Protein AF-0000000078819722 (afdb_homodimer)

Sequence (612 aa):
MRSHIFDSSGFCFRTGDTLLDDGISPFKIWKAVLRTDTCRTVEAFYDGNPEYEWRRLEIHRIEYETTRRYLDIYLPKKSRILDVGGGPGRYSIYLASQGHNVTLFDLSSKNILLAKAKAEEQGVHLEGFIHGNALELDHHTKGRFDAILCMGPSYHLTDESQRHIVIDKCVNVLKPGGILFVSFISAFAPIIDMMKGYPHMILDEKDRLLDYLKDGTNIVSEENPGFTDAWFENPANIEGIMKKYPLEKLVITAIEGMLSPNEGKINSLPEDCFNAFIELSMKLSTNPMTWGSCEHMLYIGRISKSMRSHIFDSSGFCFRTGDTLLDDGISPFKIWKAVLRTDTCRTVEAFYDGNPEYEWRRLEIHRIEYETTRRYLDIYLPKKSRILDVGGGPGRYSIYLASQGHNVTLFDLSSKNILLAKAKAEEQGVHLEGFIHGNALELDHHTKGRFDAILCMGPSYHLTDESQRHIVIDKCVNVLKPGGILFVSFISAFAPIIDMMKGYPHMILDEKDRLLDYLKDGTNIVSEENPGFTDAWFENPANIEGIMKKYPLEKLVITAIEGMLSPNEGKINSLPEDCFNAFIELSMKLSTNPMTWGSCEHMLYIGRISKS

Secondary structure (DSSP, 8-state):
---------------SS---SS---GGGGGGG--SS-HHHHHHHHHHH-HHHHHHHHHH-HHHHHHHHHHHHHHSPTT-EEEEET-TT-HHHHHHHHTT-EEEEEES-HHHHHHHHHHHHHTT---SEEEE--GGGGGGT--S-EEEEEE-STGGG--SHHHHHHHHHHHHHTEEEEEEEEEEEEETTHHHHHHHHH-GGGHHHHHHHHHHHHH--EE---SS--SS-SEEEEPGGGHHHHHTTSSEEEEEEEESSGGGGGGHHHHHTS-HHHHHHHHHHHHHHTTSGGGGGG-SEEEEEEEE---/---------------SS---SS---GGGGGGG--SS-HHHHHHHHHHH-HHHHHHHHHH-HHHHHHHHHHHHHHSPTT-EEEEET-TT-HHHHHHHHTT-EEEEEES-HHHHHHHHHHHHHTT---SEEEE--GGGGGGT--S-EEEEEE-STGGG--SHHHHHHHHHHHHHTEEEEEEEEEEEEETTHHHHHHHHH-GGGHHHHHHHHHHHHH--EE---SS--SS-SEEEE-GGGHHHHHTTSSEEEEEEEESSGGGGGGHHHHHTS-HHHHHHHHHHHHHHTTSGGGGGG-SEEEEEEEE---

Organism: Methanosarcina acetivorans (strain ATCC 35395 / DSM 2834 / JCM 12185 / C2A) (NCBI:txid188937)

Nearest PDB structures (foldseek):
  8gdu-assembly1_A  TM=7.692E-01  e=9.489E-10  Methanosarcina acetivorans C2A
  5h02-assembly1_A  TM=6.608E-01  e=5.869E-10  Methanohalophilus portucalensis FDF-1
  5hil-assembly1_A  TM=6.502E-01  e=7.462E-10  Methanohalophilus portucalensis FDF-1
  5gwx-assembly1_A  TM=6.365E-01  e=5.869E-10  Methanohalophilus portucalensis FDF-1
  5him-assembly1_A  TM=6.480E-01  e=2.200E-09  Methanohalophilus portucalensis FDF-1

Radius of gyration: 27.35 Å; Cα contacts (8 Å, |Δi|>4): 1133; chains: 2; bounding box: 78×80×68 Å

InterPro domains:
  IPR029063 S-adenosyl-L-methionine-dependent methyltransferase superfamily [G3DSA:3.40.50.150] (34-305)
  IPR029063 S-adenosyl-L-methionine-dependent methyltransferase superfamily [SSF53335] (46-252)
  IPR041698 Methyltransferase domain 25 [PF13649] (81-178)

pLDDT: mean 86.01, std 21.71, range [19.11, 98.81]

Solvent-accessible surface area (backbone atoms only — not comparable to full-atom values): 32412 Å² total; per-residue (Å²): 132,82,78,77,76,80,73,83,78,70,90,70,80,80,62,73,83,77,59,73,78,72,81,70,52,80,51,71,63,60,74,72,65,77,87,79,50,66,66,56,56,43,29,52,52,41,47,71,36,36,67,52,60,54,48,44,48,68,71,39,41,57,45,44,53,43,46,50,51,52,47,62,72,69,50,64,83,66,31,42,32,39,29,38,39,36,52,41,25,68,66,50,48,52,45,22,67,71,54,24,43,21,30,39,26,21,65,23,64,47,14,49,52,46,19,53,51,53,24,55,76,68,72,40,70,62,74,41,78,42,78,44,53,61,84,50,39,68,80,72,53,82,73,64,21,48,28,36,39,38,56,40,56,48,25,38,35,69,46,65,69,57,29,50,46,32,52,49,40,54,59,69,36,40,31,75,56,11,37,42,37,39,39,39,35,25,21,40,23,66,52,46,49,32,64,62,72,45,48,80,49,41,76,79,38,49,67,60,46,56,40,23,63,78,46,26,70,36,69,52,38,93,92,32,50,67,72,57,45,21,28,23,40,49,70,86,48,50,64,66,61,52,60,77,44,78,41,45,79,72,46,58,31,28,44,33,8,71,46,43,62,40,40,72,64,48,68,68,42,60,67,69,42,34,51,44,51,50,53,53,36,60,74,43,16,61,43,62,32,28,49,46,44,11,42,34,34,38,39,34,26,29,34,55,72,116,133,81,79,76,75,79,73,82,79,68,90,71,80,78,64,76,84,78,59,73,76,70,78,71,52,79,50,72,62,61,75,75,66,78,86,80,49,66,64,55,55,44,30,52,53,42,48,72,37,37,68,53,58,53,47,44,49,68,70,40,42,57,46,44,53,43,46,51,51,52,47,61,72,70,52,63,84,65,31,41,32,39,29,38,37,38,50,42,25,70,65,49,47,52,44,22,67,71,54,24,43,23,30,40,27,22,63,23,65,47,14,49,52,46,20,53,51,52,25,55,75,68,73,40,70,62,74,39,78,44,81,45,54,60,85,50,39,68,80,72,53,83,72,63,21,47,27,36,37,37,56,40,57,46,27,37,35,69,47,66,70,58,31,49,47,31,52,50,42,53,58,70,34,39,32,75,55,11,37,41,36,39,39,40,35,24,22,41,22,65,51,46,48,32,63,63,72,46,48,80,49,42,77,79,39,50,67,60,49,57,41,24,62,79,46,26,71,38,69,52,36,94,92,31,48,66,73,56,44,20,28,22,40,49,72,85,46,49,64,68,61,52,61,76,43,78,44,45,78,73,48,58,32,28,43,33,7,73,47,44,61,40,40,72,63,48,67,69,42,59,69,69,40,36,51,44,49,51,54,53,37,61,74,42,17,61,42,62,32,28,50,46,44,10,42,35,36,38,39,35,26,30,34,54,72,115

Foldseek 3Di:
DPPPPPPPPDDPQPDPPPPVPPPPPLLVVPPPDPPDDLLVQQQVSLLVQLVCVVCVCVLVVLLLVLVLVVCVVPADPQWAEEEAQCFLPSSPLVNQVRNHAYEYEHQHPNRQVNNVVVSVVVVGDHNYYYHDQLLCVLVTDDAATLEYEAEPRLFSDQDPVSSVSSVVSNLVRHDAFHKYKHKAFALLQVVLCCLQGPVVCCVVCVVVSVVCLVFVWDPDDPVRSPDHTGGHDHLVCVVVSPVVDQWDWPAKFFRSFQCSSVSVVLSPDPPVSNVVVSVVRRVCGRPVVRNSNGGMMMTMTTHHND/DPPPPPPPDDDPQPDPDPPVPPPPPLLVVPPPDPPDDLLVQQQVSLLVQLVCVVCVCVLVVLLLVLVLVVCVVPADPQWAEEEAQCFLPSSPLVNQVRNHAYEYEHQHPNRQVNNVVVSVVVVGDHNYYYHDQLLCVLVTDDAATLEYEAEPRLFSDQDPVSSVSSVVSNLVRHDAFHKYKHKAFALLQVVLCCLQGPVVCCVVCVVVSVVCLVFVWDPDDPVRSPDHTGGHDHLVCVVVVPVVDQWDWPAKFFRSFQCSSVSVVLSVDPPVSNVVVSVVRRVCGRPVVRNSNGGMMMTMTTHHND

Structure (mmCIF, N/CA/C/O backbone):
data_AF-0000000078819722-model_v1
#
loop_
_entity.id
_entity.type
_entity.pdbx_description
1 polymer 'Methyltransferase domain-containing protein'
#
loop_
_atom_site.group_PDB
_atom_site.id
_atom_site.type_symbol
_atom_site.label_atom_id
_atom_site.label_alt_id
_atom_site.label_comp_id
_atom_site.label_asym_id
_atom_site.label_entity_id
_atom_site.label_seq_id
_atom_site.pdbx_PDB_ins_code
_atom_site.Cartn_x
_atom_site.Cartn_y
_atom_site.Cartn_z
_atom_site.occupancy
_atom_site.B_iso_or_equiv
_atom_site.auth_seq_id
_atom_site.auth_comp_id
_atom_site.auth_asym_id
_atom_site.auth_atom_id
_atom_site.pdbx_PDB_model_num
ATOM 1 N N . MET A 1 1 ? -37.469 17.5 -23.453 1 19.23 1 MET A N 1
ATOM 2 C CA . MET A 1 1 ? -37.531 16.234 -22.719 1 19.23 1 MET A CA 1
ATOM 3 C C . MET A 1 1 ? -36.406 15.297 -23.125 1 19.23 1 MET A C 1
ATOM 5 O O . MET A 1 1 ? -36.531 14.508 -24.062 1 19.23 1 MET A O 1
ATOM 9 N N . ARG A 1 2 ? -35.188 15.789 -23.266 1 20.56 2 ARG A N 1
ATOM 10 C CA . ARG A 1 2 ? -34.094 15.344 -24.094 1 20.56 2 ARG A CA 1
ATOM 11 C C . ARG A 1 2 ? -33.531 14 -23.609 1 20.56 2 ARG A C 1
ATOM 13 O O . ARG A 1 2 ? -33.125 13.875 -22.469 1 20.56 2 ARG A O 1
ATOM 20 N N . SER A 1 3 ? -34.031 12.859 -24.141 1 19.34 3 SER A N 1
ATOM 21 C CA . SER A 1 3 ? -33.906 11.453 -23.75 1 19.34 3 SER A CA 1
ATOM 22 C C . SER A 1 3 ? -32.469 10.984 -23.828 1 19.34 3 SER A C 1
ATOM 24 O O . SER A 1 3 ? -31.859 10.945 -24.906 1 19.34 3 SER A O 1
ATOM 26 N N . HIS A 1 4 ? -31.547 11.555 -23.016 1 21.34 4 HIS A N 1
ATOM 27 C CA . HIS A 1 4 ? -30.125 11.266 -23.031 1 21.34 4 HIS A CA 1
ATOM 28 C C . HIS A 1 4 ? -29.859 9.766 -22.922 1 21.34 4 HIS A C 1
ATOM 30 O O . HIS A 1 4 ? -30.359 9.117 -21.984 1 21.34 4 HIS A O 1
ATOM 36 N N . ILE A 1 5 ? -29.766 9.102 -24.031 1 21.41 5 ILE A N 1
ATOM 37 C CA . ILE A 1 5 ? -29.547 7.68 -24.297 1 21.41 5 ILE A CA 1
ATOM 38 C C . ILE A 1 5 ? -28.234 7.234 -23.672 1 21.41 5 ILE A C 1
ATOM 40 O O . ILE A 1 5 ? -27.172 7.801 -23.953 1 21.41 5 ILE A O 1
ATOM 44 N N . PHE A 1 6 ? -28.25 6.719 -22.422 1 22.08 6 PHE A N 1
ATOM 45 C CA . PHE A 1 6 ? -27.266 6.043 -21.594 1 22.08 6 PHE A CA 1
ATOM 46 C C . PHE A 1 6 ? -26.562 4.941 -22.375 1 22.08 6 PHE A C 1
ATOM 48 O O . PHE A 1 6 ? -27.188 3.951 -22.766 1 22.08 6 PHE A O 1
ATOM 55 N N . ASP A 1 7 ? -25.75 5.406 -23.406 1 22.81 7 ASP A N 1
ATOM 56 C CA . ASP A 1 7 ? -25.031 4.383 -24.156 1 22.81 7 ASP A CA 1
ATOM 57 C C . ASP A 1 7 ? -24.188 3.52 -23.219 1 22.81 7 ASP A C 1
ATOM 59 O O . ASP A 1 7 ? -23.578 4.027 -22.266 1 22.81 7 ASP A O 1
ATOM 63 N N . SER A 1 8 ? -24.516 2.271 -23.031 1 23.73 8 SER A N 1
ATOM 64 C CA . SER A 1 8 ? -24.062 1.054 -22.359 1 23.73 8 SER A CA 1
ATOM 65 C C . SER A 1 8 ? -22.578 0.808 -22.609 1 23.73 8 SER A C 1
ATOM 67 O O . SER A 1 8 ? -22.203 -0.151 -23.297 1 23.73 8 SER A O 1
ATOM 69 N N . SER A 1 9 ? -21.75 1.9 -22.859 1 25.27 9 SER A N 1
ATOM 70 C CA . SER A 1 9 ? -20.359 1.739 -23.266 1 25.27 9 SER A CA 1
ATOM 71 C C . SER A 1 9 ? -19.547 1.011 -22.203 1 25.27 9 SER A C 1
ATOM 73 O O . SER A 1 9 ? -19.531 1.417 -21.047 1 25.27 9 SER A O 1
ATOM 75 N N . GLY A 1 10 ? -19.297 -0.248 -22.406 1 22.98 10 GLY A N 1
ATOM 76 C CA . GLY A 1 10 ? -18.641 -1.345 -21.703 1 22.98 10 GLY A CA 1
ATOM 77 C C . GLY A 1 10 ? -17.219 -1.025 -21.297 1 22.98 10 GLY A C 1
ATOM 78 O O . GLY A 1 10 ? -16.641 -0.047 -21.781 1 22.98 10 GLY A O 1
ATOM 79 N N . PHE A 1 11 ? -16.828 -1.58 -20.219 1 23.59 11 PHE A N 1
ATOM 80 C CA . PHE A 1 11 ? -15.57 -1.535 -19.469 1 23.59 11 PHE A CA 1
ATOM 81 C C . PHE A 1 11 ? -14.398 -1.928 -20.359 1 23.59 11 PHE A C 1
ATOM 83 O O . PHE A 1 11 ? -14.219 -3.105 -20.672 1 23.59 11 PHE A O 1
ATOM 90 N N . CYS A 1 12 ? -14.039 -1.085 -21.375 1 24.31 12 CYS A N 1
ATOM 91 C CA . CYS A 1 12 ? -12.953 -1.372 -22.312 1 24.31 12 CYS A CA 1
ATOM 92 C C . CYS A 1 12 ? -11.609 -1.384 -21.594 1 24.31 12 CYS A C 1
ATOM 94 O O . CYS A 1 12 ? -11.242 -0.405 -20.953 1 24.31 12 CYS A O 1
ATOM 96 N N . PHE A 1 13 ? -11.086 -2.527 -21.219 1 24.58 13 PHE A N 1
ATOM 97 C CA . PHE A 1 13 ? -9.703 -2.703 -20.781 1 24.58 13 PHE A CA 1
ATOM 98 C C . PHE A 1 13 ? -8.742 -2.09 -21.797 1 24.58 13 PHE A C 1
ATOM 100 O O . PHE A 1 13 ? -8.633 -2.57 -22.922 1 24.58 13 PHE A O 1
ATOM 107 N N . ARG A 1 14 ? -8.656 -0.815 -21.859 1 26.8 14 ARG A N 1
ATOM 108 C CA . ARG A 1 14 ? -7.738 -0.177 -22.797 1 26.8 14 ARG A CA 1
ATOM 109 C C . ARG A 1 14 ? -6.297 -0.61 -22.531 1 26.8 14 ARG A C 1
ATOM 111 O O . ARG A 1 14 ? -5.699 -0.221 -21.531 1 26.8 14 ARG A O 1
ATOM 118 N N . THR A 1 15 ? -5.809 -1.886 -22.859 1 25.59 15 THR A N 1
ATOM 119 C CA . THR A 1 15 ? -4.398 -2.211 -23.016 1 25.59 15 THR A CA 1
ATOM 120 C C . THR A 1 15 ? -3.703 -1.188 -23.906 1 25.59 15 THR A C 1
ATOM 122 O O . THR A 1 15 ? -4.359 -0.462 -24.656 1 25.59 15 THR A O 1
ATOM 125 N N . GLY A 1 16 ? -2.33 -0.957 -23.906 1 27.61 16 GLY A N 1
ATOM 126 C CA . GLY A 1 16 ? -1.665 -0.141 -24.906 1 27.61 16 GLY A CA 1
ATOM 127 C C . GLY A 1 16 ? -2.367 -0.157 -26.25 1 27.61 16 GLY A C 1
ATOM 128 O O . GLY A 1 16 ? -3.361 -0.864 -26.422 1 27.61 16 GLY A O 1
ATOM 129 N N . ASP A 1 17 ? -1.587 0.38 -27.438 1 29.84 17 ASP A N 1
ATOM 130 C CA . ASP A 1 17 ? -2.035 0.637 -28.797 1 29.84 17 ASP A CA 1
ATOM 131 C C . ASP A 1 17 ? -2.852 -0.534 -29.344 1 29.84 17 ASP A C 1
ATOM 133 O O . ASP A 1 17 ? -3.68 -0.359 -30.234 1 29.84 17 ASP A O 1
ATOM 137 N N . THR A 1 18 ? -2.154 -1.735 -29.469 1 25.67 18 THR A N 1
ATOM 138 C CA . THR A 1 18 ? -2.846 -2.646 -30.375 1 25.67 18 THR A CA 1
ATOM 139 C C . THR A 1 18 ? -4.176 -3.096 -29.781 1 25.67 18 THR A C 1
ATOM 141 O O . THR A 1 18 ? -4.203 -3.828 -28.781 1 25.67 18 THR A O 1
ATOM 144 N N . LEU A 1 19 ? -5.227 -2.215 -29.734 1 29.86 19 LEU A N 1
ATOM 145 C CA . LEU A 1 19 ? -6.609 -2.678 -29.828 1 29.86 19 LEU A CA 1
ATOM 146 C C . LEU A 1 19 ? -6.684 -4.031 -30.531 1 29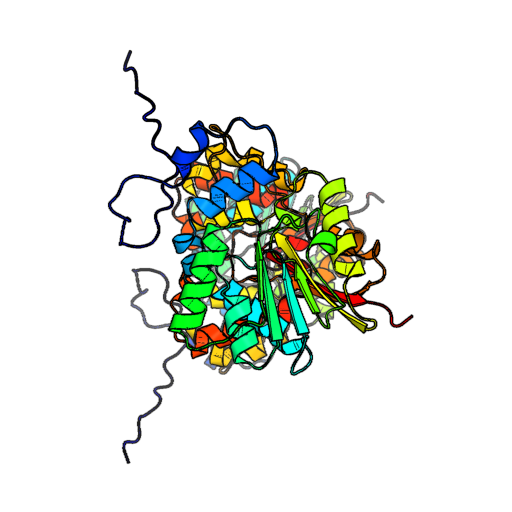.86 19 LEU A C 1
ATOM 148 O O . LEU A 1 19 ? -6.215 -4.18 -31.656 1 29.86 19 LEU A O 1
ATOM 152 N N . LEU A 1 20 ? -6.426 -5.168 -29.797 1 29.59 20 LEU A N 1
ATOM 153 C CA . LEU A 1 20 ? -6.926 -6.219 -30.688 1 29.59 20 LEU A CA 1
ATOM 154 C C . LEU A 1 20 ? -8.172 -5.75 -31.422 1 29.59 20 LEU A C 1
ATOM 156 O O . LEU A 1 20 ? -9.094 -5.195 -30.828 1 29.59 20 LEU A O 1
ATOM 160 N N . ASP A 1 21 ? -8.023 -5.23 -32.688 1 30.39 21 ASP A N 1
ATOM 161 C CA . ASP A 1 21 ? -9.047 -4.863 -33.656 1 30.39 21 ASP A CA 1
ATOM 162 C C . ASP A 1 21 ? -10.344 -5.637 -33.406 1 30.39 21 ASP A C 1
ATOM 164 O O . ASP A 1 21 ? -11.43 -5.172 -33.781 1 30.39 21 ASP A O 1
ATOM 168 N N . ASP A 1 22 ? -10.211 -7.055 -33.281 1 30.59 22 ASP A N 1
ATOM 169 C CA . ASP A 1 22 ? -11.523 -7.684 -33.344 1 30.59 22 ASP A CA 1
ATOM 170 C C . ASP A 1 22 ? -12.281 -7.492 -32.031 1 30.59 22 ASP A C 1
ATOM 172 O O . ASP A 1 22 ? -11.688 -7.574 -30.938 1 30.59 22 ASP A O 1
ATOM 176 N N . GLY A 1 23 ? -13.234 -6.578 -31.828 1 31.62 23 GLY A N 1
ATOM 177 C CA . GLY A 1 23 ? -14.344 -6.168 -30.969 1 31.62 23 GLY A CA 1
ATOM 178 C C . GLY A 1 23 ? -14.633 -7.156 -29.859 1 31.62 23 GLY A C 1
ATOM 179 O O . GLY A 1 23 ? -15.641 -7.031 -29.156 1 31.62 23 GLY A O 1
ATOM 180 N N . ILE A 1 24 ? -14.156 -8.406 -29.938 1 31.45 24 ILE A N 1
ATOM 181 C CA . ILE A 1 24 ? -14.75 -9.352 -28.984 1 31.45 24 ILE A CA 1
ATOM 182 C C . ILE A 1 24 ? -14.078 -9.203 -27.625 1 31.45 24 ILE A C 1
ATOM 184 O O . ILE A 1 24 ? -12.891 -9.492 -27.484 1 31.45 24 ILE A O 1
ATOM 188 N N . SER A 1 25 ? -14.438 -8.188 -26.984 1 34.81 25 SER A N 1
ATOM 189 C CA . SER A 1 25 ? -14.07 -8.117 -25.578 1 34.81 25 SER A CA 1
ATOM 190 C C . SER A 1 25 ? -14.297 -9.453 -24.891 1 34.81 25 SER A C 1
ATOM 192 O O . SER A 1 25 ? -15.297 -10.125 -25.141 1 34.81 25 SER A O 1
ATOM 194 N N . PRO A 1 26 ? -13.328 -10.18 -24.484 1 37.38 26 PRO A N 1
ATOM 195 C CA . PRO A 1 26 ? -13.617 -11.43 -23.781 1 37.38 26 PRO A CA 1
ATOM 196 C C . PRO A 1 26 ? -14.836 -11.32 -22.859 1 37.38 26 PRO A C 1
ATOM 198 O O . PRO A 1 26 ? -15.352 -12.336 -22.391 1 37.38 26 PRO A O 1
ATOM 201 N N . PHE A 1 27 ? -15.273 -10.133 -22.516 1 37.44 27 PHE A N 1
ATOM 202 C CA . PHE A 1 27 ? -16.391 -9.875 -21.625 1 37.44 27 PHE A CA 1
ATOM 203 C C . PHE A 1 27 ? -17.688 -10.43 -22.188 1 37.44 27 PHE A C 1
ATOM 205 O O . PHE A 1 27 ? -18.578 -10.852 -21.438 1 37.44 27 PHE A O 1
ATOM 212 N N . LYS A 1 28 ? -17.859 -10.32 -23.469 1 37.97 28 LYS A N 1
ATOM 213 C CA . LYS A 1 28 ? -19.109 -10.711 -24.109 1 37.97 28 LYS A CA 1
ATOM 214 C C . LYS A 1 28 ? -19.297 -12.227 -24.078 1 37.97 28 LYS A C 1
ATOM 216 O O . LYS A 1 28 ? -20.344 -12.734 -24.5 1 37.97 28 LYS A O 1
ATOM 221 N N . ILE A 1 29 ? -18.359 -12.891 -23.734 1 33.84 29 ILE A N 1
ATOM 222 C CA . ILE A 1 29 ? -18.578 -14.336 -23.781 1 33.84 29 ILE A CA 1
ATOM 223 C C . ILE A 1 29 ? -19.438 -14.773 -22.594 1 33.84 29 ILE A C 1
ATOM 225 O O . ILE A 1 29 ? -19.812 -15.938 -22.5 1 33.84 29 ILE A O 1
ATOM 229 N N . TRP A 1 30 ? -19.656 -14.016 -21.641 1 35.62 30 TRP A N 1
ATOM 230 C CA . TRP A 1 30 ? -20.344 -14.5 -20.438 1 35.62 30 TRP A CA 1
ATOM 231 C C . TRP A 1 30 ? -21.781 -14.883 -20.75 1 35.62 30 TRP A C 1
ATOM 233 O O . TRP A 1 30 ? -22.484 -15.43 -19.906 1 35.62 30 TRP A O 1
ATOM 243 N N . LYS A 1 31 ? -22.375 -14.398 -21.812 1 37.88 31 LYS A N 1
ATOM 244 C CA . LYS A 1 31 ? -23.812 -14.648 -21.938 1 37.88 31 LYS A CA 1
ATOM 245 C C . LYS A 1 31 ? -24.125 -16.125 -21.703 1 37.88 31 LYS A C 1
ATOM 247 O O . LYS A 1 31 ? -25.219 -16.453 -21.203 1 37.88 31 LYS A O 1
ATOM 252 N N . ALA A 1 32 ? -23.469 -16.844 -22.344 1 34.72 32 ALA A N 1
ATOM 253 C CA . ALA A 1 32 ? -24.109 -18.141 -22.562 1 34.72 32 ALA A CA 1
ATOM 254 C C . ALA A 1 32 ? -23.938 -19.047 -21.344 1 34.72 32 ALA A C 1
ATOM 256 O O . ALA A 1 32 ? -24.422 -20.188 -21.344 1 34.72 32 ALA A O 1
ATOM 257 N N . VAL A 1 33 ? -22.984 -18.828 -20.422 1 38.88 33 VAL A N 1
ATOM 258 C CA . VAL A 1 33 ? -22.781 -20 -19.578 1 38.88 33 VAL A CA 1
ATOM 259 C C . VAL A 1 33 ? -23.875 -20.062 -18.516 1 38.88 33 VAL A C 1
ATOM 261 O O . VAL A 1 33 ? -24.031 -19.125 -17.734 1 38.88 33 VAL A O 1
ATOM 264 N N . LEU A 1 34 ? -24.875 -20.812 -18.578 1 40.03 34 LEU A N 1
ATOM 265 C CA . LEU A 1 34 ? -25.797 -21.266 -17.531 1 40.03 34 LEU A CA 1
ATOM 266 C C . LEU A 1 34 ? -25.047 -21.531 -16.234 1 40.03 34 LEU A C 1
ATOM 268 O O . LEU A 1 34 ? -24.031 -22.25 -16.234 1 40.03 34 LEU A O 1
ATOM 272 N N . ARG A 1 35 ? -25.078 -20.734 -15.125 1 48.5 35 ARG A N 1
ATOM 273 C CA . ARG A 1 35 ? -24.438 -20.609 -13.82 1 48.5 35 ARG A CA 1
ATOM 274 C C . ARG A 1 35 ? -24.391 -21.953 -13.102 1 48.5 35 ARG A C 1
ATOM 276 O O . ARG A 1 35 ? -25.141 -22.172 -12.141 1 48.5 35 ARG A O 1
ATOM 283 N N . THR A 1 36 ? -24.406 -23.188 -13.602 1 50.91 36 THR A N 1
ATOM 284 C CA . THR A 1 36 ? -24.516 -24.391 -12.797 1 50.91 36 THR A CA 1
ATOM 285 C C . THR A 1 36 ? -23.312 -24.531 -11.875 1 50.91 36 THR A C 1
ATOM 287 O O . THR A 1 36 ? -23.469 -24.641 -10.656 1 50.91 36 THR A O 1
ATOM 290 N N . ASP A 1 37 ? -21.922 -24.766 -12.336 1 75.06 37 ASP A N 1
ATOM 291 C CA . ASP A 1 37 ? -20.734 -25.297 -11.672 1 75.06 37 ASP A CA 1
ATOM 292 C C . ASP A 1 37 ? -19.547 -24.344 -11.797 1 75.06 37 ASP A C 1
ATOM 294 O O . ASP A 1 37 ? -19.141 -23.984 -12.906 1 75.06 37 ASP A O 1
ATOM 298 N N . THR A 1 38 ? -19.156 -23.719 -10.633 1 81.06 38 THR A N 1
ATOM 299 C CA . THR A 1 38 ? -18.016 -22.797 -10.578 1 81.06 38 THR A CA 1
ATOM 300 C C . THR A 1 38 ? -16.875 -23.312 -11.438 1 81.06 38 THR A C 1
ATOM 302 O O . THR A 1 38 ? -16.281 -22.547 -12.211 1 81.06 38 THR A O 1
ATOM 305 N N . CYS A 1 39 ? -16.672 -24.562 -11.477 1 87.31 39 CYS A N 1
ATOM 306 C CA . CYS A 1 39 ? -15.562 -25.125 -12.234 1 87.31 39 CYS A CA 1
ATOM 307 C C . CYS A 1 39 ? -15.812 -25 -13.734 1 87.31 39 CYS A C 1
ATOM 309 O O . CYS A 1 39 ? -14.891 -24.734 -14.5 1 87.31 39 CYS A O 1
ATOM 311 N N . ARG A 1 40 ? -17 -25.156 -14.078 1 86.12 40 ARG A N 1
ATOM 312 C CA . ARG A 1 40 ? -17.328 -25.047 -15.492 1 86.12 40 ARG A CA 1
ATOM 313 C C . ARG A 1 40 ? -17.172 -23.625 -15.992 1 86.12 40 ARG A C 1
ATOM 315 O O . ARG A 1 40 ? -16.703 -23.391 -17.109 1 86.12 40 ARG A O 1
ATOM 322 N N . THR A 1 41 ? -17.609 -22.75 -15.156 1 86.44 41 THR A N 1
ATOM 323 C CA . THR A 1 41 ? -17.469 -21.344 -15.492 1 86.44 41 THR A CA 1
ATOM 324 C C . THR A 1 41 ? -16 -20.953 -15.633 1 86.44 41 THR A C 1
ATOM 326 O O . THR A 1 41 ? -15.625 -20.281 -16.594 1 86.44 41 THR A O 1
ATOM 329 N N . VAL A 1 42 ? -15.164 -21.344 -14.742 1 90.88 42 VAL A N 1
ATOM 330 C CA . VAL A 1 42 ? -13.734 -21.062 -14.758 1 90.88 42 VAL A CA 1
ATOM 331 C C . VAL A 1 42 ? -13.094 -21.719 -15.984 1 90.88 42 VAL A C 1
ATOM 333 O O . VAL A 1 42 ? -12.312 -21.078 -16.688 1 90.88 42 VAL A O 1
ATOM 336 N N . GLU A 1 43 ? -13.469 -22.922 -16.203 1 91.81 43 GLU A N 1
ATOM 337 C CA . GLU A 1 43 ? -12.945 -23.656 -17.359 1 91.81 43 GLU A CA 1
ATOM 338 C C . GLU A 1 43 ? -13.273 -22.922 -18.656 1 91.81 43 GLU A C 1
ATOM 340 O O . GLU A 1 43 ? -12.406 -22.766 -19.531 1 91.81 43 GLU A O 1
ATOM 345 N N . ALA A 1 44 ? -14.5 -22.531 -18.766 1 89.06 44 ALA A N 1
ATOM 346 C CA . ALA A 1 44 ? -14.945 -21.828 -19.969 1 89.06 44 ALA A CA 1
ATOM 347 C C . ALA A 1 44 ? -14.164 -20.531 -20.188 1 89.06 44 ALA A C 1
ATOM 349 O O . ALA A 1 44 ? -13.812 -20.188 -21.312 1 89.06 44 ALA A O 1
ATOM 350 N N . PHE A 1 45 ? -13.938 -19.859 -19.141 1 87.62 45 PHE A N 1
ATOM 351 C CA . PHE A 1 45 ? -13.188 -18.609 -19.203 1 87.62 45 PHE A CA 1
ATOM 352 C C . PHE A 1 45 ? -11.781 -18.859 -19.75 1 87.62 45 PHE A C 1
ATOM 354 O O . PHE A 1 45 ? -11.352 -18.188 -20.688 1 87.62 45 PHE A O 1
ATOM 361 N N . TYR A 1 46 ? -11.086 -19.797 -19.234 1 92.25 46 TYR A N 1
ATOM 362 C CA . TYR A 1 46 ? -9.695 -20.031 -19.594 1 92.25 46 TYR A CA 1
ATOM 363 C C . TYR A 1 46 ? -9.594 -20.734 -20.953 1 92.25 46 TYR A C 1
ATOM 365 O O . TYR A 1 46 ? -8.648 -20.5 -21.703 1 92.25 46 TYR A O 1
ATOM 373 N N . ASP A 1 47 ? -10.539 -21.531 -21.266 1 92.38 47 ASP A N 1
ATOM 374 C CA . ASP A 1 47 ? -10.586 -22.125 -22.594 1 92.38 47 ASP A CA 1
ATOM 375 C C . ASP A 1 47 ? -10.758 -21.062 -23.672 1 92.38 47 ASP A C 1
ATOM 377 O O . ASP A 1 47 ? -10.273 -21.203 -24.797 1 92.38 47 ASP A O 1
ATOM 381 N N . GLY A 1 48 ? -11.422 -20.047 -23.266 1 89.12 48 GLY A N 1
ATOM 382 C CA . GLY A 1 48 ? -11.727 -18.984 -24.203 1 89.12 48 GLY A CA 1
ATOM 383 C C . GLY A 1 48 ? -10.586 -18 -24.375 1 89.12 48 GLY A C 1
ATOM 384 O O . GLY A 1 48 ? -10.578 -17.203 -25.312 1 89.12 48 GLY A O 1
ATOM 385 N N . ASN A 1 49 ? -9.516 -18.047 -23.484 1 89.94 49 ASN A N 1
ATOM 386 C CA . ASN A 1 49 ? -8.5 -17 -23.5 1 89.94 49 ASN A CA 1
ATOM 387 C C . ASN A 1 49 ? -7.105 -17.562 -23.219 1 89.94 49 ASN A C 1
ATOM 389 O O . ASN A 1 49 ? -6.363 -17.016 -22.406 1 89.94 49 ASN A O 1
ATOM 393 N N . PRO A 1 50 ? -6.734 -18.656 -23.859 1 91.06 50 PRO A N 1
ATOM 394 C CA . PRO A 1 50 ? -5.43 -19.234 -23.531 1 91.06 50 PRO A CA 1
ATOM 395 C C . PRO A 1 50 ? -4.266 -18.328 -23.922 1 91.06 50 PRO A C 1
ATOM 397 O O . PRO A 1 50 ? -3.295 -18.203 -23.156 1 91.06 50 PRO A O 1
ATOM 400 N N . GLU A 1 51 ? -4.328 -17.656 -25.047 1 92.06 51 GLU A N 1
ATOM 401 C CA . GLU A 1 51 ? -3.254 -16.781 -25.5 1 92.06 51 GLU A CA 1
ATOM 402 C C . GLU A 1 51 ? -3.123 -15.555 -24.594 1 92.06 51 GLU A C 1
ATOM 404 O O . GLU A 1 51 ? -2.012 -15.102 -24.312 1 92.06 51 GLU A O 1
ATOM 409 N N . TYR A 1 52 ? -4.199 -15.109 -24.219 1 90.56 52 TYR A N 1
ATOM 410 C CA . TYR A 1 52 ? -4.156 -13.992 -23.281 1 90.56 52 TYR A CA 1
ATOM 411 C C . TYR A 1 52 ? -3.492 -14.398 -21.984 1 90.56 52 TYR A C 1
ATOM 413 O O . TYR A 1 52 ? -2.689 -13.648 -21.422 1 90.56 52 TYR A O 1
ATOM 421 N N . GLU A 1 53 ? -3.902 -15.492 -21.516 1 91.88 53 GLU A N 1
ATOM 422 C CA . GLU A 1 53 ? -3.326 -15.969 -20.266 1 91.88 53 GLU A CA 1
ATOM 423 C C . GLU A 1 53 ? -1.811 -16.109 -20.375 1 91.88 53 GLU A C 1
ATOM 425 O O . GLU A 1 53 ? -1.083 -15.82 -19.422 1 91.88 53 GLU A O 1
ATOM 430 N N . TRP A 1 54 ? -1.361 -16.578 -21.516 1 94.44 54 TRP A N 1
ATOM 431 C CA . TRP A 1 54 ? 0.077 -16.656 -21.734 1 94.44 54 TRP A CA 1
ATOM 432 C C . TRP A 1 54 ? 0.714 -15.273 -21.688 1 94.44 54 TRP A C 1
ATOM 434 O O . TRP A 1 54 ? 1.733 -15.078 -21.016 1 94.44 54 TRP A O 1
ATOM 444 N N . ARG A 1 55 ? 0.078 -14.305 -22.281 1 94.19 55 ARG A N 1
ATOM 445 C CA . ARG A 1 55 ? 0.632 -12.961 -22.422 1 94.19 55 ARG A CA 1
ATOM 446 C C . ARG A 1 55 ? 0.465 -12.164 -21.125 1 94.19 55 ARG A C 1
ATOM 448 O O . ARG A 1 55 ? 1.201 -11.203 -20.891 1 94.19 55 ARG A O 1
ATOM 455 N N . ARG A 1 56 ? -0.404 -12.57 -20.328 1 93.12 56 ARG A N 1
ATOM 456 C CA . ARG A 1 56 ? -0.755 -11.836 -19.109 1 93.12 56 ARG A CA 1
ATOM 457 C C . ARG A 1 56 ? 0.475 -11.586 -18.25 1 93.12 56 ARG A C 1
ATOM 459 O O . ARG A 1 56 ? 0.669 -10.484 -17.734 1 93.12 56 ARG A O 1
ATOM 466 N N . LEU A 1 57 ? 1.313 -12.602 -18.109 1 93.62 57 LEU A N 1
ATOM 467 C CA . LEU A 1 57 ? 2.455 -12.484 -17.219 1 93.62 57 LEU A CA 1
ATOM 468 C C . LEU A 1 57 ? 3.609 -11.758 -17.891 1 93.62 57 LEU A C 1
ATOM 470 O O . LEU A 1 57 ? 4.605 -11.422 -17.25 1 93.62 57 LEU A O 1
ATOM 474 N N . GLU A 1 58 ? 3.471 -11.5 -19.219 1 91.69 58 GLU A N 1
ATOM 475 C CA . GLU A 1 58 ? 4.367 -10.562 -19.891 1 91.69 58 GLU A CA 1
ATOM 476 C C . GLU A 1 58 ? 3.988 -9.117 -19.578 1 91.69 58 GLU A C 1
ATOM 478 O O . GLU A 1 58 ? 4.859 -8.242 -19.5 1 91.69 58 GLU A O 1
ATOM 483 N N . ILE A 1 59 ? 2.725 -8.977 -19.453 1 90.44 59 ILE A N 1
ATOM 484 C CA . ILE A 1 59 ? 2.18 -7.664 -19.109 1 90.44 59 ILE A CA 1
ATOM 485 C C . ILE A 1 59 ? 2.396 -7.387 -17.625 1 90.44 59 ILE A C 1
ATOM 487 O O . ILE A 1 59 ? 2.869 -6.309 -17.25 1 90.44 59 ILE A O 1
ATOM 491 N N . HIS A 1 60 ? 2.111 -8.383 -16.844 1 95.69 60 HIS A N 1
ATOM 492 C CA . HIS A 1 60 ? 2.295 -8.273 -15.398 1 95.69 60 HIS A CA 1
ATOM 493 C C . HIS A 1 60 ? 3.656 -8.812 -14.969 1 95.69 60 HIS A C 1
ATOM 495 O O . HIS A 1 60 ? 3.734 -9.766 -14.188 1 95.69 60 HIS A O 1
ATOM 501 N N . ARG A 1 61 ? 4.645 -8.094 -15.414 1 96.88 61 ARG A N 1
ATOM 502 C CA . ARG A 1 61 ? 6.039 -8.5 -15.258 1 96.88 61 ARG A CA 1
ATOM 503 C C . ARG A 1 61 ? 6.43 -8.57 -13.789 1 96.88 61 ARG A C 1
ATOM 505 O O . ARG A 1 61 ? 7.238 -9.422 -13.398 1 96.88 61 ARG A O 1
ATOM 512 N N . ILE A 1 62 ? 5.91 -7.668 -13 1 97.81 62 ILE A N 1
ATOM 513 C CA . ILE A 1 62 ? 6.246 -7.637 -11.586 1 97.81 62 ILE A CA 1
ATOM 514 C C . ILE A 1 62 ? 5.773 -8.922 -10.914 1 97.81 62 ILE A C 1
ATOM 516 O O . ILE A 1 62 ? 6.52 -9.531 -10.141 1 97.81 62 ILE A O 1
ATOM 520 N N . GLU A 1 63 ? 4.578 -9.336 -11.211 1 97.94 63 GLU A N 1
ATOM 521 C CA . GLU A 1 63 ? 4.043 -10.578 -10.672 1 97.94 63 GLU A CA 1
ATOM 522 C C . GLU A 1 63 ? 4.91 -11.766 -11.062 1 97.94 63 GLU A C 1
ATOM 524 O O . GLU A 1 63 ? 5.289 -12.578 -10.219 1 97.94 63 GLU A O 1
ATOM 529 N N . TYR A 1 64 ? 5.199 -11.875 -12.312 1 98.19 64 TYR A N 1
ATOM 530 C CA . TYR A 1 64 ? 5.969 -13.008 -12.82 1 98.19 64 TYR A CA 1
ATOM 531 C C . TYR A 1 64 ? 7.34 -13.07 -12.156 1 98.19 64 TYR A C 1
ATOM 533 O O . TYR A 1 64 ? 7.73 -14.117 -11.633 1 98.19 64 TYR A O 1
ATOM 541 N N . GLU A 1 65 ? 8.031 -11.961 -12.203 1 98.38 65 GLU A N 1
ATOM 542 C CA . GLU A 1 65 ? 9.414 -11.922 -11.734 1 98.38 65 GLU A CA 1
ATOM 543 C C . GLU A 1 65 ? 9.492 -12.18 -10.227 1 98.38 65 GLU A C 1
ATOM 545 O O . GLU A 1 65 ? 10.367 -12.914 -9.766 1 98.38 65 GLU A O 1
ATOM 550 N N . THR A 1 66 ? 8.641 -11.555 -9.469 1 98.5 66 THR A N 1
ATOM 551 C CA . THR A 1 66 ? 8.648 -11.742 -8.023 1 98.5 66 THR A CA 1
ATOM 552 C C . THR A 1 66 ? 8.336 -13.188 -7.656 1 98.5 66 THR A C 1
ATOM 554 O O . THR A 1 66 ? 9.023 -13.789 -6.832 1 98.5 66 THR A O 1
ATOM 557 N N . THR A 1 67 ? 7.316 -13.742 -8.297 1 98.69 67 THR A N 1
ATOM 558 C CA . THR A 1 67 ? 6.953 -15.133 -8.039 1 98.69 67 THR A CA 1
ATOM 559 C C . THR A 1 67 ? 8.102 -16.078 -8.406 1 98.69 67 THR A C 1
ATOM 561 O O . THR A 1 67 ? 8.453 -16.953 -7.621 1 98.69 67 THR A O 1
ATOM 564 N N . ARG A 1 68 ? 8.648 -15.859 -9.555 1 98.38 68 ARG A N 1
ATOM 565 C CA . ARG A 1 68 ? 9.773 -16.672 -10.016 1 98.38 68 ARG A CA 1
ATOM 566 C C . ARG A 1 68 ? 10.906 -16.656 -9 1 98.38 68 ARG A C 1
ATOM 568 O O . ARG A 1 68 ? 11.477 -17.719 -8.688 1 98.38 68 ARG A O 1
ATOM 575 N N . ARG A 1 69 ? 11.219 -15.539 -8.477 1 98.44 69 ARG A N 1
ATOM 576 C CA . ARG A 1 69 ? 12.305 -15.414 -7.52 1 98.44 69 ARG A CA 1
ATOM 577 C C . ARG A 1 69 ? 11.992 -16.156 -6.227 1 98.44 69 ARG A C 1
ATOM 579 O O . ARG A 1 69 ? 12.867 -16.781 -5.633 1 98.44 69 ARG A O 1
ATOM 586 N N . TYR A 1 70 ? 10.773 -16.062 -5.789 1 98.56 70 TYR A N 1
ATOM 587 C CA . TYR A 1 70 ? 10.406 -16.812 -4.59 1 98.56 70 TYR A CA 1
ATOM 588 C C . T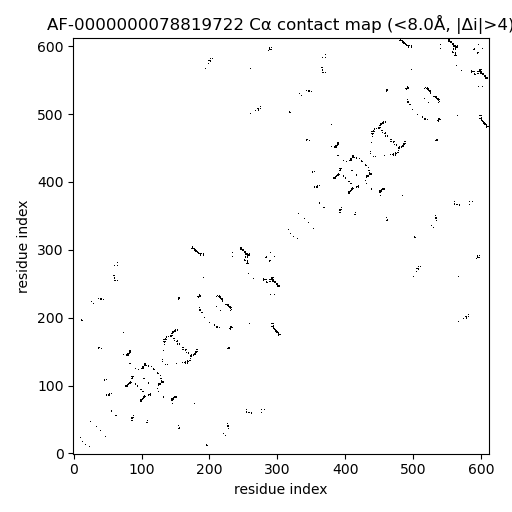YR A 1 70 ? 10.461 -18.312 -4.844 1 98.56 70 TYR A C 1
ATOM 590 O O . TYR A 1 70 ? 10.859 -19.078 -3.965 1 98.56 70 TYR A O 1
ATOM 598 N N . LEU A 1 71 ? 10.023 -18.734 -6.039 1 98.69 71 LEU A N 1
ATOM 599 C CA . LEU A 1 71 ? 10.164 -20.141 -6.395 1 98.69 71 LEU A CA 1
ATOM 600 C C . LEU A 1 71 ? 11.633 -20.562 -6.34 1 98.69 71 LEU A C 1
ATOM 602 O O . LEU A 1 71 ? 11.961 -21.594 -5.754 1 98.69 71 LEU A O 1
ATOM 606 N N . ASP A 1 72 ? 12.477 -19.766 -6.848 1 98.25 72 ASP A N 1
ATOM 607 C CA . ASP A 1 72 ? 13.906 -20.062 -6.887 1 98.25 72 ASP A CA 1
ATOM 608 C C . ASP A 1 72 ? 14.484 -20.156 -5.477 1 98.25 72 ASP A C 1
ATOM 610 O O . ASP A 1 72 ? 15.359 -20.984 -5.211 1 98.25 72 ASP A O 1
ATOM 614 N N . ILE A 1 73 ? 14.031 -19.344 -4.605 1 98.06 73 ILE A N 1
ATOM 615 C CA . ILE A 1 73 ? 14.562 -19.25 -3.248 1 98.06 73 ILE A CA 1
ATOM 616 C C . ILE A 1 73 ? 14.141 -20.484 -2.455 1 98.06 73 ILE A C 1
ATOM 618 O O . ILE A 1 73 ? 14.922 -21.031 -1.668 1 98.06 73 ILE A O 1
ATOM 622 N N . TYR A 1 74 ? 12.953 -21.016 -2.707 1 98.19 74 TYR A N 1
ATOM 623 C CA . TYR A 1 74 ? 12.398 -21.953 -1.74 1 98.19 74 TYR A CA 1
ATOM 624 C C . TYR A 1 74 ? 12.367 -23.359 -2.316 1 98.19 74 TYR A C 1
ATOM 626 O O . TYR A 1 74 ? 12.203 -24.344 -1.577 1 98.19 74 TYR A O 1
ATOM 634 N N . LEU A 1 75 ? 12.492 -23.484 -3.631 1 98.19 75 LEU A N 1
ATOM 635 C CA . LEU A 1 75 ? 12.469 -24.828 -4.23 1 98.19 75 LEU A CA 1
ATOM 636 C C . LEU A 1 75 ? 13.836 -25.484 -4.125 1 98.19 75 LEU A C 1
ATOM 638 O O . LEU A 1 75 ? 14.844 -24.906 -4.52 1 98.19 75 LEU A O 1
ATOM 642 N N . PRO A 1 76 ? 13.867 -26.656 -3.648 1 95.31 76 PRO A N 1
ATOM 643 C CA . PRO A 1 76 ? 15.117 -27.406 -3.746 1 95.31 76 PRO A CA 1
ATOM 644 C C . PRO A 1 76 ? 15.516 -27.703 -5.191 1 95.31 76 PRO A C 1
ATOM 646 O O . PRO A 1 76 ? 14.656 -27.766 -6.07 1 95.31 76 PRO A O 1
ATOM 649 N N . LYS A 1 77 ? 16.797 -27.953 -5.391 1 96 77 LYS A N 1
ATOM 650 C CA . LYS A 1 77 ? 17.281 -28.266 -6.738 1 96 77 LYS A CA 1
ATOM 651 C C . LYS A 1 77 ? 16.734 -29.594 -7.234 1 96 77 LYS A C 1
ATOM 653 O O . LYS A 1 77 ? 16.531 -30.516 -6.449 1 96 77 LYS A O 1
ATOM 658 N N . LYS A 1 78 ? 16.438 -29.578 -8.492 1 97.44 78 LYS A N 1
ATOM 659 C CA . LYS A 1 78 ? 16.016 -30.797 -9.203 1 97.44 78 LYS A CA 1
ATOM 660 C C . LYS A 1 78 ? 14.797 -31.422 -8.523 1 97.44 78 LYS A C 1
ATOM 662 O O . LYS A 1 78 ? 14.781 -32.625 -8.273 1 97.44 78 LYS A O 1
ATOM 667 N N . SER A 1 79 ? 13.859 -30.625 -8.172 1 97.94 79 SER A N 1
ATOM 668 C CA . SER A 1 79 ? 12.641 -31.078 -7.508 1 97.94 79 SER A CA 1
ATOM 669 C C . SER A 1 79 ? 11.664 -31.688 -8.508 1 97.94 79 SER A C 1
ATOM 671 O O . SER A 1 79 ? 11.656 -31.312 -9.68 1 97.94 79 SER A O 1
ATOM 673 N N . ARG A 1 80 ? 10.945 -32.719 -8.008 1 98.06 80 ARG A N 1
ATOM 674 C CA . ARG A 1 80 ? 9.727 -33.156 -8.695 1 98.06 80 ARG A CA 1
ATOM 675 C C . ARG A 1 80 ? 8.547 -32.25 -8.305 1 98.06 80 ARG A C 1
ATOM 677 O O . ARG A 1 80 ? 8.102 -32.281 -7.156 1 98.06 80 ARG A O 1
ATOM 684 N N . ILE A 1 81 ? 8.047 -31.5 -9.289 1 98.5 81 ILE A N 1
ATOM 685 C CA . ILE A 1 81 ? 7.105 -30.438 -8.992 1 98.5 81 ILE A CA 1
ATOM 686 C C . ILE A 1 81 ? 5.773 -30.719 -9.672 1 98.5 81 ILE A C 1
ATOM 688 O O . ILE A 1 81 ? 5.738 -31.125 -10.836 1 98.5 81 ILE A O 1
ATOM 692 N N . LEU A 1 82 ? 4.68 -30.609 -8.938 1 98.19 82 LEU A N 1
ATOM 693 C CA . LEU A 1 82 ? 3.34 -30.562 -9.508 1 98.19 82 LEU A CA 1
ATOM 694 C C . LEU A 1 82 ? 2.822 -29.125 -9.555 1 98.19 82 LEU A C 1
ATOM 696 O O . LEU A 1 82 ? 2.668 -28.484 -8.516 1 98.19 82 LEU A O 1
ATOM 700 N N . ASP A 1 83 ? 2.6 -28.641 -10.75 1 98.56 83 ASP A N 1
ATOM 701 C CA . ASP A 1 83 ? 2.051 -27.312 -10.961 1 98.56 83 ASP A CA 1
ATOM 702 C C . ASP A 1 83 ? 0.541 -27.359 -11.18 1 98.56 83 ASP A C 1
ATOM 704 O O . ASP A 1 83 ? 0.081 -27.516 -12.32 1 98.56 83 ASP A O 1
ATOM 708 N N . VAL A 1 84 ? -0.214 -27.172 -10.086 1 98.12 84 VAL A N 1
ATOM 709 C CA . VAL A 1 84 ? -1.669 -27.281 -10.117 1 98.12 84 VAL A CA 1
ATOM 710 C C . VAL A 1 84 ? -2.285 -25.953 -10.562 1 98.12 84 VAL A C 1
ATOM 712 O O . VAL A 1 84 ? -2.145 -24.938 -9.875 1 98.12 84 VAL A O 1
ATOM 715 N N . GLY A 1 85 ? -3 -26.016 -11.625 1 97.75 85 GLY A N 1
ATOM 716 C CA . GLY A 1 85 ? -3.49 -24.781 -12.219 1 97.75 85 GLY A CA 1
ATOM 717 C C . GLY A 1 85 ? -2.408 -23.984 -12.93 1 97.75 85 GLY A C 1
ATOM 718 O O . GLY A 1 85 ? -2.35 -22.766 -12.82 1 97.75 85 GLY A O 1
ATOM 719 N N . GLY A 1 86 ? -1.594 -24.656 -13.641 1 97.88 86 GLY A N 1
ATOM 720 C CA . GLY A 1 86 ? -0.4 -24.047 -14.211 1 97.88 86 GLY A CA 1
ATOM 721 C C . GLY A 1 86 ? -0.683 -23.234 -15.461 1 97.88 86 GLY A C 1
ATOM 722 O O . GLY A 1 86 ? 0.202 -22.547 -15.977 1 97.88 86 GLY A O 1
ATOM 723 N N . GLY A 1 87 ? -1.908 -23.25 -15.992 1 97.69 87 GLY A N 1
ATOM 724 C CA . GLY A 1 87 ? -2.275 -22.484 -17.172 1 97.69 87 GLY A CA 1
ATOM 725 C C . GLY A 1 87 ? -1.469 -22.859 -18.406 1 97.69 87 GLY A C 1
ATOM 726 O O . GLY A 1 87 ? -1.218 -24.047 -18.656 1 97.69 87 GLY A O 1
ATOM 727 N N . PRO A 1 88 ? -1.147 -21.906 -19.172 1 97.88 88 PRO A N 1
ATOM 728 C CA . PRO A 1 88 ? -0.363 -22.203 -20.375 1 97.88 88 PRO A CA 1
ATOM 729 C C . PRO A 1 88 ? 1.114 -22.438 -20.078 1 97.88 88 PRO A C 1
ATOM 731 O O . PRO A 1 88 ? 1.941 -22.453 -20.984 1 97.88 88 PRO A O 1
ATOM 734 N N . GLY A 1 89 ? 1.471 -22.516 -18.844 1 98.31 89 GLY A N 1
ATOM 735 C CA . GLY A 1 89 ? 2.703 -23.188 -18.438 1 98.31 89 GLY A CA 1
ATOM 736 C C . GLY A 1 89 ? 3.863 -22.219 -18.266 1 98.31 89 GLY A C 1
ATOM 737 O O . GLY A 1 89 ? 5.027 -22.625 -18.344 1 98.31 89 GLY A O 1
ATOM 738 N N . ARG A 1 90 ? 3.65 -20.938 -17.953 1 97.81 90 ARG A N 1
ATOM 739 C CA . ARG A 1 90 ? 4.73 -19.969 -17.812 1 97.81 90 ARG A CA 1
ATOM 740 C C . ARG A 1 90 ? 5.711 -20.406 -16.719 1 97.81 90 ARG A C 1
ATOM 742 O O . ARG A 1 90 ? 6.918 -20.484 -16.969 1 97.81 90 ARG A O 1
ATOM 749 N N . TYR A 1 91 ? 5.238 -20.703 -15.57 1 98.62 91 TYR A N 1
ATOM 750 C CA . TYR A 1 91 ? 6.109 -21.109 -14.469 1 98.62 91 TYR A CA 1
ATOM 751 C C . TYR A 1 91 ? 6.617 -22.531 -14.664 1 98.62 91 TYR A C 1
ATOM 753 O O . TYR A 1 91 ? 7.777 -22.828 -14.375 1 98.62 91 TYR A O 1
ATOM 761 N N . SER A 1 92 ? 5.77 -23.406 -15.195 1 98.69 92 SER A N 1
ATOM 762 C CA . SER A 1 92 ? 6.152 -24.797 -15.43 1 98.69 92 SER A CA 1
ATOM 763 C C . SER A 1 92 ? 7.352 -24.891 -16.359 1 98.69 92 SER A C 1
ATOM 765 O O . SER A 1 92 ? 8.312 -25.625 -16.078 1 98.69 92 SER A O 1
ATOM 767 N N . ILE A 1 93 ? 7.258 -24.203 -17.469 1 98.69 93 ILE A N 1
ATOM 768 C CA . ILE A 1 93 ? 8.297 -24.25 -18.484 1 98.69 93 ILE A CA 1
ATOM 769 C C . ILE A 1 93 ? 9.586 -23.641 -17.938 1 98.69 93 ILE A C 1
ATOM 771 O O . ILE A 1 93 ? 10.68 -24.188 -18.141 1 98.69 93 ILE A O 1
ATOM 775 N N . TYR A 1 94 ? 9.484 -22.547 -17.203 1 98.62 94 TYR A N 1
ATOM 776 C CA . TYR A 1 94 ? 10.648 -21.938 -16.578 1 98.62 94 TYR A CA 1
ATOM 777 C C . TYR A 1 94 ? 11.328 -22.922 -15.625 1 98.62 94 TYR A C 1
ATOM 779 O O . TYR A 1 94 ? 12.539 -23.141 -15.719 1 98.62 94 TYR A O 1
ATOM 787 N N . LEU A 1 95 ? 10.562 -23.516 -14.734 1 98.75 95 LEU A N 1
ATOM 788 C CA . LEU A 1 95 ? 11.117 -24.422 -13.727 1 98.75 95 LEU A CA 1
ATOM 789 C C . LEU A 1 95 ? 11.742 -25.641 -14.383 1 98.75 95 LEU A C 1
ATOM 791 O O . LEU A 1 95 ? 12.797 -26.109 -13.953 1 98.75 95 LEU A O 1
ATOM 795 N N . ALA A 1 96 ? 11.094 -26.141 -15.383 1 98.75 96 ALA A N 1
ATOM 796 C CA . ALA A 1 96 ? 11.672 -27.266 -16.109 1 98.75 96 ALA A CA 1
ATOM 797 C C . ALA A 1 96 ? 13 -26.875 -16.766 1 98.75 96 ALA A C 1
ATOM 799 O O . ALA A 1 96 ? 13.945 -27.672 -16.75 1 98.75 96 ALA A O 1
ATOM 800 N N . SER A 1 97 ? 13.047 -25.703 -17.297 1 98.38 97 SER A N 1
ATOM 801 C CA . SER A 1 97 ? 14.273 -25.219 -17.922 1 98.38 97 SER A CA 1
ATOM 802 C C . SER A 1 97 ? 15.398 -25.078 -16.906 1 98.38 97 SER A C 1
ATOM 804 O O . SER A 1 97 ? 16.578 -25.078 -17.266 1 98.38 97 SER A O 1
ATOM 806 N N . GLN A 1 98 ? 15.039 -24.969 -15.664 1 97.94 98 GLN A N 1
ATOM 807 C CA . GLN A 1 98 ? 16.016 -24.859 -14.586 1 97.94 98 GLN A CA 1
ATOM 808 C C . GLN A 1 98 ? 16.438 -26.25 -14.094 1 97.94 98 GLN A C 1
ATOM 810 O O . GLN A 1 98 ? 17.234 -26.359 -13.156 1 97.94 98 GLN A O 1
ATOM 815 N N . GLY A 1 99 ? 15.852 -27.281 -14.609 1 98 99 GLY A N 1
ATOM 816 C CA . GLY A 1 99 ? 16.297 -28.625 -14.281 1 98 99 GLY A CA 1
ATOM 817 C C . GLY A 1 99 ? 15.328 -29.391 -13.398 1 98 99 GLY A C 1
ATOM 818 O O . GLY A 1 99 ? 15.586 -30.531 -13.016 1 98 99 GLY A O 1
ATOM 819 N N . HIS A 1 100 ? 14.188 -28.844 -13.086 1 98.62 100 HIS A N 1
ATOM 820 C CA . HIS A 1 100 ? 13.172 -29.531 -12.297 1 98.62 100 HIS A CA 1
ATOM 821 C C . HIS A 1 100 ? 12.359 -30.484 -13.164 1 98.62 100 HIS A C 1
ATOM 823 O O . HIS A 1 100 ? 12.297 -30.312 -14.383 1 98.62 100 HIS A O 1
ATOM 829 N N . ASN A 1 101 ? 11.852 -31.516 -12.57 1 98.25 101 ASN A N 1
ATOM 830 C CA . ASN A 1 101 ? 10.844 -32.375 -13.211 1 98.25 101 ASN A CA 1
ATOM 831 C C . ASN A 1 101 ? 9.43 -31.875 -12.922 1 98.25 101 ASN A C 1
ATOM 833 O O . ASN A 1 101 ? 8.922 -32.062 -11.812 1 98.25 101 ASN A O 1
ATOM 837 N N . VAL A 1 102 ? 8.82 -31.328 -13.953 1 98.62 102 VAL A N 1
ATOM 838 C CA . VAL A 1 102 ? 7.57 -30.609 -13.695 1 98.62 102 VAL A CA 1
ATOM 839 C C . VAL A 1 102 ? 6.414 -31.328 -14.398 1 98.62 102 VAL A C 1
ATOM 841 O O . VAL A 1 102 ? 6.516 -31.672 -15.57 1 98.62 102 VAL A O 1
ATOM 844 N N . THR A 1 103 ? 5.395 -31.594 -13.688 1 98.12 103 THR A N 1
ATOM 845 C CA . THR A 1 103 ? 4.102 -32 -14.242 1 98.12 103 THR A CA 1
ATOM 846 C C . THR A 1 103 ? 3.1 -30.844 -14.141 1 98.12 103 THR A C 1
ATOM 848 O O . THR A 1 103 ? 2.881 -30.297 -13.062 1 98.12 103 THR A O 1
ATOM 851 N N . LEU A 1 104 ? 2.541 -30.484 -15.281 1 98.31 104 LEU A N 1
ATOM 852 C CA . LEU A 1 104 ? 1.551 -29.422 -15.328 1 98.31 104 LEU A CA 1
ATOM 853 C C . LEU A 1 104 ? 0.136 -29.984 -15.273 1 98.31 104 LEU A C 1
ATOM 855 O O . LEU A 1 104 ? -0.192 -30.922 -16.016 1 98.31 104 LEU A O 1
ATOM 859 N N . PHE A 1 105 ? -0.641 -29.469 -14.352 1 97.62 105 PHE A N 1
ATOM 860 C CA . PHE A 1 105 ? -2.031 -29.844 -14.133 1 97.62 105 PHE A CA 1
ATOM 861 C C . PHE A 1 105 ? -2.955 -28.641 -14.32 1 97.62 105 PHE A C 1
ATOM 863 O O . PHE A 1 105 ? -2.76 -27.609 -13.688 1 97.62 105 PHE A O 1
ATOM 870 N N . ASP A 1 106 ? -3.979 -28.797 -15.172 1 97.69 106 ASP A N 1
ATOM 871 C CA . ASP A 1 106 ? -4.867 -27.656 -15.375 1 97.69 106 ASP A CA 1
ATOM 872 C C . ASP A 1 106 ? -6.273 -28.125 -15.742 1 97.69 106 ASP A C 1
ATOM 874 O O . ASP A 1 106 ? -6.449 -29.172 -16.359 1 97.69 106 ASP A O 1
ATOM 878 N N . LEU A 1 107 ? -7.195 -27.281 -15.398 1 96.19 107 LEU A N 1
ATOM 879 C CA . LEU A 1 107 ? -8.609 -27.531 -15.672 1 96.19 107 LEU A CA 1
ATOM 880 C C . LEU A 1 107 ? -8.922 -27.312 -17.156 1 96.19 107 LEU A C 1
ATOM 882 O O . LEU A 1 107 ? -9.844 -27.922 -17.688 1 96.19 107 LEU A O 1
ATOM 886 N N . SER A 1 108 ? -8.234 -26.406 -17.828 1 96.44 108 SER A N 1
ATOM 887 C CA . SER A 1 108 ? -8.477 -26.016 -19.203 1 96.44 108 SER A CA 1
ATOM 888 C C . SER A 1 108 ? -7.66 -26.859 -20.172 1 96.44 108 SER A C 1
ATOM 890 O O . SER A 1 108 ? -6.43 -26.828 -20.156 1 96.44 108 SER A O 1
ATOM 892 N N . SER A 1 109 ? -8.383 -27.562 -21.078 1 96.69 109 SER A N 1
ATOM 893 C CA . SER A 1 109 ? -7.691 -28.344 -22.109 1 96.69 109 SER A CA 1
ATOM 894 C C . SER A 1 109 ? -6.926 -27.438 -23.062 1 96.69 109 SER A C 1
ATOM 896 O O . SER A 1 109 ? -5.871 -27.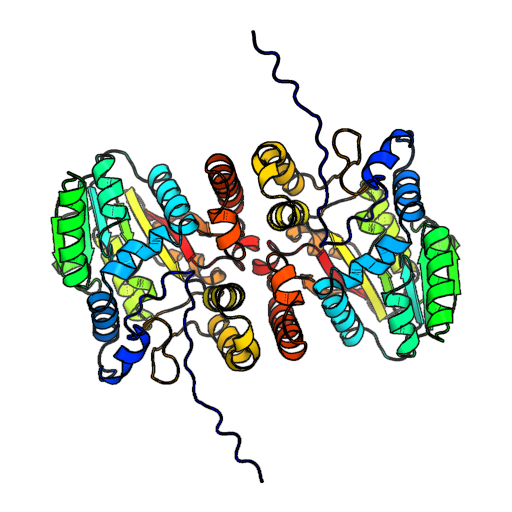812 -23.578 1 96.69 109 SER A O 1
ATOM 898 N N . LYS A 1 110 ? -7.445 -26.25 -23.297 1 97.38 110 LYS A N 1
ATOM 899 C CA . LYS A 1 110 ? -6.785 -25.312 -24.188 1 97.38 110 LYS A CA 1
ATOM 900 C C . LYS A 1 110 ? -5.484 -24.797 -23.578 1 97.38 110 LYS A C 1
ATOM 902 O O . LYS A 1 110 ? -4.5 -24.594 -24.297 1 97.38 110 LYS A O 1
ATOM 907 N N . ASN A 1 111 ? -5.504 -24.594 -22.297 1 97.56 111 ASN A N 1
ATOM 908 C CA . ASN A 1 111 ? -4.27 -24.219 -21.609 1 97.56 111 ASN A CA 1
ATOM 909 C C . ASN A 1 111 ? -3.209 -25.312 -21.734 1 97.56 111 ASN A C 1
ATOM 911 O O . ASN A 1 111 ? -2.045 -25.016 -22.031 1 97.56 111 ASN A O 1
ATOM 915 N N . ILE A 1 112 ? -3.619 -26.531 -21.578 1 98 112 ILE A N 1
ATOM 916 C CA . ILE A 1 112 ? -2.699 -27.672 -21.656 1 98 112 ILE A CA 1
ATOM 917 C C . ILE A 1 112 ? -2.102 -27.75 -23.062 1 98 112 ILE A C 1
ATOM 919 O O . ILE A 1 112 ? -0.889 -27.906 -23.219 1 98 112 ILE A O 1
ATOM 923 N N . LEU A 1 113 ? -2.932 -27.594 -24 1 98.06 113 LEU A N 1
ATOM 924 C CA . LEU A 1 113 ? -2.479 -27.641 -25.391 1 98.06 113 LEU A CA 1
ATOM 925 C C . LEU A 1 113 ? -1.474 -26.531 -25.672 1 98.06 113 LEU A C 1
ATOM 927 O O . LEU A 1 113 ? -0.443 -26.766 -26.312 1 98.06 113 LEU A O 1
ATOM 931 N N . LEU A 1 114 ? -1.837 -25.359 -25.25 1 98.19 114 LEU A N 1
ATOM 932 C CA . LEU A 1 114 ? -0.93 -24.25 -25.453 1 98.19 114 LEU A CA 1
ATOM 933 C C . LEU A 1 114 ? 0.382 -24.453 -24.719 1 98.19 114 LEU A C 1
ATOM 935 O O . LEU A 1 114 ? 1.453 -24.109 -25.219 1 98.19 114 LEU A O 1
ATOM 939 N N . ALA A 1 115 ? 0.314 -25.016 -23.562 1 98.5 115 ALA A N 1
ATOM 940 C CA . ALA A 1 115 ? 1.515 -25.281 -22.766 1 98.5 115 ALA A CA 1
ATOM 941 C C . ALA A 1 115 ? 2.443 -26.25 -23.5 1 98.5 115 ALA A C 1
ATOM 943 O O . ALA A 1 115 ? 3.66 -26.047 -23.516 1 98.5 115 ALA A O 1
ATOM 944 N N . LYS A 1 116 ? 1.899 -27.266 -24.031 1 98.38 116 LYS A N 1
ATOM 945 C CA . LYS A 1 116 ? 2.68 -28.219 -24.828 1 98.38 116 LYS A CA 1
ATOM 946 C C . LYS A 1 116 ? 3.385 -27.531 -25.984 1 98.38 116 LYS A C 1
ATOM 948 O O . LYS A 1 116 ? 4.578 -27.75 -26.203 1 98.38 116 LYS A O 1
ATOM 953 N N . ALA A 1 117 ? 2.656 -26.734 -26.641 1 98.31 117 ALA A N 1
ATOM 954 C CA . ALA A 1 117 ? 3.201 -26.016 -27.797 1 98.31 117 ALA A CA 1
ATOM 955 C C . ALA A 1 117 ? 4.332 -25.078 -27.375 1 98.31 117 ALA A C 1
ATOM 957 O O . ALA A 1 117 ? 5.375 -25.016 -28.031 1 98.31 117 ALA A O 1
ATOM 958 N N . LYS A 1 118 ? 4.078 -24.344 -26.359 1 98.25 118 LYS A N 1
ATOM 959 C CA . LYS A 1 118 ? 5.074 -23.391 -25.875 1 98.25 118 LYS A CA 1
ATOM 960 C C . LYS A 1 118 ? 6.328 -24.109 -25.375 1 98.25 118 LYS A C 1
ATOM 962 O O . LYS A 1 118 ? 7.445 -23.625 -25.594 1 98.25 118 LYS A O 1
ATOM 967 N N . ALA A 1 119 ? 6.145 -25.219 -24.656 1 98.44 119 ALA A N 1
ATOM 968 C CA . ALA A 1 119 ? 7.285 -26.016 -24.219 1 98.44 119 ALA A CA 1
ATOM 969 C C . ALA A 1 119 ? 8.117 -26.5 -25.406 1 98.44 119 ALA A C 1
ATOM 971 O O . ALA A 1 119 ? 9.344 -26.391 -25.375 1 98.44 119 ALA A O 1
ATOM 972 N N . GLU A 1 120 ? 7.465 -26.953 -26.391 1 98.06 120 GLU A N 1
ATOM 973 C CA . GLU A 1 120 ? 8.141 -27.406 -27.594 1 98.06 120 GLU A CA 1
ATOM 974 C C . GLU A 1 120 ? 8.891 -26.266 -28.266 1 98.06 120 GLU A C 1
ATOM 976 O O . GLU A 1 120 ? 10.047 -26.438 -28.672 1 98.06 120 GLU A O 1
ATOM 981 N N . GLU A 1 121 ? 8.227 -25.203 -28.422 1 97.94 121 GLU A N 1
ATOM 982 C CA . GLU A 1 121 ? 8.82 -24.016 -29.031 1 97.94 121 GLU A CA 1
ATOM 983 C C . GLU A 1 121 ? 10.109 -23.609 -28.312 1 97.94 121 GLU A C 1
ATOM 985 O O . GLU A 1 121 ? 11.047 -23.125 -28.953 1 97.94 121 GLU A O 1
ATOM 990 N N . GLN A 1 122 ? 10.148 -23.828 -27.062 1 97.62 122 GLN A N 1
ATOM 991 C CA . GLN A 1 122 ? 11.281 -23.391 -26.25 1 97.62 122 GLN A CA 1
ATOM 992 C C . GLN A 1 122 ? 12.273 -24.516 -26.031 1 97.62 122 GLN A C 1
ATOM 994 O O . GLN A 1 122 ? 13.289 -24.328 -25.359 1 97.62 122 GLN A O 1
ATOM 999 N N . GLY A 1 123 ? 12 -25.703 -26.484 1 98.06 123 GLY A N 1
ATOM 1000 C CA . GLY A 1 123 ? 12.883 -26.844 -26.344 1 98.06 123 GLY A CA 1
ATOM 1001 C C . GLY A 1 123 ? 12.953 -27.375 -24.922 1 98.06 123 GLY A C 1
ATOM 1002 O O . GLY A 1 123 ? 14.008 -27.828 -24.484 1 98.06 123 GLY A O 1
ATOM 1003 N N . VAL A 1 124 ? 11.906 -27.234 -24.219 1 98.25 124 VAL A N 1
ATOM 1004 C CA . VAL A 1 124 ? 11.852 -27.656 -22.828 1 98.25 124 VAL A CA 1
ATOM 1005 C C . VAL A 1 124 ? 10.93 -28.859 -22.672 1 98.25 124 VAL A C 1
ATOM 1007 O O . VAL A 1 124 ? 9.867 -28.922 -23.297 1 98.25 124 VAL A O 1
ATOM 1010 N N . HIS A 1 125 ? 11.383 -29.781 -21.891 1 97.5 125 HIS A N 1
ATOM 1011 C CA . HIS A 1 125 ? 10.594 -30.984 -21.672 1 97.5 125 HIS A CA 1
ATOM 1012 C C . HIS A 1 125 ? 9.938 -30.969 -20.297 1 97.5 125 HIS A C 1
ATOM 1014 O O . HIS A 1 125 ? 10.617 -30.781 -19.281 1 97.5 125 HIS A O 1
ATOM 1020 N N . LEU A 1 126 ? 8.656 -31.172 -20.25 1 98.06 126 LEU A N 1
ATOM 1021 C CA . LEU A 1 126 ? 7.934 -31.391 -19 1 98.06 126 LEU A CA 1
ATOM 1022 C C . LEU A 1 126 ? 7.691 -32.875 -18.766 1 98.06 126 LEU A C 1
ATOM 1024 O O . LEU A 1 126 ? 7.5 -33.625 -19.719 1 98.06 126 LEU A O 1
ATOM 1028 N N . GLU A 1 127 ? 7.711 -33.25 -17.516 1 96.31 127 GLU A N 1
ATOM 1029 C CA . GLU A 1 127 ? 7.512 -34.625 -17.156 1 96.31 127 GLU A CA 1
ATOM 1030 C C . GLU A 1 127 ? 6.113 -35.125 -17.531 1 96.31 127 GLU A C 1
ATOM 1032 O O . GLU A 1 127 ? 5.922 -36.281 -17.891 1 96.31 127 GLU A O 1
ATOM 1037 N N . GLY A 1 128 ? 5.141 -34.156 -17.391 1 96.25 128 GLY A N 1
ATOM 1038 C CA . GLY A 1 128 ? 3.787 -34.562 -17.734 1 96.25 128 GLY A CA 1
ATOM 1039 C C . GLY A 1 128 ? 2.83 -33.375 -17.844 1 96.25 128 GLY A C 1
ATOM 1040 O O . GLY A 1 128 ? 3.15 -32.25 -17.422 1 96.25 128 GLY A O 1
ATOM 1041 N N . PHE A 1 129 ? 1.728 -33.688 -18.516 1 97.56 129 PHE A N 1
ATOM 1042 C CA . PHE A 1 129 ? 0.574 -32.812 -18.641 1 97.56 129 PHE A CA 1
ATOM 1043 C C . PHE A 1 129 ? -0.706 -33.531 -18.234 1 97.56 129 PHE A C 1
ATOM 1045 O O . PHE A 1 129 ? -1.024 -34.594 -18.797 1 97.56 129 PHE A O 1
ATOM 1052 N N . ILE A 1 130 ? -1.39 -32.969 -17.312 1 96.62 130 ILE A N 1
ATOM 1053 C CA . ILE A 1 130 ? -2.604 -33.625 -16.844 1 96.62 130 ILE A CA 1
ATOM 1054 C C . ILE A 1 130 ? -3.787 -32.656 -16.953 1 96.62 130 ILE A C 1
ATOM 1056 O O . ILE A 1 130 ? -3.748 -31.547 -16.422 1 96.62 130 ILE A O 1
ATOM 1060 N N . HIS A 1 131 ? -4.793 -33.062 -17.703 1 96.44 131 HIS A N 1
ATOM 1061 C CA . HIS A 1 131 ? -6.07 -32.344 -17.734 1 96.44 131 HIS A CA 1
ATOM 1062 C C . HIS A 1 131 ? -7.012 -32.875 -16.641 1 96.44 131 HIS A C 1
ATOM 1064 O O . HIS A 1 131 ? -7.414 -34.031 -16.656 1 96.44 131 HIS A O 1
ATOM 1070 N N . GLY A 1 132 ? -7.344 -31.938 -15.688 1 94.88 132 GLY A N 1
ATOM 1071 C CA . GLY A 1 132 ? -8.195 -32.406 -14.609 1 94.88 132 GLY A CA 1
ATOM 1072 C C . GLY A 1 132 ? -8.672 -31.281 -13.703 1 94.88 132 GLY A C 1
ATOM 1073 O O . GLY A 1 132 ? -8.258 -30.125 -13.859 1 94.88 132 GLY A O 1
ATOM 1074 N N . ASN A 1 133 ? -9.578 -31.656 -12.82 1 95.25 133 ASN A N 1
ATOM 1075 C CA . ASN A 1 133 ? -10.125 -30.781 -11.789 1 95.25 133 ASN A CA 1
ATOM 1076 C C . ASN A 1 133 ? -9.367 -30.938 -10.469 1 95.25 133 ASN A C 1
ATOM 1078 O O . ASN A 1 133 ? -9.281 -32.031 -9.93 1 95.25 133 ASN A O 1
ATOM 1082 N N . ALA A 1 134 ? -8.883 -29.844 -9.945 1 95.44 134 ALA A N 1
ATOM 1083 C CA . ALA A 1 134 ? -8.07 -29.891 -8.734 1 95.44 134 ALA A CA 1
ATOM 1084 C C . ALA A 1 134 ? -8.867 -30.453 -7.559 1 95.44 134 ALA A C 1
ATOM 1086 O O . ALA A 1 134 ? -8.289 -30.953 -6.594 1 95.44 134 ALA A O 1
ATOM 1087 N N . LEU A 1 135 ? -10.172 -30.375 -7.57 1 93.81 135 LEU A N 1
ATOM 1088 C CA . LEU A 1 135 ? -11.023 -30.969 -6.547 1 93.81 135 LEU A CA 1
ATOM 1089 C C . LEU A 1 135 ? -10.891 -32.5 -6.539 1 93.81 135 LEU A C 1
ATOM 1091 O O . LEU A 1 135 ? -11.273 -33.156 -5.57 1 93.81 135 LEU A O 1
ATOM 1095 N N . GLU A 1 136 ? -10.344 -33 -7.637 1 91.62 136 GLU A N 1
ATOM 1096 C CA . GLU A 1 136 ? -10.109 -34.438 -7.777 1 91.62 136 GLU A CA 1
ATOM 1097 C C . GLU A 1 136 ? -8.641 -34.75 -8.023 1 91.62 136 GLU A C 1
ATOM 1099 O O . GLU A 1 136 ? -8.297 -35.688 -8.742 1 91.62 136 GLU A O 1
ATOM 1104 N N . LEU A 1 137 ? -7.773 -33.969 -7.508 1 91.19 137 LEU A N 1
ATOM 1105 C CA . LEU A 1 137 ? -6.34 -34 -7.777 1 91.19 137 LEU A CA 1
ATOM 1106 C C . LEU A 1 137 ? -5.766 -35.375 -7.48 1 91.19 137 LEU A C 1
ATOM 1108 O O . LEU A 1 137 ? -4.953 -35.875 -8.25 1 91.19 137 LEU A O 1
ATOM 1112 N N . ASP A 1 138 ? -6.109 -36 -6.414 1 78.81 138 ASP A N 1
ATOM 1113 C CA . ASP A 1 138 ? -5.543 -37.25 -5.969 1 78.81 138 ASP A CA 1
ATOM 1114 C C . ASP A 1 138 ? -5.883 -38.375 -6.945 1 78.81 138 ASP A C 1
ATOM 1116 O O . ASP A 1 138 ? -5.18 -39.375 -7.008 1 78.81 138 ASP A O 1
ATOM 1120 N N . HIS A 1 139 ? -6.859 -38.156 -7.754 1 79.12 139 HIS A N 1
ATOM 1121 C CA . HIS A 1 139 ? -7.242 -39.156 -8.75 1 79.12 139 HIS A CA 1
ATOM 1122 C C . HIS A 1 139 ? -6.348 -39.062 -9.977 1 79.12 139 HIS A C 1
ATOM 1124 O O . HIS A 1 139 ? -6.309 -40 -10.789 1 79.12 139 HIS A O 1
ATOM 1130 N N . HIS A 1 140 ? -5.68 -38.031 -10.008 1 78.69 140 HIS A N 1
ATOM 1131 C CA . HIS A 1 140 ? -4.961 -37.781 -11.25 1 78.69 140 HIS A CA 1
ATOM 1132 C C . HIS A 1 140 ? -3.457 -37.938 -11.062 1 78.69 140 HIS A C 1
ATOM 1134 O O . HIS A 1 140 ? -2.707 -38.031 -12.039 1 78.69 140 HIS A O 1
ATOM 1140 N N . THR A 1 141 ? -3.076 -37.906 -9.836 1 77.06 141 THR A N 1
ATOM 1141 C CA . THR A 1 141 ? -1.633 -37.875 -9.625 1 77.06 141 THR A CA 1
ATOM 1142 C C . THR A 1 141 ? -1.168 -39.156 -8.945 1 77.06 141 THR A C 1
ATOM 1144 O O . THR A 1 141 ? -1.914 -39.781 -8.172 1 77.06 141 THR A O 1
ATOM 1147 N N . LYS A 1 142 ? -0.089 -39.594 -9.5 1 75.25 142 LYS A N 1
ATOM 1148 C CA . LYS A 1 142 ? 0.575 -40.75 -8.891 1 75.25 142 LYS A CA 1
ATOM 1149 C C . LYS A 1 142 ? 1.841 -40.312 -8.156 1 75.25 142 LYS A C 1
ATOM 1151 O O . LYS A 1 142 ? 2.639 -39.531 -8.68 1 75.25 142 LYS A O 1
ATOM 1156 N N . GLY A 1 143 ? 1.993 -40.781 -6.984 1 78 143 GLY A N 1
ATOM 1157 C CA . GLY A 1 143 ? 3.186 -40.5 -6.203 1 78 143 GLY A CA 1
ATOM 1158 C C . GLY A 1 143 ? 3.109 -39.188 -5.457 1 78 143 GLY A C 1
ATOM 1159 O O . GLY A 1 143 ? 2.031 -38.594 -5.328 1 78 143 GLY A O 1
ATOM 1160 N N . ARG A 1 144 ? 4.375 -38.938 -4.828 1 88.69 144 ARG A N 1
ATOM 1161 C CA . ARG A 1 144 ? 4.473 -37.719 -4.02 1 88.69 144 ARG A CA 1
ATOM 1162 C C . ARG A 1 144 ? 5.484 -36.75 -4.613 1 88.69 144 ARG A C 1
ATOM 1164 O O . ARG A 1 144 ? 6.328 -37.125 -5.422 1 88.69 144 ARG A O 1
ATOM 1171 N N . PHE A 1 145 ? 5.266 -35.594 -4.461 1 96.44 145 PHE A N 1
ATOM 1172 C CA . PHE A 1 145 ? 6.039 -34.5 -5.051 1 96.44 145 PHE A CA 1
ATOM 1173 C C . PHE A 1 145 ? 6.867 -33.781 -3.988 1 96.44 145 PHE A C 1
ATOM 1175 O O . PHE A 1 145 ? 6.496 -33.781 -2.814 1 96.44 145 PHE A O 1
ATOM 1182 N N . ASP A 1 146 ? 8.047 -33.25 -4.461 1 97.81 146 ASP A N 1
ATOM 1183 C CA . ASP A 1 146 ? 8.883 -32.438 -3.586 1 97.81 146 ASP A CA 1
ATOM 1184 C C . ASP A 1 146 ? 8.25 -31.078 -3.33 1 97.81 146 ASP A C 1
ATOM 1186 O O . ASP A 1 146 ? 8.477 -30.469 -2.285 1 97.81 146 ASP A O 1
ATOM 1190 N N . ALA A 1 147 ? 7.488 -30.641 -4.316 1 98.5 147 ALA A N 1
ATOM 1191 C CA . ALA A 1 147 ? 6.844 -29.328 -4.211 1 98.5 147 ALA A CA 1
ATOM 1192 C C . ALA A 1 147 ? 5.574 -29.281 -5.055 1 98.5 147 ALA A C 1
ATOM 1194 O O . ALA A 1 147 ? 5.461 -29.969 -6.07 1 98.5 147 ALA A O 1
ATOM 1195 N N . ILE A 1 148 ? 4.656 -28.469 -4.594 1 98.19 148 ILE A N 1
ATOM 1196 C CA . ILE A 1 148 ? 3.416 -28.25 -5.324 1 98.19 148 ILE A CA 1
ATOM 1197 C C . ILE A 1 148 ? 3.145 -26.75 -5.414 1 98.19 148 ILE A C 1
ATOM 1199 O O . ILE A 1 148 ? 3.289 -26.016 -4.43 1 98.19 148 ILE A O 1
ATOM 1203 N N . LEU A 1 149 ? 2.885 -26.297 -6.59 1 98.75 149 LEU A N 1
ATOM 1204 C CA . LEU A 1 149 ? 2.369 -24.953 -6.824 1 98.75 149 LEU A CA 1
ATOM 1205 C C . LEU A 1 149 ? 0.852 -24.969 -6.977 1 98.75 149 LEU A C 1
ATOM 1207 O O . LEU A 1 149 ? 0.327 -25.562 -7.922 1 98.75 149 LEU A O 1
ATOM 1211 N N . CYS A 1 150 ? 0.176 -24.438 -6.043 1 98.44 150 CYS A N 1
ATOM 1212 C CA . CYS A 1 150 ? -1.262 -24.219 -6.152 1 98.44 150 CYS A CA 1
ATOM 1213 C C . CYS A 1 150 ? -1.571 -22.734 -6.316 1 98.44 150 CYS A C 1
ATOM 1215 O O . CYS A 1 150 ? -2.061 -22.094 -5.387 1 98.44 150 CYS A O 1
ATOM 1217 N N . MET A 1 151 ? -1.337 -22.203 -7.469 1 97.81 151 MET A N 1
ATOM 1218 C CA . MET A 1 151 ? -1.436 -20.766 -7.758 1 97.81 151 MET A CA 1
ATOM 1219 C C . MET A 1 151 ? -2.527 -20.5 -8.781 1 97.81 151 MET A C 1
ATOM 1221 O O . MET A 1 151 ? -2.254 -19.969 -9.859 1 97.81 151 MET A O 1
ATOM 1225 N N . GLY A 1 152 ? -3.748 -20.766 -8.43 1 95.75 152 GLY A N 1
ATOM 1226 C CA . GLY A 1 152 ? -4.887 -20.578 -9.312 1 95.75 152 GLY A CA 1
ATOM 1227 C C . GLY A 1 152 ? -6.152 -21.25 -8.812 1 95.75 152 GLY A C 1
ATOM 1228 O O . GLY A 1 152 ? -7.125 -20.562 -8.469 1 95.75 152 GLY A O 1
ATOM 1229 N N . PRO A 1 153 ? -6.113 -22.5 -8.719 1 95.62 153 PRO A N 1
ATOM 1230 C CA . PRO A 1 153 ? -7.344 -23.25 -8.453 1 95.62 153 PRO A CA 1
ATOM 1231 C C . PRO A 1 153 ? -8.039 -22.812 -7.168 1 95.62 153 PRO A C 1
ATOM 1233 O O . PRO A 1 153 ? -9.258 -22.641 -7.148 1 95.62 153 PRO A O 1
ATOM 1236 N N . SER A 1 154 ? -7.289 -22.594 -6.094 1 94.12 154 SER A N 1
ATOM 1237 C CA . SER A 1 154 ? -7.906 -22.297 -4.809 1 94.12 154 SER A CA 1
ATOM 1238 C C . SER A 1 154 ? -8.672 -20.969 -4.859 1 94.12 154 SER A C 1
ATOM 1240 O O . SER A 1 154 ? -9.789 -20.875 -4.348 1 94.12 154 SER A O 1
ATOM 1242 N N . TYR A 1 155 ? -8.133 -19.953 -5.551 1 93.38 155 TYR A N 1
ATOM 1243 C CA . TYR A 1 155 ? -8.805 -18.656 -5.504 1 93.38 155 TYR A CA 1
ATOM 1244 C C . TYR A 1 155 ? -9.875 -18.562 -6.59 1 93.38 155 TYR A C 1
ATOM 1246 O O . TYR A 1 155 ? -10.617 -17.578 -6.656 1 93.38 155 TYR A O 1
ATOM 1254 N N . HIS A 1 156 ? -10.094 -19.594 -7.355 1 94.06 156 HIS A N 1
ATOM 1255 C CA . HIS A 1 156 ? -11.18 -19.641 -8.328 1 94.06 156 HIS A CA 1
ATOM 1256 C C . HIS A 1 156 ? -12.383 -20.406 -7.777 1 94.06 156 HIS A C 1
ATOM 1258 O O . HIS A 1 156 ? -13.406 -20.531 -8.453 1 94.06 156 HIS A O 1
ATOM 1264 N N . LEU A 1 157 ? -12.273 -20.828 -6.586 1 92.56 157 LEU A N 1
ATOM 1265 C CA . LEU A 1 157 ? -13.375 -21.484 -5.895 1 92.56 157 LEU A CA 1
ATOM 1266 C C . LEU A 1 157 ? -14.031 -20.547 -4.891 1 92.56 157 LEU A C 1
ATOM 1268 O O . LEU A 1 157 ? -13.383 -20.078 -3.959 1 92.56 157 LEU A O 1
ATOM 1272 N N . THR A 1 158 ? -15.328 -20.391 -5 1 89.44 158 THR A N 1
ATOM 1273 C CA . THR A 1 158 ? -16.016 -19.438 -4.137 1 89.44 158 THR A CA 1
ATOM 1274 C C . THR A 1 158 ? -16.516 -20.125 -2.865 1 89.44 158 THR A C 1
ATOM 1276 O O . THR A 1 158 ? -16.781 -19.453 -1.859 1 89.44 158 THR A O 1
ATOM 1279 N N . ASP A 1 159 ? -16.625 -21.391 -2.957 1 91.44 159 ASP A N 1
ATOM 1280 C CA . ASP A 1 159 ? -17.031 -22.172 -1.794 1 91.44 159 ASP A CA 1
ATOM 1281 C C . ASP A 1 159 ? -15.828 -22.5 -0.903 1 91.44 159 ASP A C 1
ATOM 1283 O O . ASP A 1 159 ? -14.852 -23.094 -1.361 1 91.44 159 ASP A O 1
ATOM 1287 N N . GLU A 1 160 ? -15.961 -22.125 0.325 1 92.81 160 GLU A N 1
ATOM 1288 C CA . GLU A 1 160 ? -14.859 -22.312 1.268 1 92.81 160 GLU A CA 1
ATOM 1289 C C . GLU A 1 160 ? -14.5 -23.781 1.413 1 92.81 160 GLU A C 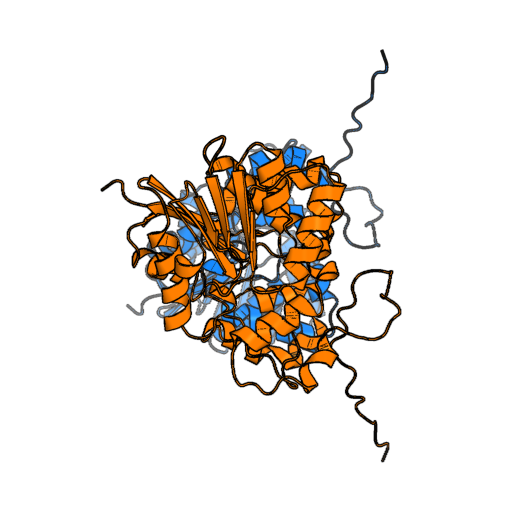1
ATOM 1291 O O . GLU A 1 160 ? -13.328 -24.141 1.5 1 92.81 160 GLU A O 1
ATOM 1296 N N . SER A 1 161 ? -15.492 -24.609 1.518 1 94.38 161 SER A N 1
ATOM 1297 C CA . SER A 1 161 ? -15.234 -26.047 1.663 1 94.38 161 SER A CA 1
ATOM 1298 C C . SER A 1 161 ? -14.438 -26.594 0.483 1 94.38 161 SER A C 1
ATOM 1300 O O . SER A 1 161 ? -13.562 -27.438 0.656 1 94.38 161 SER A O 1
ATOM 1302 N N . GLN A 1 162 ? -14.742 -26.109 -0.698 1 94.81 162 GLN A N 1
ATOM 1303 C CA . GLN A 1 162 ? -14.016 -26.531 -1.888 1 94.81 162 GLN A CA 1
ATOM 1304 C C . GLN A 1 162 ? -12.578 -26.031 -1.862 1 94.81 162 GLN A C 1
ATOM 1306 O O . GLN A 1 162 ? -11.656 -26.75 -2.277 1 94.81 162 GLN A O 1
ATOM 1311 N N . ARG A 1 163 ? -12.383 -24.812 -1.382 1 96.06 163 ARG A N 1
ATOM 1312 C CA . ARG A 1 163 ? -11.023 -24.281 -1.242 1 96.06 163 ARG A CA 1
ATOM 1313 C C . ARG A 1 163 ? -10.203 -25.141 -0.284 1 96.06 163 ARG A C 1
ATOM 1315 O O . ARG A 1 163 ? -9.039 -25.438 -0.552 1 96.06 163 ARG A O 1
ATOM 1322 N N . HIS A 1 164 ? -10.844 -25.578 0.75 1 96.19 164 HIS A N 1
ATOM 1323 C CA . HIS A 1 164 ? -10.18 -26.469 1.705 1 96.19 164 HIS A CA 1
ATOM 1324 C C . HIS A 1 164 ? -9.828 -27.797 1.064 1 96.19 164 HIS A C 1
ATOM 1326 O O . HIS A 1 164 ? -8.734 -28.328 1.291 1 96.19 164 HIS A O 1
ATOM 1332 N N . ILE A 1 165 ? -10.727 -28.312 0.278 1 95.19 165 ILE A N 1
ATOM 1333 C CA . ILE A 1 165 ? -10.516 -29.609 -0.364 1 95.19 165 ILE A CA 1
ATOM 1334 C C . ILE A 1 165 ? -9.281 -29.547 -1.259 1 95.19 165 ILE A C 1
ATOM 1336 O O . ILE A 1 165 ? -8.438 -30.438 -1.226 1 95.19 165 ILE A O 1
ATOM 1340 N N . VAL A 1 166 ? -9.148 -28.5 -2.031 1 96.69 166 VAL A N 1
ATOM 1341 C CA . VAL A 1 166 ? -8.031 -28.375 -2.965 1 96.69 166 VAL A CA 1
ATOM 1342 C C . VAL A 1 166 ? -6.715 -28.344 -2.193 1 96.69 166 VAL A C 1
ATOM 1344 O O . VAL A 1 166 ? -5.758 -29.031 -2.559 1 96.69 166 VAL A O 1
ATOM 1347 N N . ILE A 1 167 ? -6.656 -27.578 -1.138 1 96.88 167 ILE A N 1
ATOM 1348 C CA . ILE A 1 167 ? -5.43 -27.469 -0.359 1 96.88 167 ILE A CA 1
ATOM 1349 C C . ILE A 1 167 ? -5.121 -28.797 0.321 1 96.88 167 ILE A C 1
ATOM 1351 O O . ILE A 1 167 ? -3.971 -29.234 0.336 1 96.88 167 ILE A O 1
ATOM 1355 N N . ASP A 1 168 ? -6.148 -29.438 0.814 1 94.88 168 ASP A N 1
ATOM 1356 C CA . ASP A 1 168 ? -5.977 -30.75 1.438 1 94.88 168 ASP A CA 1
ATOM 1357 C C . ASP A 1 168 ? -5.414 -31.766 0.444 1 94.88 168 ASP A C 1
ATOM 1359 O O . ASP A 1 168 ? -4.531 -32.562 0.788 1 94.88 168 ASP A O 1
ATOM 1363 N N . LYS A 1 169 ? -5.949 -31.766 -0.713 1 95.12 169 LYS A N 1
ATOM 1364 C CA . LYS A 1 169 ? -5.48 -32.688 -1.744 1 95.12 169 LYS A CA 1
ATOM 1365 C C . LYS A 1 169 ? -4.023 -32.406 -2.104 1 95.12 169 LYS A C 1
ATOM 1367 O O . LYS A 1 169 ? -3.25 -33.344 -2.33 1 95.12 169 LYS A O 1
ATOM 1372 N N . CYS A 1 170 ? -3.656 -31.141 -2.191 1 96.38 170 CYS A N 1
ATOM 1373 C CA . CYS A 1 170 ? -2.262 -30.781 -2.441 1 96.38 170 CYS A CA 1
ATOM 1374 C C . CYS A 1 170 ? -1.359 -31.312 -1.333 1 96.38 170 CYS A C 1
ATOM 1376 O O . CYS A 1 170 ? -0.338 -31.938 -1.606 1 96.38 170 CYS A O 1
ATOM 1378 N N . VAL A 1 171 ? -1.767 -31.109 -0.107 1 95.06 171 VAL A N 1
ATOM 1379 C CA . VAL A 1 171 ? -0.985 -31.531 1.054 1 95.06 171 VAL A CA 1
ATOM 1380 C C . VAL A 1 171 ? -0.813 -33.031 1.047 1 95.06 171 VAL A C 1
ATOM 1382 O O . VAL A 1 171 ? 0.268 -33.562 1.352 1 95.06 171 VAL A O 1
ATOM 1385 N N . ASN A 1 172 ? -1.804 -33.75 0.626 1 92.94 172 ASN A N 1
ATOM 1386 C CA . ASN A 1 172 ? -1.826 -35.188 0.665 1 92.94 172 ASN A CA 1
ATOM 1387 C C . ASN A 1 172 ? -0.845 -35.781 -0.335 1 92.94 172 ASN A C 1
ATOM 1389 O O . ASN A 1 172 ? -0.401 -36.938 -0.168 1 92.94 172 ASN A O 1
ATOM 1393 N N . VAL A 1 173 ? -0.472 -35.094 -1.356 1 93.69 173 VAL A N 1
ATOM 1394 C CA . VAL A 1 173 ? 0.387 -35.656 -2.385 1 93.69 173 VAL A CA 1
ATOM 1395 C C . VAL A 1 173 ? 1.79 -35.062 -2.279 1 93.69 173 VAL A C 1
ATOM 1397 O O . VAL A 1 173 ? 2.609 -35.219 -3.188 1 93.69 173 VAL A O 1
ATOM 1400 N N . LEU A 1 174 ? 2.049 -34.375 -1.199 1 94.88 174 LEU A N 1
ATOM 1401 C CA . LEU A 1 174 ? 3.391 -33.875 -0.915 1 94.88 174 LEU A CA 1
ATOM 1402 C C . LEU A 1 174 ? 4.215 -34.938 -0.173 1 94.88 174 LEU A C 1
ATOM 1404 O O . LEU A 1 174 ? 3.693 -35.625 0.694 1 94.88 174 LEU A O 1
ATOM 1408 N N . LYS A 1 175 ? 5.496 -35.031 -0.474 1 94.88 175 LYS A N 1
ATOM 1409 C CA . LYS A 1 175 ? 6.434 -35.812 0.321 1 94.88 175 LYS A CA 1
ATOM 1410 C C . LYS A 1 175 ? 6.656 -35.188 1.693 1 94.88 175 LYS A C 1
ATOM 1412 O O . LYS A 1 175 ? 6.461 -33.969 1.868 1 94.88 175 LYS A O 1
ATOM 1417 N N . PRO A 1 176 ? 7.062 -36.094 2.645 1 94.12 176 PRO A N 1
ATOM 1418 C CA . PRO A 1 176 ? 7.539 -35.469 3.883 1 94.12 176 PRO A CA 1
ATOM 1419 C C . PRO A 1 176 ? 8.617 -34.406 3.637 1 94.12 176 PRO A C 1
ATOM 1421 O O . PRO A 1 176 ? 9.547 -34.656 2.863 1 94.12 176 PRO A O 1
ATOM 1424 N N . GLY A 1 177 ? 8.375 -33.281 4.227 1 95.5 177 GLY A N 1
ATOM 1425 C CA . GLY A 1 177 ? 9.328 -32.219 4.023 1 95.5 177 GLY A CA 1
ATOM 1426 C C . GLY A 1 177 ? 9.078 -31.422 2.748 1 95.5 177 GLY A C 1
ATOM 1427 O O . GLY A 1 177 ? 9.797 -30.469 2.449 1 95.5 177 GLY A O 1
ATOM 1428 N N . GLY A 1 178 ? 8.062 -31.812 2.008 1 97.5 178 GLY A N 1
ATOM 1429 C CA . GLY A 1 178 ? 7.738 -31.141 0.765 1 97.5 178 GLY A CA 1
ATOM 1430 C C . GLY A 1 178 ? 7.234 -29.719 0.974 1 97.5 178 GLY A C 1
ATOM 1431 O O . GLY A 1 178 ? 6.844 -29.359 2.084 1 97.5 178 GLY A O 1
ATOM 1432 N N . ILE A 1 179 ? 7.285 -28.906 -0.064 1 98.44 179 ILE A N 1
ATOM 1433 C CA . ILE A 1 179 ? 6.945 -27.484 0.026 1 98.44 179 ILE A CA 1
ATOM 1434 C C . ILE A 1 179 ? 5.672 -27.219 -0.768 1 98.44 179 ILE A C 1
ATOM 1436 O O . ILE A 1 179 ? 5.508 -27.703 -1.885 1 98.44 179 ILE A O 1
ATOM 1440 N N . LEU A 1 180 ? 4.77 -26.469 -0.177 1 98.44 180 LEU A N 1
ATOM 1441 C CA . LEU A 1 180 ? 3.531 -26.031 -0.824 1 98.44 180 LEU A CA 1
ATOM 1442 C C . LEU A 1 180 ? 3.518 -24.531 -1.039 1 98.44 180 LEU A C 1
ATOM 1444 O O . LEU A 1 180 ? 3.781 -23.766 -0.109 1 98.44 180 LEU A O 1
ATOM 1448 N N . PHE A 1 181 ? 3.326 -24.109 -2.271 1 98.81 181 PHE A N 1
ATOM 1449 C CA . PHE A 1 181 ? 3.074 -22.719 -2.645 1 98.81 181 PHE A CA 1
ATOM 1450 C C . PHE A 1 181 ? 1.593 -22.5 -2.916 1 98.81 181 PHE A C 1
ATOM 1452 O O . PHE A 1 181 ? 0.997 -23.188 -3.748 1 98.81 181 PHE A O 1
ATOM 1459 N N . VAL A 1 182 ? 1.002 -21.562 -2.232 1 98.81 182 VAL A N 1
ATOM 1460 C CA . VAL A 1 182 ? -0.405 -21.25 -2.451 1 98.81 182 VAL A CA 1
ATOM 1461 C C . VAL A 1 182 ? -0.562 -19.75 -2.738 1 98.81 182 VAL A C 1
ATOM 1463 O O . VAL A 1 182 ? -0.134 -18.922 -1.943 1 98.81 182 VAL A O 1
ATOM 1466 N N . SER A 1 183 ? -1.155 -19.438 -3.846 1 98.69 183 SER A N 1
ATOM 1467 C CA . SER A 1 183 ? -1.413 -18.047 -4.199 1 98.69 183 SER A CA 1
ATOM 1468 C C . SER A 1 183 ? -2.834 -17.641 -3.826 1 98.69 183 SER A C 1
ATOM 1470 O O . SER A 1 183 ? -3.758 -18.453 -3.893 1 98.69 183 SER A O 1
ATOM 1472 N N . PHE A 1 184 ? -2.975 -16.406 -3.471 1 98.19 184 PHE A N 1
ATOM 1473 C CA . PHE A 1 184 ? -4.25 -15.773 -3.178 1 98.19 184 PHE A CA 1
ATOM 1474 C C . PHE A 1 184 ? -4.414 -14.492 -3.986 1 98.19 184 PHE A C 1
ATOM 1476 O O . PHE A 1 184 ? -3.434 -13.797 -4.258 1 98.19 184 PHE A O 1
ATOM 1483 N N . ILE A 1 185 ? -5.613 -14.258 -4.418 1 97.5 185 ILE A N 1
ATOM 1484 C CA . ILE A 1 185 ? -5.941 -12.906 -4.879 1 97.5 185 ILE A CA 1
ATOM 1485 C C . ILE A 1 185 ? -6.391 -12.055 -3.697 1 97.5 185 ILE A C 1
ATOM 1487 O O . ILE A 1 185 ? -7.281 -12.445 -2.941 1 97.5 185 ILE A O 1
ATOM 1491 N N . SER A 1 186 ? -5.762 -10.945 -3.564 1 97.19 186 SER A N 1
ATOM 1492 C CA . SER A 1 186 ? -6.07 -10.055 -2.449 1 97.19 186 SER A CA 1
ATOM 1493 C C . SER A 1 186 ? -7.438 -9.398 -2.629 1 97.19 186 SER A C 1
ATOM 1495 O O . SER A 1 186 ? -7.797 -8.992 -3.738 1 97.19 186 SER A O 1
ATOM 1497 N N . ALA A 1 187 ? -8.133 -9.219 -1.516 1 95.88 187 ALA A N 1
ATOM 1498 C CA . ALA A 1 187 ? -9.391 -8.469 -1.541 1 95.88 187 ALA A CA 1
ATOM 1499 C C . ALA A 1 187 ? -9.156 -7.016 -1.937 1 95.88 187 ALA A C 1
ATOM 1501 O O . ALA A 1 187 ? -10.102 -6.309 -2.299 1 95.88 187 ALA A O 1
ATOM 1502 N N . PHE A 1 188 ? -7.934 -6.516 -1.907 1 95.75 188 PHE A N 1
ATOM 1503 C CA . PHE A 1 188 ? -7.582 -5.164 -2.318 1 95.75 188 PHE A CA 1
ATOM 1504 C C . PHE A 1 188 ? -7.363 -5.094 -3.826 1 95.75 188 PHE A C 1
ATOM 1506 O O . PHE A 1 188 ? -7.305 -4.004 -4.402 1 95.75 188 PHE A O 1
ATOM 1513 N N . ALA A 1 189 ? -7.23 -6.234 -4.465 1 95.75 189 ALA A N 1
ATOM 1514 C CA . ALA A 1 189 ? -6.844 -6.301 -5.875 1 95.75 189 ALA A CA 1
ATOM 1515 C C . ALA A 1 189 ? -7.824 -5.523 -6.75 1 95.75 189 ALA A C 1
ATOM 1517 O O . ALA A 1 189 ? -7.414 -4.738 -7.609 1 95.75 189 ALA A O 1
ATOM 1518 N N . PRO A 1 190 ? -9.156 -5.684 -6.547 1 93.62 190 PRO A N 1
ATOM 1519 C CA . PRO A 1 190 ? -10.086 -4.93 -7.395 1 93.62 190 PRO A CA 1
ATOM 1520 C C . PRO A 1 190 ? -9.914 -3.418 -7.25 1 93.62 190 PRO A C 1
ATOM 1522 O O . PRO A 1 190 ? -10.125 -2.678 -8.219 1 93.62 190 PRO A O 1
ATOM 1525 N N . ILE A 1 191 ? -9.57 -2.951 -6.102 1 93.81 191 ILE A N 1
ATOM 1526 C CA . ILE A 1 191 ? -9.352 -1.527 -5.863 1 93.81 191 ILE A CA 1
ATOM 1527 C C . ILE A 1 191 ? -8.133 -1.052 -6.645 1 93.81 191 ILE A C 1
ATOM 1529 O O . ILE A 1 191 ? -8.188 -0.032 -7.336 1 93.81 191 ILE A O 1
ATOM 1533 N N . ILE A 1 192 ? -7.07 -1.796 -6.531 1 93.69 192 ILE A N 1
ATOM 1534 C CA . ILE A 1 192 ? -5.824 -1.467 -7.219 1 93.69 192 ILE A CA 1
ATOM 1535 C C . ILE A 1 192 ? -6.043 -1.495 -8.727 1 93.69 192 ILE A C 1
ATOM 1537 O O . ILE A 1 192 ? -5.602 -0.591 -9.445 1 93.69 192 ILE A O 1
ATOM 1541 N N . ASP A 1 193 ? -6.73 -2.477 -9.18 1 91.62 193 ASP A N 1
ATOM 1542 C CA . ASP A 1 193 ? -7.02 -2.617 -10.602 1 91.62 193 ASP A CA 1
ATOM 1543 C C . ASP A 1 193 ? -7.816 -1.424 -11.117 1 91.62 193 ASP A C 1
ATOM 1545 O O . ASP A 1 193 ? -7.539 -0.911 -12.203 1 91.62 193 ASP A O 1
ATOM 1549 N N . MET A 1 194 ? -8.789 -1.05 -10.398 1 90.56 194 MET A N 1
ATOM 1550 C CA . MET A 1 194 ? -9.602 0.099 -10.781 1 90.56 194 MET A CA 1
ATOM 1551 C C . MET A 1 194 ? -8.758 1.368 -10.844 1 90.56 194 MET A C 1
ATOM 1553 O O . MET A 1 194 ? -8.852 2.135 -11.805 1 90.56 194 MET A O 1
ATOM 1557 N N . MET A 1 195 ? -7.957 1.582 -9.867 1 91.25 195 MET A N 1
ATOM 1558 C CA . MET A 1 195 ? -7.121 2.779 -9.805 1 91.25 195 MET A CA 1
ATOM 1559 C C . MET A 1 195 ? -6.16 2.832 -10.984 1 91.25 195 MET A C 1
ATOM 1561 O O . MET A 1 195 ? -5.93 3.9 -11.555 1 91.25 195 MET A O 1
ATOM 1565 N N . LYS A 1 196 ? -5.719 1.72 -11.391 1 88.06 196 LYS A N 1
ATOM 1566 C CA . LYS A 1 196 ? -4.746 1.632 -12.477 1 88.06 196 LYS A CA 1
ATOM 1567 C C . LYS A 1 196 ? -5.43 1.742 -13.836 1 88.06 196 LYS A C 1
ATOM 1569 O O . LYS A 1 196 ? -4.949 2.455 -14.719 1 88.06 196 LYS A O 1
ATOM 1574 N N . GLY A 1 197 ? -6.469 1.103 -13.945 1 87.44 197 GLY A N 1
ATOM 1575 C CA . GLY A 1 197 ? -6.957 0.841 -15.297 1 87.44 197 GLY A CA 1
ATOM 1576 C C . GLY A 1 197 ? -8.156 1.688 -15.672 1 87.44 197 GLY A C 1
ATOM 1577 O O . GLY A 1 197 ? -8.305 2.092 -16.828 1 87.44 197 GLY A O 1
ATOM 1578 N N . TYR A 1 198 ? -9.055 1.834 -14.758 1 89.75 198 TYR A N 1
ATOM 1579 C CA . TYR A 1 198 ? -10.312 2.504 -15.102 1 89.75 198 TYR A CA 1
ATOM 1580 C C . TYR A 1 198 ? -10.805 3.348 -13.93 1 89.75 198 TYR A C 1
ATOM 1582 O O . TYR A 1 198 ? -11.938 3.176 -13.469 1 89.75 198 TYR A O 1
ATOM 1590 N N . PRO A 1 199 ? -10.047 4.371 -13.531 1 92.88 199 PRO A N 1
ATOM 1591 C CA . PRO A 1 199 ? -10.367 5.137 -12.32 1 92.88 199 PRO A CA 1
ATOM 1592 C C . PRO A 1 199 ? -11.68 5.898 -12.438 1 92.88 199 PRO A C 1
ATOM 1594 O O . PRO A 1 199 ? -12.312 6.207 -11.422 1 92.88 199 PRO A O 1
ATOM 1597 N N . HIS A 1 200 ? -12.156 6.184 -13.633 1 93.5 200 HIS A N 1
ATOM 1598 C CA . HIS A 1 200 ? -13.398 6.93 -13.82 1 93.5 200 HIS A CA 1
ATOM 1599 C C . HIS A 1 200 ? -14.602 6.129 -13.352 1 93.5 200 HIS A C 1
ATOM 1601 O O . HIS A 1 200 ? -15.68 6.688 -13.125 1 93.5 200 HIS A O 1
ATOM 1607 N N . MET A 1 201 ? -14.43 4.836 -13.188 1 92.06 201 MET A N 1
ATOM 1608 C CA . MET A 1 201 ? -15.547 3.967 -12.805 1 92.06 201 MET A CA 1
ATOM 1609 C C . MET A 1 201 ? -15.727 3.951 -11.297 1 92.06 201 MET A C 1
ATOM 1611 O O . MET A 1 201 ? -16.609 3.262 -10.781 1 92.06 201 MET A O 1
ATOM 1615 N N . ILE A 1 202 ? -14.961 4.691 -10.57 1 94.62 202 ILE A N 1
ATOM 1616 C CA . ILE A 1 202 ? -15 4.711 -9.109 1 94.62 202 ILE A CA 1
ATOM 1617 C C . ILE A 1 202 ? -16.391 5.121 -8.641 1 94.62 202 ILE A C 1
ATOM 1619 O O . ILE A 1 202 ? -16.875 4.645 -7.605 1 94.62 202 ILE A O 1
ATOM 1623 N N . LEU A 1 203 ? -17.094 5.957 -9.32 1 93.94 203 LEU A N 1
ATOM 1624 C CA . LEU A 1 203 ? -18.406 6.449 -8.914 1 93.94 203 LEU A CA 1
ATOM 1625 C C . LEU A 1 203 ? -19.422 5.312 -8.883 1 93.94 203 LEU A C 1
ATOM 1627 O O . LEU A 1 203 ? -20.281 5.273 -7.996 1 93.94 203 LEU A O 1
ATOM 1631 N N . ASP A 1 204 ? -19.234 4.375 -9.766 1 89.88 204 ASP A N 1
ATOM 1632 C CA . ASP A 1 204 ? -20.203 3.285 -9.906 1 89.88 204 ASP A CA 1
ATOM 1633 C C . ASP A 1 204 ? -19.781 2.082 -9.062 1 89.88 204 ASP A C 1
ATOM 1635 O O . ASP A 1 204 ? -20.625 1.27 -8.68 1 89.88 204 ASP A O 1
ATOM 1639 N N . GLU A 1 205 ? -18.531 2 -8.719 1 89.94 205 GLU A N 1
ATOM 1640 C CA . GLU A 1 205 ? -18.016 0.722 -8.234 1 89.94 205 GLU A CA 1
ATOM 1641 C C . GLU A 1 205 ? -17.578 0.822 -6.781 1 89.94 205 GLU A C 1
ATOM 1643 O O . GLU A 1 205 ? -17.266 -0.19 -6.152 1 89.94 205 GLU A O 1
ATOM 1648 N N . LYS A 1 206 ? -17.562 1.955 -6.191 1 89.56 206 LYS A N 1
ATOM 1649 C CA . LYS A 1 206 ? -16.984 2.186 -4.875 1 89.56 206 LYS A CA 1
ATOM 1650 C C . LYS A 1 206 ? -17.562 1.227 -3.84 1 89.56 206 LYS A C 1
ATOM 1652 O O . LYS A 1 206 ? -16.828 0.581 -3.098 1 89.56 206 LYS A O 1
ATOM 1657 N N . ASP A 1 207 ? -18.859 1.069 -3.805 1 88.88 207 ASP A N 1
ATOM 1658 C CA . ASP A 1 207 ? -19.5 0.215 -2.805 1 88.88 207 ASP A CA 1
ATOM 1659 C C . ASP A 1 207 ? -19.141 -1.251 -3.021 1 88.88 207 ASP A C 1
ATOM 1661 O O . ASP A 1 207 ? -18.875 -1.98 -2.061 1 88.88 207 ASP A O 1
ATOM 1665 N N . ARG A 1 208 ? -19.125 -1.641 -4.223 1 88.06 208 ARG A N 1
ATOM 1666 C CA . ARG A 1 208 ? -18.75 -3.012 -4.551 1 88.06 208 ARG A CA 1
ATOM 1667 C C . ARG A 1 208 ? -17.297 -3.299 -4.137 1 88.06 208 ARG A C 1
ATOM 1669 O O . ARG A 1 208 ? -17 -4.379 -3.631 1 88.06 208 ARG A O 1
ATOM 1676 N N . LEU A 1 209 ? -16.484 -2.346 -4.348 1 89.88 209 LEU A N 1
ATOM 1677 C CA . LEU A 1 209 ? -15.086 -2.482 -3.982 1 89.88 209 LEU A CA 1
ATOM 1678 C C . LEU A 1 209 ? -14.938 -2.689 -2.479 1 89.88 209 LEU A C 1
ATOM 1680 O O . LEU A 1 209 ? -14.172 -3.553 -2.041 1 89.88 209 LEU A O 1
ATOM 1684 N N . LEU A 1 210 ? -15.672 -2.004 -1.724 1 89.44 210 LEU A N 1
ATOM 1685 C CA . LEU A 1 210 ? -15.625 -2.131 -0.271 1 89.44 210 LEU A CA 1
ATOM 1686 C C . LEU A 1 210 ? -16.219 -3.459 0.181 1 89.44 210 LEU A C 1
ATOM 1688 O O . LEU A 1 210 ? -15.773 -4.043 1.171 1 89.44 210 LEU A O 1
ATOM 1692 N N . ASP A 1 211 ? -17.109 -3.947 -0.606 1 88 211 ASP A N 1
ATOM 1693 C CA . ASP A 1 211 ? -17.766 -5.215 -0.279 1 88 211 ASP A CA 1
ATOM 1694 C C . ASP A 1 211 ? -16.781 -6.379 -0.383 1 88 211 ASP A C 1
ATOM 1696 O O . ASP A 1 211 ? -16.875 -7.348 0.372 1 88 211 ASP A O 1
ATOM 1700 N N . TYR A 1 212 ? -15.875 -6.285 -1.27 1 86.75 212 TYR A N 1
ATOM 1701 C CA . TYR A 1 212 ? -14.883 -7.344 -1.43 1 86.75 212 TYR A CA 1
ATOM 1702 C C . TYR A 1 212 ? -14.047 -7.508 -0.165 1 86.75 212 TYR A C 1
ATOM 1704 O O . TYR A 1 212 ? -13.57 -8.602 0.135 1 86.75 212 TYR A O 1
ATOM 1712 N N . LEU A 1 213 ? -13.922 -6.484 0.58 1 86.75 213 LEU A N 1
ATOM 1713 C CA . LEU A 1 213 ? -13.125 -6.539 1.798 1 86.75 213 LEU A CA 1
ATOM 1714 C C . LEU A 1 213 ? -13.891 -7.215 2.928 1 86.75 213 LEU A C 1
ATOM 1716 O O . LEU A 1 213 ? -13.297 -7.703 3.887 1 86.75 213 LEU A O 1
ATOM 1720 N N . LYS A 1 214 ? -15.156 -7.262 2.809 1 86.19 214 LYS A N 1
ATOM 1721 C CA . LYS A 1 214 ? -16.016 -7.938 3.777 1 86.19 214 LYS A CA 1
ATOM 1722 C C . LYS A 1 214 ? -16.281 -9.383 3.363 1 86.19 214 LYS A C 1
ATOM 1724 O O . LYS A 1 214 ? -16.219 -10.289 4.188 1 86.19 214 LYS A O 1
ATOM 1729 N N . ASP A 1 215 ? -16.656 -9.445 2.105 1 85 215 ASP A N 1
ATOM 1730 C CA . ASP A 1 215 ? -16.938 -10.719 1.446 1 85 215 ASP A CA 1
ATOM 1731 C C . ASP A 1 215 ? -16.219 -10.812 0.104 1 85 215 ASP A C 1
ATOM 1733 O O . ASP A 1 215 ? -16.562 -10.109 -0.846 1 85 215 ASP A O 1
ATOM 1737 N N . GLY A 1 216 ? -15.352 -11.609 -0.026 1 83.56 216 GLY A N 1
ATOM 1738 C CA . GLY A 1 216 ? -14.414 -11.711 -1.134 1 83.56 216 GLY A CA 1
ATOM 1739 C C . GLY A 1 216 ? -15.008 -12.367 -2.365 1 83.56 216 GLY A C 1
ATOM 1740 O O . GLY A 1 216 ? -14.297 -12.648 -3.332 1 83.56 216 GLY A O 1
ATOM 1741 N N . THR A 1 217 ? -16.234 -12.625 -2.318 1 81.44 217 THR A N 1
ATOM 1742 C CA . THR A 1 217 ? -16.859 -13.398 -3.389 1 81.44 217 THR A CA 1
ATOM 1743 C C . THR A 1 217 ? -16.984 -12.555 -4.66 1 81.44 217 THR A C 1
ATOM 1745 O O . THR A 1 217 ? -17.531 -11.453 -4.633 1 81.44 217 THR A O 1
ATOM 1748 N N . ASN A 1 218 ? -16.453 -13.039 -5.711 1 81 218 ASN A N 1
ATOM 1749 C CA . ASN A 1 218 ? -16.656 -12.492 -7.047 1 81 218 ASN A CA 1
ATOM 1750 C C . ASN A 1 218 ? -17.359 -13.484 -7.961 1 81 218 ASN A C 1
ATOM 1752 O O . ASN A 1 218 ? -16.781 -14.484 -8.367 1 81 218 ASN A O 1
ATOM 1756 N N . ILE A 1 219 ? -18.531 -13.164 -8.289 1 75.12 219 ILE A N 1
ATOM 1757 C CA . ILE A 1 219 ? -19.312 -14 -9.195 1 75.12 219 ILE A CA 1
ATOM 1758 C C . ILE A 1 219 ? -19.531 -13.258 -10.508 1 75.12 219 ILE A C 1
ATOM 1760 O O . ILE A 1 219 ? -20.109 -12.172 -10.523 1 75.12 219 ILE A O 1
ATOM 1764 N N . VAL A 1 220 ? -19.047 -13.844 -11.547 1 71.81 220 VAL A N 1
ATOM 1765 C CA . VAL A 1 220 ? -19.203 -13.219 -12.852 1 71.81 220 VAL A CA 1
ATOM 1766 C C . VAL A 1 220 ? -20.672 -13.281 -13.289 1 71.81 220 VAL A C 1
ATOM 1768 O O . VAL A 1 220 ? -21.344 -14.289 -13.07 1 71.81 220 VAL A O 1
ATOM 1771 N N . SER A 1 221 ? -21.094 -12.172 -13.797 1 69.94 221 SER A N 1
ATOM 1772 C CA . SER A 1 221 ? -22.453 -12.016 -14.289 1 69.94 221 SER A CA 1
ATOM 1773 C C . SER A 1 221 ? -22.547 -10.891 -15.312 1 69.94 221 SER A C 1
ATOM 1775 O O . SER A 1 221 ? -21.547 -10.25 -15.641 1 69.94 221 SER A O 1
ATOM 1777 N N . GLU A 1 222 ? -23.641 -10.867 -15.953 1 68.88 222 GLU A N 1
ATOM 1778 C CA . GLU A 1 222 ? -23.859 -9.75 -16.875 1 68.88 222 GLU A CA 1
ATOM 1779 C C . GLU A 1 222 ? -23.594 -8.414 -16.172 1 68.88 222 GLU A C 1
ATOM 1781 O O . GLU A 1 222 ? -23.078 -7.484 -16.797 1 68.88 222 GLU A O 1
ATOM 1786 N N . GLU A 1 223 ? -23.906 -8.32 -14.969 1 66.38 223 GLU A N 1
ATOM 1787 C CA . GLU A 1 223 ? -23.75 -7.102 -14.18 1 66.38 223 GLU A CA 1
ATOM 1788 C C . GLU A 1 223 ? -22.312 -6.961 -13.672 1 66.38 223 GLU A C 1
ATOM 1790 O O . GLU A 1 223 ? -21.906 -5.879 -13.25 1 66.38 223 GLU A O 1
ATOM 1795 N N . ASN A 1 224 ? -21.672 -8.102 -13.734 1 66.06 224 ASN A N 1
ATOM 1796 C CA . ASN A 1 224 ? -20.281 -8.148 -13.305 1 66.06 224 ASN A CA 1
ATOM 1797 C C . ASN A 1 224 ? -19.422 -8.93 -14.289 1 66.06 224 ASN A C 1
ATOM 1799 O O . ASN A 1 224 ? -18.969 -10.039 -13.992 1 66.06 224 ASN A O 1
ATOM 1803 N N . PRO A 1 225 ? -19.062 -8.258 -15.359 1 61.84 225 PRO A N 1
ATOM 1804 C CA . PRO A 1 225 ? -18.438 -9.023 -16.438 1 61.84 225 PRO A CA 1
ATOM 1805 C C . PRO A 1 225 ? -16.922 -9.148 -16.266 1 61.84 225 PRO A C 1
ATOM 1807 O O . PRO A 1 225 ? -16.25 -9.828 -17.047 1 61.84 225 PRO A O 1
ATOM 1810 N N . GLY A 1 226 ? -16.531 -8.547 -15.195 1 67.69 226 GLY A N 1
ATOM 1811 C CA . GLY A 1 226 ? -15.086 -8.555 -15.047 1 67.69 226 GLY A CA 1
ATOM 1812 C C . GLY A 1 226 ? -14.555 -9.828 -14.414 1 67.69 226 GLY A C 1
ATOM 1813 O O . GLY A 1 226 ? -15.109 -10.305 -13.414 1 67.69 226 GLY A O 1
ATOM 1814 N N . PHE A 1 227 ? -13.609 -10.391 -15.086 1 75.12 227 PHE A N 1
ATOM 1815 C CA . PHE A 1 227 ? -12.914 -11.555 -14.547 1 75.12 227 PHE A CA 1
ATOM 1816 C C . PHE A 1 227 ? -13.852 -12.75 -14.43 1 75.12 227 PHE A C 1
ATOM 1818 O O . PHE A 1 227 ? -14.922 -12.766 -15.055 1 75.12 227 PHE A O 1
ATOM 1825 N N . THR A 1 228 ? -13.531 -13.922 -13.852 1 81 228 THR A N 1
ATOM 1826 C CA . THR A 1 228 ? -14.328 -15.117 -13.609 1 81 228 THR A CA 1
ATOM 1827 C C . THR A 1 228 ? -14.586 -15.305 -12.117 1 81 228 THR A C 1
ATOM 1829 O O . THR A 1 228 ? -14.25 -14.43 -11.312 1 81 228 THR A O 1
ATOM 1832 N N . ASP A 1 229 ? -15.359 -16.359 -11.82 1 86.62 229 ASP A N 1
ATOM 1833 C CA . ASP A 1 229 ? -15.609 -16.641 -10.406 1 86.62 229 ASP A CA 1
ATOM 1834 C C . ASP A 1 229 ? -14.297 -16.766 -9.633 1 86.62 229 ASP A C 1
ATOM 1836 O O . ASP A 1 229 ? -13.352 -17.391 -10.109 1 86.62 229 ASP A O 1
ATOM 1840 N N . ALA A 1 230 ? -14.312 -16.016 -8.57 1 92.19 230 ALA A N 1
ATOM 1841 C CA . ALA A 1 230 ? -13.094 -15.992 -7.77 1 92.19 230 ALA A CA 1
ATOM 1842 C C . ALA A 1 230 ? -13.391 -15.602 -6.324 1 92.19 230 ALA A C 1
ATOM 1844 O O . ALA A 1 230 ? -14.492 -15.125 -6.02 1 92.19 230 ALA A O 1
ATOM 1845 N N . TRP A 1 231 ? -12.484 -15.984 -5.539 1 93.94 231 TRP A N 1
ATOM 1846 C CA . TRP A 1 231 ? -12.484 -15.547 -4.148 1 93.94 231 TRP A CA 1
ATOM 1847 C C . TRP A 1 231 ? -11.312 -14.609 -3.869 1 93.94 231 TRP A C 1
ATOM 1849 O O . TRP A 1 231 ? -10.148 -15 -4.02 1 93.94 231 TRP A O 1
ATOM 1859 N N . PHE A 1 232 ? -11.656 -13.422 -3.475 1 95.75 232 PHE A N 1
ATOM 1860 C CA . PHE A 1 232 ? -10.648 -12.438 -3.072 1 95.75 232 PHE A CA 1
ATOM 1861 C C . PHE A 1 232 ? -10.461 -12.453 -1.561 1 95.75 232 PHE A C 1
ATOM 1863 O O . PHE A 1 232 ? -11.359 -12.062 -0.812 1 95.75 232 PHE A O 1
ATOM 1870 N N . GLU A 1 233 ? -9.328 -12.797 -1.138 1 96.81 233 GLU A N 1
ATOM 1871 C CA . GLU A 1 233 ? -9.078 -13.047 0.28 1 96.81 233 GLU A CA 1
ATOM 1872 C C . GLU A 1 233 ? -8.5 -11.805 0.962 1 96.81 233 GLU A C 1
ATOM 1874 O O . GLU A 1 233 ? -7.617 -11.141 0.414 1 96.81 233 GLU A O 1
ATOM 1879 N N . ASN A 1 234 ? -9.125 -11.453 2.104 1 95.5 234 ASN A N 1
ATOM 1880 C CA . ASN A 1 234 ? -8.422 -10.516 2.969 1 95.5 234 ASN A CA 1
ATOM 1881 C C . ASN A 1 234 ? -7.074 -11.062 3.416 1 95.5 234 ASN A C 1
ATOM 1883 O O . ASN A 1 234 ? -7.008 -12.094 4.086 1 95.5 234 ASN A O 1
ATOM 1887 N N . PRO A 1 235 ? -6 -10.359 3.088 1 96.94 235 PRO A N 1
ATOM 1888 C CA . PRO A 1 235 ? -4.668 -10.883 3.398 1 96.94 235 PRO A CA 1
ATOM 1889 C C . PRO A 1 235 ? -4.492 -11.211 4.883 1 96.94 235 PRO A C 1
ATOM 1891 O O . PRO A 1 235 ? -3.727 -12.109 5.234 1 96.94 235 PRO A O 1
ATOM 1894 N N . ALA A 1 236 ? -5.18 -10.562 5.738 1 95 236 ALA A N 1
ATOM 1895 C CA . ALA A 1 236 ? -5.078 -10.781 7.176 1 95 236 ALA A CA 1
ATOM 1896 C C . ALA A 1 236 ? -5.492 -12.203 7.543 1 95 236 ALA A C 1
ATOM 1898 O O . ALA A 1 236 ? -5.117 -12.719 8.602 1 95 236 ALA A O 1
ATOM 1899 N N . ASN A 1 237 ? -6.238 -12.867 6.723 1 96.75 237 ASN A N 1
ATOM 1900 C CA . ASN A 1 237 ? -6.809 -14.172 7.027 1 96.75 237 ASN A CA 1
ATOM 1901 C C . ASN A 1 237 ? -5.879 -15.305 6.594 1 96.75 237 ASN A C 1
ATOM 1903 O O . ASN A 1 237 ? -6.059 -16.453 7 1 96.75 237 ASN A O 1
ATOM 1907 N N . ILE A 1 238 ? -4.898 -15.023 5.844 1 98 238 ILE A N 1
ATOM 1908 C CA . ILE A 1 238 ? -4.137 -16.062 5.145 1 98 238 ILE A CA 1
ATOM 1909 C C . ILE A 1 238 ? -3.418 -16.938 6.16 1 98 238 ILE A C 1
ATOM 1911 O O . ILE A 1 238 ? -3.439 -18.172 6.043 1 98 238 ILE A O 1
ATOM 1915 N N . GLU A 1 239 ? -2.795 -16.328 7.113 1 97.81 239 GLU A N 1
ATOM 1916 C CA . GLU A 1 239 ? -2.086 -17.125 8.109 1 97.81 239 GLU A CA 1
ATOM 1917 C C . GLU A 1 239 ? -3.039 -18.062 8.844 1 97.81 239 GLU A C 1
ATOM 1919 O O . GLU A 1 239 ? -2.73 -19.25 9.039 1 97.81 239 GLU A O 1
ATOM 1924 N N . GLY A 1 240 ? -4.164 -17.516 9.281 1 97.81 240 GLY A N 1
ATOM 1925 C CA . GLY A 1 240 ? -5.156 -18.328 9.969 1 97.81 240 GLY A CA 1
ATOM 1926 C C . GLY A 1 240 ? -5.684 -19.453 9.117 1 97.81 240 GLY A C 1
ATOM 1927 O O . GLY A 1 240 ? -5.867 -20.578 9.609 1 97.81 240 GLY A O 1
ATOM 1928 N N . ILE A 1 241 ? -5.914 -19.234 7.863 1 97.44 241 ILE A N 1
ATOM 1929 C CA . ILE A 1 241 ? -6.402 -20.234 6.93 1 97.44 241 ILE A CA 1
ATOM 1930 C C . ILE A 1 241 ? -5.383 -21.359 6.809 1 97.44 241 ILE A C 1
ATOM 1932 O O . ILE A 1 241 ? -5.734 -22.547 6.918 1 97.44 241 ILE A O 1
ATOM 1936 N N . MET A 1 242 ? -4.133 -21.031 6.684 1 98 242 MET A N 1
ATOM 1937 C CA . MET A 1 242 ? -3.117 -22.031 6.355 1 98 242 MET A CA 1
ATOM 1938 C C . MET A 1 242 ? -2.678 -22.781 7.605 1 98 242 MET A C 1
ATOM 1940 O O . MET A 1 242 ? -2.111 -23.875 7.508 1 98 242 MET A O 1
ATOM 1944 N N . LYS A 1 243 ? -2.951 -22.25 8.758 1 97.38 243 LYS A N 1
ATOM 1945 C CA . LYS A 1 243 ? -2.637 -22.906 10.016 1 97.38 243 LYS A CA 1
ATOM 1946 C C . LYS A 1 243 ? -3.467 -24.172 10.195 1 97.38 243 LYS A C 1
ATOM 1948 O O . LYS A 1 243 ? -3.143 -25.031 11.023 1 97.38 243 LYS A O 1
ATOM 1953 N N . LYS A 1 244 ? -4.488 -24.312 9.445 1 96.56 244 LYS A N 1
ATOM 1954 C CA . LYS A 1 244 ? -5.379 -25.469 9.539 1 96.56 244 LYS A CA 1
ATOM 1955 C C . LYS A 1 244 ? -4.727 -26.719 8.953 1 96.56 244 LYS A C 1
ATOM 1957 O O . LYS A 1 244 ? -5.227 -27.828 9.125 1 96.56 244 LYS A O 1
ATOM 1962 N N . TYR A 1 245 ? -3.67 -26.547 8.297 1 96.56 245 TYR A N 1
ATOM 1963 C CA . TYR A 1 245 ? -2.988 -27.656 7.629 1 96.56 245 TYR A CA 1
ATOM 1964 C C . TYR A 1 245 ? -1.66 -27.969 8.305 1 96.56 245 TYR A C 1
ATOM 1966 O O . TYR A 1 245 ? -1.106 -27.125 9.016 1 96.56 245 TYR A O 1
ATOM 1974 N N . PRO A 1 246 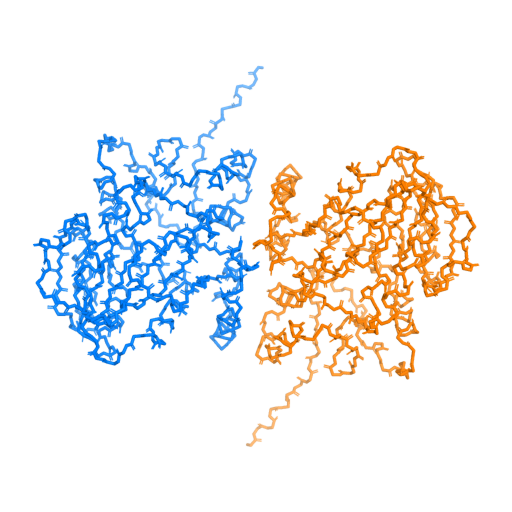? -1.183 -29.188 8.219 1 96.56 246 PRO A N 1
ATOM 1975 C CA . PRO A 1 246 ? 0.081 -29.562 8.859 1 96.56 246 PRO A CA 1
ATOM 1976 C C . PRO A 1 246 ? 1.299 -29 8.133 1 96.56 246 PRO A C 1
ATOM 1978 O O . PRO A 1 246 ? 2.174 -29.75 7.703 1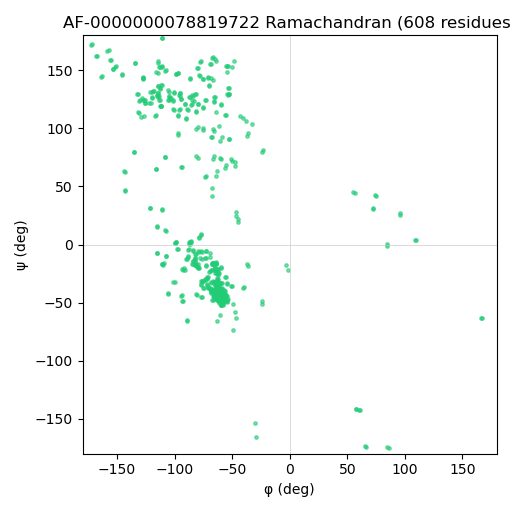 96.56 246 PRO A O 1
ATOM 1981 N N . LEU A 1 247 ? 1.335 -27.688 8.016 1 97.5 247 LEU A N 1
ATOM 1982 C CA . LEU A 1 247 ? 2.402 -26.953 7.336 1 97.5 247 LEU A CA 1
ATOM 1983 C C . LEU A 1 247 ? 3.104 -26 8.289 1 97.5 247 LEU A C 1
ATOM 1985 O O . LEU A 1 247 ? 2.447 -25.297 9.055 1 97.5 247 LEU A O 1
ATOM 1989 N N . GLU A 1 248 ? 4.402 -26.078 8.266 1 97.69 248 GLU A N 1
ATOM 1990 C CA . GLU A 1 248 ? 5.195 -25.016 8.867 1 97.69 248 GLU A CA 1
ATOM 1991 C C . GLU A 1 248 ? 5.297 -23.812 7.934 1 97.69 248 GLU A C 1
ATOM 1993 O O . GLU A 1 248 ? 5.762 -23.938 6.801 1 97.69 248 GLU A O 1
ATOM 1998 N N . LYS A 1 249 ? 4.844 -22.734 8.414 1 98.12 249 LYS A N 1
ATOM 1999 C CA . LYS A 1 249 ? 4.906 -21.531 7.602 1 98.12 249 LYS A CA 1
ATOM 2000 C C . LYS A 1 249 ? 6.352 -21.109 7.359 1 98.12 249 LYS A C 1
ATOM 2002 O O . LYS A 1 249 ? 7.109 -20.891 8.305 1 98.12 249 LYS A O 1
ATOM 2007 N N . LEU A 1 250 ? 6.688 -21 6.141 1 98.31 250 LEU A N 1
ATOM 2008 C CA . LEU A 1 250 ? 7.996 -20.469 5.793 1 98.31 250 LEU A CA 1
ATOM 2009 C C . LEU A 1 250 ? 7.918 -18.969 5.52 1 98.31 250 LEU A C 1
ATOM 2011 O O . LEU A 1 250 ? 8.766 -18.203 5.984 1 98.31 250 LEU A O 1
ATOM 2015 N N . VAL A 1 251 ? 6.859 -18.578 4.758 1 98.38 251 VAL A N 1
ATOM 2016 C CA . VAL A 1 251 ? 6.711 -17.141 4.484 1 98.38 251 VAL A CA 1
ATOM 2017 C C . VAL A 1 251 ? 5.293 -16.859 3.998 1 98.38 251 VAL A C 1
ATOM 2019 O O . VAL A 1 251 ? 4.645 -17.719 3.41 1 98.38 251 VAL A O 1
ATOM 2022 N N . ILE A 1 252 ? 4.73 -15.789 4.316 1 98.69 252 ILE A N 1
ATOM 2023 C CA . ILE A 1 252 ? 3.619 -15.109 3.664 1 98.69 252 ILE A CA 1
ATOM 2024 C C . ILE A 1 252 ? 4.094 -13.781 3.082 1 98.69 252 ILE A C 1
ATOM 2026 O O . ILE A 1 252 ? 4.715 -12.977 3.783 1 98.69 252 ILE A O 1
ATOM 2030 N N . THR A 1 253 ? 3.814 -13.578 1.805 1 98.38 253 THR A N 1
ATOM 2031 C CA . THR A 1 253 ? 4.426 -12.422 1.159 1 98.38 253 THR A CA 1
ATOM 2032 C C . THR A 1 253 ? 3.482 -11.828 0.118 1 98.38 253 THR A C 1
ATOM 2034 O O . THR A 1 253 ? 2.697 -12.547 -0.503 1 98.38 253 THR A O 1
ATOM 2037 N N . ALA A 1 254 ? 3.58 -10.484 0.002 1 98 254 ALA A N 1
ATOM 2038 C CA . ALA A 1 254 ? 2.963 -9.82 -1.142 1 98 254 ALA A CA 1
ATOM 2039 C C . ALA A 1 254 ? 3.783 -10.039 -2.41 1 98 254 ALA A C 1
ATOM 2041 O O . ALA A 1 254 ? 5.016 -10.016 -2.371 1 98 254 ALA A O 1
ATOM 2042 N N . ILE A 1 255 ? 3.145 -10.203 -3.5 1 98 255 ILE A N 1
ATOM 2043 C CA . ILE A 1 255 ? 3.867 -10.508 -4.73 1 98 255 ILE A CA 1
ATOM 2044 C C . ILE A 1 255 ? 4.25 -9.211 -5.438 1 98 255 ILE A C 1
ATOM 2046 O O . ILE A 1 255 ? 5.414 -8.812 -5.426 1 98 255 ILE A O 1
ATOM 2050 N N . GLU A 1 256 ? 3.246 -8.445 -5.898 1 95.62 256 GLU A N 1
ATOM 2051 C CA . GLU A 1 256 ? 3.58 -7.164 -6.516 1 95.62 256 GLU A CA 1
ATOM 2052 C C . GLU A 1 256 ? 4 -6.137 -5.469 1 95.62 256 GLU A C 1
ATOM 2054 O O . GLU A 1 256 ? 4.809 -5.25 -5.746 1 95.62 256 GLU A O 1
ATOM 2059 N N . GLY A 1 257 ? 3.377 -6.371 -4.289 1 91.81 257 GLY A N 1
ATOM 2060 C CA . GLY A 1 257 ? 3.648 -5.453 -3.193 1 91.81 257 GLY A CA 1
ATOM 2061 C C . GLY A 1 257 ? 3.316 -4.012 -3.527 1 91.81 257 GLY A C 1
ATOM 2062 O O . GLY A 1 257 ? 2.307 -3.734 -4.176 1 91.81 257 GLY A O 1
ATOM 2063 N N . MET A 1 258 ? 4.156 -3.148 -3.043 1 91.31 258 MET A N 1
ATOM 2064 C CA . MET A 1 258 ? 3.906 -1.715 -3.156 1 91.31 258 MET A CA 1
ATOM 2065 C C . MET A 1 258 ? 4.109 -1.237 -4.59 1 91.31 258 MET A C 1
ATOM 2067 O O . MET A 1 258 ? 3.787 -0.095 -4.922 1 91.31 258 MET A O 1
ATOM 2071 N N . LEU A 1 259 ? 4.566 -2.07 -5.453 1 94.94 259 LEU A N 1
ATOM 2072 C CA . LEU A 1 259 ? 4.852 -1.673 -6.828 1 94.94 259 LEU A CA 1
ATOM 2073 C C . LEU A 1 259 ? 3.588 -1.725 -7.68 1 94.94 259 LEU A C 1
ATOM 2075 O O . LEU A 1 259 ? 3.545 -1.145 -8.766 1 94.94 259 LEU A O 1
ATOM 2079 N N . SER A 1 260 ? 2.596 -2.387 -7.223 1 93.44 260 SER A N 1
ATOM 2080 C CA . SER A 1 260 ? 1.425 -2.727 -8.023 1 93.44 260 SER A CA 1
ATOM 2081 C C . SER A 1 260 ? 0.745 -1.475 -8.57 1 93.44 260 SER A C 1
ATOM 2083 O O . SER A 1 260 ? 0.464 -1.385 -9.766 1 93.44 260 SER A O 1
ATOM 2085 N N . PRO A 1 261 ? 0.542 -0.474 -7.758 1 89.5 261 PRO A N 1
ATOM 2086 C CA . PRO A 1 261 ? -0.17 0.697 -8.273 1 89.5 261 PRO A CA 1
ATOM 2087 C C . PRO A 1 261 ? 0.599 1.415 -9.383 1 89.5 261 PRO A C 1
ATOM 2089 O O . PRO A 1 261 ? -0.004 2.088 -10.219 1 89.5 261 PRO A O 1
ATOM 2092 N N . ASN A 1 262 ? 1.899 1.281 -9.43 1 89.69 262 ASN A N 1
ATOM 2093 C CA . ASN A 1 262 ? 2.73 1.941 -10.43 1 89.69 262 ASN A CA 1
ATOM 2094 C C . ASN A 1 262 ? 3.322 0.938 -11.414 1 89.69 262 ASN A C 1
ATOM 2096 O O . ASN A 1 262 ? 4.418 1.148 -11.938 1 89.69 262 ASN A O 1
ATOM 2100 N N . GLU A 1 263 ? 2.609 -0.083 -11.609 1 92.81 263 GLU A N 1
ATOM 2101 C CA . GLU A 1 263 ? 3.125 -1.188 -12.414 1 92.81 263 GLU A CA 1
ATOM 2102 C C . GLU A 1 263 ? 3.594 -0.706 -13.781 1 92.81 263 GLU A C 1
ATOM 2104 O O . GLU A 1 263 ? 4.684 -1.061 -14.234 1 92.81 263 GLU A O 1
ATOM 2109 N N . GLY A 1 264 ? 2.74 0.092 -14.492 1 91.12 264 GLY A N 1
ATOM 2110 C CA . GLY A 1 264 ? 3.109 0.58 -15.812 1 91.12 264 GLY A CA 1
ATOM 2111 C C . GLY A 1 264 ? 4.414 1.353 -15.812 1 91.12 264 GLY A C 1
ATOM 2112 O O . GLY A 1 264 ? 5.262 1.141 -16.688 1 91.12 264 GLY A O 1
ATOM 2113 N N . LYS A 1 265 ? 4.562 2.184 -14.859 1 92.19 265 LYS A N 1
ATOM 2114 C CA . LYS A 1 265 ? 5.773 2.994 -14.742 1 92.19 265 LYS A CA 1
ATOM 2115 C C . LYS A 1 265 ? 6.992 2.121 -14.453 1 92.19 265 LYS A C 1
ATOM 2117 O O . LYS A 1 265 ? 8.039 2.287 -15.078 1 92.19 265 LYS A O 1
ATOM 2122 N N . ILE A 1 266 ? 6.879 1.212 -13.578 1 95.12 266 ILE A N 1
ATOM 2123 C CA . ILE A 1 266 ? 7.988 0.347 -13.188 1 95.12 266 ILE A CA 1
ATOM 2124 C C . ILE A 1 266 ? 8.391 -0.539 -14.359 1 95.12 266 ILE A C 1
ATOM 2126 O O . ILE A 1 266 ? 9.578 -0.712 -14.641 1 95.12 266 ILE A O 1
ATOM 2130 N N . ASN A 1 267 ? 7.395 -1.027 -15.062 1 95.75 267 ASN A N 1
ATOM 2131 C CA . ASN A 1 267 ? 7.633 -1.894 -16.203 1 95.75 267 ASN A CA 1
ATOM 2132 C C . ASN A 1 267 ? 8.406 -1.168 -17.312 1 95.75 267 ASN A C 1
ATOM 2134 O O . ASN A 1 267 ? 9.133 -1.795 -18.078 1 95.75 267 ASN A O 1
ATOM 2138 N N . SER A 1 268 ? 8.234 0.092 -17.391 1 95.81 268 SER A N 1
ATOM 2139 C CA . SER A 1 268 ? 8.82 0.87 -18.469 1 95.81 268 SER A CA 1
ATOM 2140 C C . SER A 1 268 ? 10.266 1.253 -18.172 1 95.81 268 SER A C 1
ATOM 2142 O O . SER A 1 268 ? 10.969 1.771 -19.031 1 95.81 268 SER A O 1
ATOM 2144 N N . LEU A 1 269 ? 10.758 0.963 -17.031 1 97 269 LEU A N 1
ATOM 2145 C CA . LEU A 1 269 ? 12.109 1.333 -16.625 1 97 269 LEU A CA 1
ATOM 2146 C C . LEU A 1 269 ? 13.148 0.408 -17.25 1 97 269 LEU A C 1
ATOM 2148 O O . LEU A 1 269 ? 12.812 -0.7 -17.688 1 97 269 LEU A O 1
ATOM 2152 N N . PRO A 1 270 ? 14.445 0.968 -17.344 1 97.44 270 PRO A N 1
ATOM 2153 C CA . PRO A 1 270 ? 15.516 0.041 -17.719 1 97.44 270 PRO A CA 1
ATOM 2154 C C . PRO A 1 270 ? 15.578 -1.187 -16.812 1 97.44 270 PRO A C 1
ATOM 2156 O O . PRO A 1 270 ? 15.211 -1.112 -15.641 1 97.44 270 PRO A O 1
ATOM 2159 N N . GLU A 1 271 ? 16.109 -2.277 -17.375 1 97.75 271 GLU A N 1
ATOM 2160 C CA . GLU A 1 271 ? 16.078 -3.576 -16.719 1 97.75 271 GLU A CA 1
ATOM 2161 C C . GLU A 1 271 ? 16.75 -3.508 -15.344 1 97.75 271 GLU A C 1
ATOM 2163 O O . GLU A 1 271 ? 16.297 -4.141 -14.391 1 97.75 271 GLU A O 1
ATOM 2168 N N . ASP A 1 272 ? 17.812 -2.801 -15.242 1 97.5 272 ASP A N 1
ATOM 2169 C CA . ASP A 1 272 ? 18.531 -2.717 -13.969 1 97.5 272 ASP A CA 1
ATOM 2170 C C . ASP A 1 272 ? 17.688 -2.006 -12.914 1 97.5 272 ASP A C 1
ATOM 2172 O O . ASP A 1 272 ? 17.656 -2.42 -11.75 1 97.5 272 ASP A O 1
ATOM 2176 N N . CYS A 1 273 ? 17 -0.937 -13.305 1 97.5 273 CYS A N 1
ATOM 2177 C CA . CYS A 1 273 ? 16.094 -0.241 -12.398 1 97.5 273 CYS A CA 1
ATOM 2178 C C . CYS A 1 273 ? 14.914 -1.128 -12.016 1 97.5 273 CYS A C 1
ATOM 2180 O O . CYS A 1 273 ? 14.539 -1.193 -10.852 1 97.5 273 CYS A O 1
ATOM 2182 N N . PHE A 1 274 ? 14.367 -1.805 -13.031 1 97.81 274 PHE A N 1
ATOM 2183 C CA . PHE A 1 274 ? 13.273 -2.734 -12.781 1 97.81 274 PHE A CA 1
ATOM 2184 C C . PHE A 1 274 ? 13.672 -3.771 -11.742 1 97.81 274 PHE A C 1
ATOM 2186 O O . PHE A 1 274 ? 12.969 -3.961 -10.742 1 97.81 274 PHE A O 1
ATOM 2193 N N . ASN A 1 275 ? 14.789 -4.344 -11.906 1 98 275 ASN A N 1
ATOM 2194 C CA . ASN A 1 275 ? 15.273 -5.375 -10.992 1 98 275 ASN A CA 1
ATOM 2195 C C . ASN A 1 275 ? 15.508 -4.824 -9.594 1 98 275 ASN A C 1
ATOM 2197 O O . ASN A 1 275 ? 15.234 -5.5 -8.594 1 98 275 ASN A O 1
ATOM 2201 N N . ALA A 1 276 ? 16 -3.641 -9.531 1 97.44 276 ALA A N 1
ATOM 2202 C CA . ALA A 1 276 ? 16.234 -3.004 -8.242 1 97.44 276 ALA A CA 1
ATOM 2203 C C . ALA A 1 276 ? 14.93 -2.791 -7.484 1 97.44 276 ALA A C 1
ATOM 2205 O O . ALA A 1 276 ? 14.867 -2.977 -6.266 1 97.44 276 ALA A O 1
ATOM 2206 N N . PHE A 1 277 ? 13.906 -2.443 -8.172 1 97.5 277 PHE A N 1
ATOM 2207 C CA . PHE A 1 277 ? 12.602 -2.258 -7.547 1 97.5 277 PHE A CA 1
ATOM 2208 C C . PHE A 1 277 ? 12.039 -3.59 -7.066 1 97.5 277 PHE A C 1
ATOM 2210 O O . PHE A 1 277 ? 11.422 -3.664 -6 1 97.5 277 PHE A O 1
ATOM 2217 N N . ILE A 1 278 ? 12.219 -4.605 -7.84 1 97.88 278 ILE A N 1
ATOM 2218 C CA . ILE A 1 278 ? 11.773 -5.93 -7.422 1 97.88 278 ILE A CA 1
ATOM 2219 C C . ILE A 1 278 ? 12.477 -6.332 -6.129 1 97.88 278 ILE A C 1
ATOM 2221 O O . ILE A 1 278 ? 11.844 -6.789 -5.18 1 97.88 278 ILE A O 1
ATOM 2225 N N . GLU A 1 279 ? 13.727 -6.129 -6.113 1 97.06 279 GLU A N 1
ATOM 2226 C CA . GLU A 1 279 ? 14.508 -6.473 -4.926 1 97.06 279 GLU A CA 1
ATOM 2227 C C . GLU A 1 279 ? 14.031 -5.68 -3.709 1 97.06 279 GLU A C 1
ATOM 2229 O O . GLU A 1 279 ? 13.883 -6.238 -2.619 1 97.06 279 GLU A O 1
ATOM 2234 N N . LEU A 1 280 ? 13.859 -4.414 -3.922 1 96.38 280 LEU A N 1
ATOM 2235 C CA . LEU A 1 280 ? 13.359 -3.568 -2.844 1 96.38 280 LEU A CA 1
ATOM 2236 C C . LEU A 1 280 ? 12.008 -4.066 -2.35 1 96.38 280 LEU A C 1
ATOM 2238 O O . LEU A 1 280 ? 11.789 -4.199 -1.142 1 96.38 280 LEU A O 1
ATOM 2242 N N . SER A 1 281 ? 11.141 -4.289 -3.279 1 96.25 281 SER A N 1
ATOM 2243 C CA . SER A 1 281 ? 9.797 -4.746 -2.938 1 96.25 281 SER A CA 1
ATOM 2244 C C . SER A 1 281 ? 9.844 -6.07 -2.18 1 96.25 281 SER A C 1
ATOM 2246 O O . SER A 1 281 ? 9.094 -6.266 -1.223 1 96.25 281 SER A O 1
ATOM 2248 N N . MET A 1 282 ? 10.688 -6.965 -2.59 1 96.81 282 MET A N 1
ATOM 2249 C CA . MET A 1 282 ? 10.781 -8.273 -1.95 1 96.81 282 MET A CA 1
ATOM 2250 C C . MET A 1 282 ? 11.281 -8.141 -0.515 1 96.81 282 MET A C 1
ATOM 2252 O O . MET A 1 282 ? 10.906 -8.93 0.354 1 96.81 282 MET A O 1
ATOM 2256 N N . LYS A 1 283 ? 12.109 -7.184 -0.238 1 95.94 283 LYS A N 1
ATOM 2257 C CA . LYS A 1 283 ? 12.594 -6.945 1.118 1 95.94 283 LYS A CA 1
ATOM 2258 C C . LYS A 1 283 ? 11.469 -6.453 2.025 1 95.94 283 LYS A C 1
ATOM 2260 O O . LYS A 1 283 ? 11.531 -6.621 3.244 1 95.94 283 LYS A O 1
ATOM 2265 N N . LEU A 1 284 ? 10.445 -5.906 1.406 1 95.94 284 LEU A N 1
ATOM 2266 C CA . LEU A 1 284 ? 9.375 -5.289 2.18 1 95.94 284 LEU A CA 1
ATOM 2267 C C . LEU A 1 284 ? 8.117 -6.152 2.146 1 95.94 284 LEU A C 1
ATOM 2269 O O . LEU A 1 284 ? 7.191 -5.941 2.938 1 95.94 284 LEU A O 1
ATOM 2273 N N . SER A 1 285 ? 8.102 -7.121 1.336 1 95.38 285 SER A N 1
ATOM 2274 C CA . SER A 1 285 ? 6.875 -7.809 0.938 1 95.38 285 SER A CA 1
ATOM 2275 C C . SER A 1 285 ? 6.336 -8.672 2.07 1 95.38 285 SER A C 1
ATOM 2277 O O . SER A 1 285 ? 5.176 -9.086 2.045 1 95.38 285 SER A O 1
ATOM 2279 N N . THR A 1 286 ? 7.129 -9.008 3.068 1 96.88 286 THR A N 1
ATOM 2280 C CA . THR A 1 286 ? 6.656 -9.805 4.191 1 96.88 286 THR A CA 1
ATOM 2281 C C . THR A 1 286 ? 6.074 -8.914 5.285 1 96.88 286 THR A C 1
ATOM 2283 O O . THR A 1 286 ? 5.48 -9.406 6.246 1 96.88 286 THR A O 1
ATOM 2286 N N . ASN A 1 287 ? 6.27 -7.609 5.172 1 95.62 287 ASN A N 1
ATOM 2287 C CA . ASN A 1 287 ? 5.68 -6.645 6.094 1 95.62 287 ASN A CA 1
ATOM 2288 C C . ASN A 1 287 ? 4.191 -6.441 5.812 1 95.62 287 ASN A C 1
ATOM 2290 O O . ASN A 1 287 ? 3.818 -5.934 4.758 1 95.62 287 ASN A O 1
ATOM 2294 N N . PRO A 1 288 ? 3.32 -6.785 6.809 1 96.44 288 PRO A N 1
ATOM 2295 C CA . PRO A 1 288 ? 1.877 -6.707 6.57 1 96.44 288 PRO A CA 1
ATOM 2296 C C . PRO A 1 288 ? 1.414 -5.301 6.203 1 96.44 288 PRO A C 1
ATOM 2298 O O . PRO A 1 288 ? 0.381 -5.137 5.551 1 96.44 288 PRO A O 1
ATOM 2301 N N . MET A 1 289 ? 2.152 -4.289 6.496 1 95.12 289 MET A N 1
ATOM 2302 C CA . MET A 1 289 ? 1.769 -2.918 6.18 1 95.12 289 MET A CA 1
ATOM 2303 C C . MET A 1 289 ? 1.754 -2.693 4.672 1 95.12 289 MET A C 1
ATOM 2305 O O . MET A 1 289 ? 1.174 -1.718 4.188 1 95.12 289 MET A O 1
ATOM 2309 N N . THR A 1 290 ? 2.367 -3.582 3.936 1 94.62 290 THR A N 1
ATOM 2310 C CA . THR A 1 290 ? 2.443 -3.404 2.49 1 94.62 290 THR A CA 1
ATOM 2311 C C . THR A 1 290 ? 1.392 -4.254 1.783 1 94.62 290 THR A C 1
ATOM 2313 O O . THR A 1 290 ? 1.256 -4.191 0.56 1 94.62 290 THR A O 1
ATOM 2316 N N . TRP A 1 291 ? 0.593 -4.957 2.508 1 96.56 291 TRP A N 1
ATOM 2317 C CA . TRP A 1 291 ? -0.284 -5.961 1.911 1 96.56 291 TRP A CA 1
ATOM 2318 C C . TRP A 1 291 ? -1.54 -5.312 1.338 1 96.56 291 TRP A C 1
ATOM 2320 O O . TRP A 1 291 ? -2.242 -5.918 0.525 1 96.56 291 TRP A O 1
ATOM 2330 N N . GLY A 1 292 ? -1.8 -4.129 1.748 1 94.19 292 GLY A N 1
ATOM 2331 C CA . GLY A 1 292 ? -2.969 -3.426 1.243 1 94.19 292 GLY A CA 1
ATOM 2332 C C . GLY A 1 292 ? -2.777 -2.881 -0.16 1 94.19 292 GLY A C 1
ATOM 2333 O O . GLY A 1 292 ? -3.73 -2.416 -0.787 1 94.19 292 GLY A O 1
ATOM 2334 N N . SER A 1 293 ? -1.591 -2.982 -0.679 1 91.81 293 SER A N 1
ATOM 2335 C CA . SER A 1 293 ? -1.299 -2.441 -2.002 1 91.81 293 SER A CA 1
ATOM 2336 C C . SER A 1 293 ? -0.951 -3.551 -2.988 1 91.81 293 SER A C 1
ATOM 2338 O O . SER A 1 293 ? -0.396 -3.285 -4.059 1 91.81 293 SER A O 1
ATOM 2340 N N . CYS A 1 294 ? -1.241 -4.715 -2.67 1 93.81 294 CYS A N 1
ATOM 2341 C CA . CYS A 1 294 ? -0.843 -5.816 -3.539 1 93.81 294 CYS A CA 1
ATOM 2342 C C . CYS A 1 294 ? -2.062 -6.508 -4.141 1 93.81 294 CYS A C 1
ATOM 2344 O O . CYS A 1 294 ? -3.158 -6.438 -3.582 1 93.81 294 CYS A O 1
ATOM 2346 N N . GLU A 1 295 ? -1.85 -7.129 -5.219 1 96.25 295 GLU A N 1
ATOM 2347 C CA . GLU A 1 295 ? -2.939 -7.82 -5.902 1 96.25 295 GLU A CA 1
ATOM 2348 C C . GLU A 1 295 ? -2.91 -9.32 -5.609 1 96.25 295 GLU A C 1
ATOM 2350 O O . GLU A 1 295 ? -3.957 -9.969 -5.566 1 96.25 295 GLU A O 1
ATOM 2355 N N . HIS A 1 296 ? -1.754 -9.836 -5.434 1 98.19 296 HIS A N 1
ATOM 2356 C CA . HIS A 1 296 ? -1.611 -11.25 -5.109 1 98.19 296 HIS A CA 1
ATOM 2357 C C . HIS A 1 296 ? -0.758 -11.445 -3.861 1 98.19 296 HIS A C 1
ATOM 2359 O O . HIS A 1 296 ? 0.172 -10.68 -3.611 1 98.19 296 HIS A O 1
ATOM 2365 N N . MET A 1 297 ? -1.137 -12.422 -3.09 1 98.5 297 MET A N 1
ATOM 2366 C CA . MET A 1 297 ? -0.355 -12.914 -1.96 1 98.5 297 MET A CA 1
ATOM 2367 C C . MET A 1 297 ? 0.144 -14.336 -2.221 1 98.5 297 MET A C 1
ATOM 2369 O O . MET A 1 297 ? -0.464 -15.078 -2.99 1 98.5 297 MET A O 1
ATOM 2373 N N . LEU A 1 298 ? 1.223 -14.672 -1.616 1 98.81 298 LEU A N 1
ATOM 2374 C CA . LEU A 1 298 ? 1.787 -16.016 -1.721 1 98.81 298 LEU A CA 1
ATOM 2375 C C . LEU A 1 298 ? 2.115 -16.578 -0.341 1 98.81 298 LEU A C 1
ATOM 2377 O O . LEU A 1 298 ? 2.762 -15.906 0.468 1 98.81 298 LEU A O 1
ATOM 2381 N N . TYR A 1 299 ? 1.57 -17.703 -0.017 1 98.81 299 TYR A N 1
ATOM 2382 C CA . TYR A 1 299 ? 1.955 -18.484 1.146 1 98.81 299 TYR A CA 1
ATOM 2383 C C . TYR A 1 299 ? 2.877 -19.641 0.748 1 98.81 299 TYR A C 1
ATOM 2385 O O . TYR A 1 299 ? 2.598 -20.359 -0.212 1 98.81 299 TYR A O 1
ATOM 2393 N N . ILE A 1 300 ? 3.982 -19.781 1.429 1 98.81 300 ILE A N 1
ATOM 2394 C CA . ILE A 1 300 ? 4.887 -20.922 1.256 1 98.81 300 ILE A CA 1
ATOM 2395 C C . ILE A 1 300 ? 5.023 -21.672 2.576 1 98.81 300 ILE A C 1
ATOM 2397 O O . ILE A 1 300 ? 5.375 -21.078 3.602 1 98.81 300 ILE A O 1
ATOM 2401 N N . GLY A 1 301 ? 4.691 -22.906 2.533 1 98.44 301 GLY A N 1
ATOM 2402 C CA . GLY A 1 301 ? 4.789 -23.75 3.721 1 98.44 301 GLY A CA 1
ATOM 2403 C C . GLY A 1 301 ? 5.434 -25.094 3.451 1 98.44 301 GLY A C 1
ATOM 2404 O O . GLY A 1 301 ? 5.41 -25.578 2.32 1 98.44 301 GLY A O 1
ATOM 2405 N N . ARG A 1 302 ? 5.992 -25.656 4.531 1 98 302 ARG A N 1
ATOM 2406 C CA . ARG A 1 302 ? 6.633 -26.969 4.473 1 98 302 ARG A CA 1
ATOM 2407 C C . ARG A 1 302 ? 5.867 -27.984 5.312 1 98 302 ARG A C 1
ATOM 2409 O O . ARG A 1 302 ? 5.523 -27.719 6.465 1 98 302 ARG A O 1
ATOM 2416 N N . ILE A 1 303 ? 5.594 -29.109 4.691 1 94.12 303 ILE A N 1
ATOM 2417 C CA . ILE A 1 303 ? 4.938 -30.188 5.422 1 94.12 303 ILE A CA 1
ATOM 2418 C C . ILE A 1 303 ? 5.867 -30.719 6.516 1 94.12 303 ILE A C 1
ATOM 2420 O O . ILE A 1 303 ? 7.078 -30.828 6.305 1 94.12 303 ILE A O 1
ATOM 2424 N N . SER A 1 304 ? 5.285 -30.734 7.793 1 84.12 304 SER A N 1
ATOM 2425 C CA . SER A 1 304 ? 6.059 -31.25 8.914 1 84.12 304 SER A CA 1
ATOM 2426 C C . SER A 1 304 ? 6.59 -32.656 8.617 1 84.12 304 SER A C 1
ATOM 2428 O O . SER A 1 304 ? 5.938 -33.438 7.922 1 84.12 304 SER A O 1
ATOM 2430 N N . LYS A 1 305 ? 7.934 -32.812 8.977 1 70.81 305 LYS A N 1
ATOM 2431 C CA . LYS A 1 305 ? 8.609 -34.094 8.789 1 70.81 305 LYS A CA 1
ATOM 2432 C C . LYS A 1 305 ? 8.039 -35.156 9.711 1 70.81 305 LYS A C 1
ATOM 2434 O O . LYS A 1 305 ? 8.062 -35.031 10.93 1 70.81 305 LYS A O 1
ATOM 2439 N N . SER A 1 306 ? 6.703 -35.375 9.828 1 51.22 306 SER A N 1
ATOM 2440 C CA . SER A 1 306 ? 6.516 -36.562 10.656 1 51.22 306 SER A CA 1
ATOM 2441 C C . SER A 1 306 ? 7.191 -37.781 10.039 1 51.22 306 SER A C 1
ATOM 2443 O O . SER A 1 306 ? 7.348 -37.875 8.82 1 51.22 306 SER A O 1
ATOM 2445 N N . MET B 1 1 ? 40.594 6.066 -25.094 1 19.11 1 MET B N 1
ATOM 2446 C CA . MET B 1 1 ? 40.594 6.145 -23.641 1 19.11 1 MET B CA 1
ATOM 2447 C C . MET B 1 1 ? 39.531 7.117 -23.141 1 19.11 1 MET B C 1
ATOM 2449 O O . MET B 1 1 ? 39.812 8.297 -22.938 1 19.11 1 MET B O 1
ATOM 2453 N N . ARG B 1 2 ? 38.375 7.133 -23.734 1 20.64 2 ARG B N 1
ATOM 2454 C CA . ARG B 1 2 ? 37.406 8.195 -23.859 1 20.64 2 ARG B CA 1
ATOM 2455 C C . ARG B 1 2 ? 36.781 8.531 -22.516 1 20.64 2 ARG B C 1
ATOM 2457 O O . ARG B 1 2 ? 36.188 7.66 -21.859 1 20.64 2 ARG B O 1
ATOM 2464 N N . SER B 1 3 ? 37.312 9.5 -21.75 1 19.28 3 SER B N 1
ATOM 2465 C CA . SER B 1 3 ? 37.125 9.914 -20.359 1 19.28 3 SER B CA 1
ATOM 2466 C C . SER B 1 3 ? 35.719 10.406 -20.125 1 19.28 3 SER B C 1
ATOM 2468 O O . SER B 1 3 ? 35.281 11.43 -20.656 1 19.28 3 SER B O 1
ATOM 2470 N N . HIS B 1 4 ? 34.688 9.562 -20.375 1 21.17 4 HIS B N 1
ATOM 2471 C CA . HIS B 1 4 ? 33.281 9.945 -20.266 1 21.17 4 HIS B CA 1
ATOM 2472 C C . HIS B 1 4 ? 32.969 10.57 -18.906 1 21.17 4 HIS B C 1
ATOM 2474 O O . HIS B 1 4 ? 33.281 9.977 -17.875 1 21.17 4 HIS B O 1
ATOM 2480 N N . ILE B 1 5 ? 33.094 11.852 -18.828 1 20.73 5 ILE B N 1
ATOM 2481 C CA . ILE B 1 5 ? 32.938 12.758 -17.703 1 20.73 5 ILE B CA 1
ATOM 2482 C C . ILE B 1 5 ? 31.5 12.664 -17.156 1 20.73 5 ILE B C 1
ATOM 2484 O O . ILE B 1 5 ? 30.531 12.859 -17.891 1 20.73 5 ILE B O 1
ATOM 2488 N N . PHE B 1 6 ? 31.266 11.734 -16.188 1 22.14 6 PHE B N 1
ATOM 2489 C CA . PHE B 1 6 ? 30.094 11.477 -15.344 1 22.14 6 PHE B CA 1
ATOM 2490 C C . PHE B 1 6 ? 29.578 12.773 -14.727 1 22.14 6 PHE B C 1
ATOM 2492 O O . PHE B 1 6 ? 30.297 13.422 -13.953 1 22.14 6 PHE B O 1
ATOM 2499 N N . ASP B 1 7 ? 28.984 13.609 -15.641 1 22.5 7 ASP B N 1
ATOM 2500 C CA . ASP B 1 7 ? 28.453 14.867 -15.125 1 22.5 7 ASP B CA 1
ATOM 2501 C C . ASP B 1 7 ? 27.453 14.625 -14 1 22.5 7 ASP B C 1
ATOM 2503 O O . ASP B 1 7 ? 26.672 13.672 -14.047 1 22.5 7 ASP B O 1
ATOM 2507 N N . SER B 1 8 ? 27.766 14.984 -12.789 1 23.56 8 SER B N 1
ATOM 2508 C CA . SER B 1 8 ? 27.219 15.078 -11.445 1 23.56 8 SER B CA 1
ATOM 2509 C C . SER B 1 8 ? 25.812 15.672 -11.453 1 23.56 8 SER B C 1
ATOM 2511 O O . SER B 1 8 ? 25.516 16.578 -10.664 1 23.56 8 SER B O 1
ATOM 2513 N N . SER B 1 9 ? 25.078 15.602 -12.617 1 24.72 9 SER B N 1
ATOM 2514 C CA . SER B 1 9 ? 23.844 16.375 -12.734 1 24.72 9 SER B CA 1
ATOM 2515 C C . SER B 1 9 ? 22.797 15.906 -11.727 1 24.72 9 SER B C 1
ATOM 2517 O O . SER B 1 9 ? 22.609 14.703 -11.523 1 24.72 9 SER B O 1
ATOM 2519 N N . GLY B 1 10 ? 22.453 16.734 -10.789 1 22.69 10 GLY B N 1
ATOM 2520 C CA . GLY B 1 10 ? 21.641 16.828 -9.578 1 22.69 10 GLY B CA 1
ATOM 2521 C C . GLY B 1 10 ? 20.203 16.422 -9.797 1 22.69 10 GLY B C 1
ATOM 2522 O O . GLY B 1 10 ? 19.734 16.328 -10.938 1 22.69 10 GLY B O 1
ATOM 2523 N N . PHE B 1 11 ? 19.594 15.969 -8.742 1 23.47 11 PHE B N 1
ATOM 2524 C CA . PHE B 1 11 ? 18.266 15.438 -8.461 1 23.47 11 PHE B CA 1
ATOM 2525 C C . PHE B 1 11 ? 17.188 16.438 -8.859 1 23.47 11 PHE B C 1
ATOM 2527 O O . PHE B 1 11 ? 16.953 17.406 -8.148 1 23.47 11 PHE B O 1
ATOM 2534 N N . CYS B 1 12 ? 17.047 16.734 -10.172 1 24.36 12 CYS B N 1
ATOM 2535 C CA . CYS B 1 12 ? 16.062 17.719 -10.648 1 24.36 12 CYS B CA 1
ATOM 2536 C C . CYS B 1 12 ? 14.648 17.219 -10.414 1 24.36 12 CYS B C 1
ATOM 2538 O O . CYS B 1 12 ? 14.281 16.141 -10.875 1 24.36 12 CYS B O 1
ATOM 2540 N N . PHE B 1 13 ? 13.953 17.641 -9.367 1 24.98 13 PHE B N 1
ATOM 2541 C CA . PHE B 1 13 ? 12.523 17.484 -9.164 1 24.98 13 PHE B CA 1
ATOM 2542 C C . PHE B 1 13 ? 11.742 17.938 -10.391 1 24.98 13 PHE B C 1
ATOM 2544 O O . PHE B 1 13 ? 11.703 19.141 -10.688 1 24.98 13 PHE B O 1
ATOM 2551 N N . ARG B 1 14 ? 11.766 17.234 -11.422 1 26.64 14 ARG B N 1
ATOM 2552 C CA . ARG B 1 14 ? 11.039 17.625 -12.625 1 26.64 14 ARG B CA 1
ATOM 2553 C C . ARG B 1 14 ? 9.539 17.719 -12.352 1 26.64 14 ARG B C 1
ATOM 2555 O O . ARG B 1 14 ? 8.875 16.703 -12.148 1 26.64 14 ARG B O 1
ATOM 2562 N N . THR B 1 15 ? 8.969 18.797 -11.625 1 25.92 15 THR B N 1
ATOM 2563 C CA . THR B 1 15 ? 7.547 19.125 -11.664 1 25.92 15 THR B CA 1
ATOM 2564 C C . THR B 1 15 ? 7.047 19.219 -13.102 1 25.92 15 THR B C 1
ATOM 2566 O O . THR B 1 15 ? 7.84 19.375 -14.031 1 25.92 15 THR B O 1
ATOM 2569 N N . GLY B 1 16 ? 5.746 18.984 -13.477 1 27.59 16 GLY B N 1
ATOM 2570 C CA . GLY B 1 16 ? 5.258 19.25 -14.82 1 27.59 16 GLY B CA 1
ATOM 2571 C C . GLY B 1 16 ? 5.98 20.391 -15.5 1 27.59 16 GLY B C 1
ATOM 2572 O O . GLY B 1 16 ? 6.891 20.984 -14.922 1 27.59 16 GLY B O 1
ATOM 2573 N N . ASP B 1 17 ? 5.215 21.141 -16.578 1 30.23 17 ASP B N 1
ATOM 2574 C CA . ASP B 1 17 ? 5.711 22.109 -17.562 1 30.23 17 ASP B CA 1
ATOM 2575 C C . ASP B 1 17 ? 6.559 23.188 -16.891 1 30.23 17 ASP B C 1
ATOM 2577 O O . ASP B 1 17 ? 7.547 23.656 -17.453 1 30.23 17 ASP B O 1
ATOM 2581 N N . THR B 1 18 ? 5.836 24.125 -16.141 1 25.77 18 THR B N 1
ATOM 2582 C CA . THR B 1 18 ? 6.582 25.359 -15.906 1 25.77 18 THR B CA 1
ATOM 2583 C C . THR B 1 18 ? 7.793 25.094 -15.016 1 25.77 18 THR B C 1
ATOM 2585 O O . THR B 1 18 ? 7.648 24.766 -13.836 1 25.77 18 THR B O 1
ATOM 2588 N N . LEU B 1 19 ? 8.898 24.5 -15.555 1 30.05 19 LEU B N 1
ATOM 2589 C CA . LEU B 1 19 ? 10.25 24.781 -15.07 1 30.05 19 LEU B CA 1
ATOM 2590 C C . LEU B 1 19 ? 10.312 26.141 -14.391 1 30.05 19 LEU B C 1
ATOM 2592 O O . LEU B 1 19 ? 9.992 27.156 -15.008 1 30.05 19 LEU B O 1
ATOM 2596 N N . LEU B 1 20 ? 9.867 26.25 -13.109 1 29.48 20 LEU B N 1
ATOM 2597 C CA . LEU B 1 20 ? 10.406 27.547 -12.711 1 29.48 20 LEU B CA 1
ATOM 2598 C C . LEU B 1 20 ? 11.797 27.766 -13.312 1 29.48 20 LEU B C 1
ATOM 2600 O O . LEU B 1 20 ? 12.672 26.906 -13.195 1 29.48 20 LEU B O 1
ATOM 2604 N N . ASP B 1 21 ? 11.898 28.422 -14.508 1 30.44 21 ASP B N 1
ATOM 2605 C CA . ASP B 1 21 ? 13.078 28.938 -15.195 1 30.44 21 ASP B CA 1
ATOM 2606 C C . ASP B 1 21 ? 14.211 29.219 -14.211 1 30.44 21 ASP B C 1
ATOM 2608 O O . ASP B 1 21 ? 15.383 29.281 -14.602 1 30.44 21 ASP B O 1
ATOM 2612 N N . ASP B 1 22 ? 13.859 29.969 -13.062 1 31.06 22 ASP B N 1
ATOM 2613 C CA . ASP B 1 22 ? 15.086 30.375 -12.375 1 31.06 22 ASP B CA 1
ATOM 2614 C C . ASP B 1 22 ? 15.703 29.188 -11.633 1 31.06 22 ASP B C 1
ATOM 2616 O O . ASP B 1 22 ? 14.992 28.375 -11.039 1 31.06 22 ASP B O 1
ATOM 2620 N N . GLY B 1 23 ? 16.719 28.438 -12.117 1 31.75 23 GLY B N 1
ATOM 2621 C CA . GLY B 1 23 ? 17.781 27.484 -11.805 1 31.75 23 GLY B CA 1
ATOM 2622 C C . GLY B 1 23 ? 17.859 27.156 -10.32 1 31.75 23 GLY B C 1
ATOM 2623 O O . GLY B 1 23 ? 18.781 26.469 -9.891 1 31.75 23 GLY B O 1
ATOM 2624 N N . ILE B 1 24 ? 17.344 28.016 -9.43 1 31.33 24 ILE B N 1
ATOM 2625 C CA . ILE B 1 24 ? 17.781 27.781 -8.062 1 31.33 24 ILE B CA 1
ATOM 2626 C C . ILE B 1 24 ? 16.984 26.641 -7.438 1 31.33 24 ILE B C 1
ATOM 2628 O O . ILE B 1 24 ? 15.766 26.766 -7.238 1 31.33 24 ILE B O 1
ATOM 2632 N N . SER B 1 25 ? 17.297 25.516 -7.852 1 34.81 25 SER B N 1
ATOM 2633 C CA . SER B 1 25 ? 16.797 24.359 -7.105 1 34.81 25 SER B CA 1
ATOM 2634 C C . SER B 1 25 ? 16.875 24.609 -5.602 1 34.81 25 SER B C 1
ATOM 2636 O O . SER B 1 25 ? 17.859 25.141 -5.102 1 34.81 25 SER B O 1
ATOM 2638 N N . PRO B 1 26 ? 15.82 24.797 -4.891 1 37.09 26 PRO B N 1
ATOM 2639 C CA . PRO B 1 26 ? 15.969 24.984 -3.443 1 37.09 26 PRO B CA 1
ATOM 2640 C C . PRO B 1 26 ? 17.094 24.125 -2.855 1 37.09 26 PRO B C 1
ATOM 2642 O O . PRO B 1 26 ? 17.5 24.344 -1.713 1 37.09 26 PRO B O 1
ATOM 2645 N N . PHE B 1 27 ? 17.516 23.109 -3.539 1 38.03 27 PHE B N 1
ATOM 2646 C CA . PHE B 1 27 ? 18.531 22.141 -3.1 1 38.03 27 PHE B CA 1
ATOM 2647 C C . PHE B 1 27 ? 19.875 22.844 -2.883 1 38.03 27 PHE B C 1
ATOM 2649 O O . PHE B 1 27 ? 20.641 22.438 -2.01 1 38.03 27 PHE B O 1
ATOM 2656 N N . LYS B 1 28 ? 20.188 23.75 -3.74 1 39.53 28 LYS B N 1
ATOM 2657 C CA . LYS B 1 28 ? 21.5 24.375 -3.697 1 39.53 28 LYS B CA 1
ATOM 2658 C C . LYS B 1 28 ? 21.641 25.266 -2.459 1 39.53 28 LYS B C 1
ATOM 2660 O O . LYS B 1 28 ? 22.719 25.812 -2.199 1 39.53 28 LYS B O 1
ATOM 2665 N N . ILE B 1 29 ? 20.656 25.453 -1.783 1 34.03 29 ILE B N 1
ATOM 2666 C CA . ILE B 1 29 ? 20.812 26.359 -0.66 1 34.03 29 ILE B CA 1
ATOM 2667 C C . ILE B 1 29 ? 21.5 25.656 0.496 1 34.03 29 ILE B C 1
ATOM 2669 O O . ILE B 1 29 ? 21.812 26.266 1.524 1 34.03 29 ILE B O 1
ATOM 2673 N N . TRP B 1 30 ? 21.641 24.344 0.461 1 37.31 30 TRP B N 1
ATOM 2674 C CA . TRP B 1 30 ? 22.141 23.656 1.645 1 37.31 30 TRP B CA 1
ATOM 2675 C C . TRP B 1 30 ? 23.578 24.094 1.956 1 37.31 30 TRP B C 1
ATOM 2677 O O . TRP B 1 30 ? 24.141 23.719 2.984 1 37.31 30 TRP B O 1
ATOM 2687 N N . LYS B 1 31 ? 24.297 24.609 1.043 1 37.84 31 LYS B N 1
ATOM 2688 C CA . LYS B 1 31 ? 25.719 24.797 1.356 1 37.84 31 LYS B CA 1
ATOM 2689 C C . LYS B 1 31 ? 25.891 25.453 2.725 1 37.84 31 LYS B C 1
ATOM 2691 O O . LYS B 1 31 ? 26.828 25.125 3.459 1 37.84 31 LYS B O 1
ATOM 2696 N N . ALA B 1 32 ? 25.328 26.578 2.877 1 35.19 32 ALA B N 1
ATOM 2697 C CA . ALA B 1 32 ? 25.953 27.484 3.84 1 35.19 32 ALA B CA 1
ATOM 2698 C C . ALA B 1 32 ? 25.578 27.109 5.27 1 35.19 32 ALA B C 1
ATOM 2700 O O . ALA B 1 32 ? 25.984 27.781 6.223 1 35.19 32 ALA B O 1
ATOM 2701 N N . VAL B 1 33 ? 24.469 26.25 5.543 1 37.66 33 VAL B N 1
ATOM 2702 C CA . VAL B 1 33 ? 24.094 26.344 6.953 1 37.66 33 VAL B CA 1
ATOM 2703 C C . VAL B 1 33 ? 25.016 25.453 7.785 1 37.66 33 VAL B C 1
ATOM 2705 O O . VAL B 1 33 ? 25.125 24.25 7.52 1 37.66 33 VAL B O 1
ATOM 2708 N N . LEU B 1 34 ? 26.016 25.828 8.453 1 40.38 34 LEU B N 1
ATOM 2709 C CA . LEU B 1 34 ? 26.75 25.203 9.555 1 40.38 34 LEU B CA 1
ATOM 2710 C C . LEU B 1 34 ? 25.812 24.375 10.438 1 40.38 34 LEU B C 1
ATOM 2712 O O . LEU B 1 34 ? 24.781 24.891 10.883 1 40.38 34 LEU B O 1
ATOM 2716 N N . ARG B 1 35 ? 25.703 23.047 10.453 1 48.94 35 ARG B N 1
ATOM 2717 C CA . ARG B 1 35 ? 24.891 21.984 11.047 1 48.94 35 ARG B CA 1
ATOM 2718 C C . ARG B 1 35 ? 24.672 22.234 12.539 1 48.94 35 ARG B C 1
ATOM 2720 O O . ARG B 1 35 ? 25.234 21.516 13.375 1 48.94 35 ARG B O 1
ATOM 2727 N N . THR B 1 36 ? 24.781 23.328 13.203 1 51.09 36 THR B N 1
ATOM 2728 C CA . THR B 1 36 ? 24.734 23.422 14.656 1 51.09 36 THR B CA 1
ATOM 2729 C C . THR B 1 36 ? 23.391 22.906 15.18 1 51.09 36 THR B C 1
ATOM 2731 O O . THR B 1 36 ? 23.344 22.047 16.047 1 51.09 36 THR B O 1
ATOM 2734 N N . ASP B 1 37 ? 22.078 23.5 14.82 1 75.75 37 ASP B N 1
ATOM 2735 C CA . ASP B 1 37 ? 20.781 23.406 15.508 1 75.75 37 ASP B CA 1
ATOM 2736 C C . ASP B 1 37 ? 19.672 22.984 14.531 1 75.75 37 ASP B C 1
ATOM 2738 O O . ASP B 1 37 ? 19.422 23.688 13.547 1 75.75 37 ASP B O 1
ATOM 2742 N N . THR B 1 38 ? 19.156 21.703 14.695 1 81.56 38 THR B N 1
ATOM 2743 C CA . THR B 1 38 ? 18.078 21.172 13.867 1 81.56 38 THR B CA 1
ATOM 2744 C C . THR B 1 38 ? 17.016 22.25 13.617 1 81.56 38 THR B C 1
ATOM 2746 O O . THR B 1 38 ? 16.562 22.422 12.484 1 81.56 38 THR B O 1
ATOM 2749 N N . CYS B 1 39 ? 16.75 23.031 14.555 1 87.19 39 CYS B N 1
ATOM 2750 C CA . CYS B 1 39 ? 15.711 24.047 14.422 1 87.19 39 CYS B CA 1
ATOM 2751 C C . CYS B 1 39 ? 16.141 25.141 13.453 1 87.19 39 CYS B C 1
ATOM 2753 O O . CYS B 1 39 ? 15.336 25.641 12.656 1 87.19 39 CYS B O 1
ATOM 2755 N N . ARG B 1 40 ? 17.359 25.453 13.508 1 85.75 40 ARG B N 1
ATOM 2756 C CA . ARG B 1 40 ? 17.859 26.484 12.617 1 85.75 40 ARG B CA 1
ATOM 2757 C C . ARG B 1 40 ? 17.844 26.016 11.164 1 85.75 40 ARG B C 1
ATOM 2759 O O . ARG B 1 40 ? 17.531 26.781 10.258 1 85.75 40 ARG B O 1
ATOM 2766 N N . THR B 1 41 ? 18.234 24.797 11.023 1 86.5 41 THR B N 1
ATOM 2767 C CA . THR B 1 41 ? 18.234 24.203 9.688 1 86.5 41 THR B CA 1
ATOM 2768 C C . THR B 1 41 ? 16.812 24.172 9.117 1 86.5 41 THR B C 1
ATOM 2770 O O . THR B 1 41 ? 16.594 24.547 7.965 1 86.5 41 THR B O 1
ATOM 2773 N N . VAL B 1 42 ? 15.852 23.75 9.875 1 90.94 42 VAL B N 1
ATOM 2774 C CA . VAL B 1 42 ? 14.453 23.672 9.461 1 90.94 42 VAL B CA 1
ATOM 2775 C C . VAL B 1 42 ? 13.922 25.078 9.164 1 90.94 42 VAL B C 1
ATOM 2777 O O . VAL B 1 42 ? 13.273 25.297 8.141 1 90.94 42 VAL B O 1
ATOM 2780 N N . GLU B 1 43 ? 14.25 25.984 10.039 1 91.81 43 GLU B N 1
ATOM 2781 C CA . GLU B 1 43 ? 13.82 27.359 9.852 1 91.81 43 GLU B CA 1
ATOM 2782 C C . GLU B 1 43 ? 14.352 27.938 8.539 1 91.81 43 GLU B C 1
ATOM 2784 O O . GLU B 1 43 ? 13.609 28.578 7.789 1 91.81 43 GLU B O 1
ATOM 2789 N N . ALA B 1 44 ? 15.594 27.703 8.297 1 88.94 44 ALA B N 1
ATOM 2790 C CA . ALA B 1 44 ? 16.234 28.203 7.078 1 88.94 44 ALA B CA 1
ATOM 2791 C C . ALA B 1 44 ? 15.562 27.625 5.836 1 88.94 44 ALA B C 1
ATOM 2793 O O . ALA B 1 44 ? 15.367 28.344 4.844 1 88.94 44 ALA B O 1
ATOM 2794 N N . PHE B 1 45 ? 15.242 26.422 5.906 1 87.56 45 PHE B N 1
ATOM 2795 C CA . PHE B 1 45 ? 14.586 25.75 4.789 1 87.56 45 PHE B CA 1
ATOM 2796 C C . PHE B 1 45 ? 13.242 26.422 4.484 1 87.56 45 PHE B C 1
ATOM 2798 O O . PHE B 1 45 ? 12.969 26.781 3.34 1 87.56 45 PHE B O 1
ATOM 2805 N N . TYR B 1 46 ? 12.445 26.609 5.449 1 92.06 46 TYR B N 1
ATOM 2806 C CA . TYR B 1 46 ? 11.094 27.125 5.242 1 92.06 46 TYR B CA 1
ATOM 2807 C C . TYR B 1 46 ? 11.125 28.625 4.977 1 92.06 46 TYR B C 1
ATOM 2809 O O . TYR B 1 46 ? 10.289 29.141 4.227 1 92.06 46 TYR B O 1
ATOM 2817 N N . ASP B 1 47 ? 12.039 29.312 5.535 1 91.88 47 ASP B N 1
ATOM 2818 C CA . ASP B 1 47 ? 12.211 30.734 5.211 1 91.88 47 ASP B CA 1
ATOM 2819 C C . ASP B 1 47 ? 12.578 30.906 3.74 1 91.88 47 ASP B C 1
ATOM 2821 O O . ASP B 1 47 ? 12.219 31.922 3.127 1 91.88 47 ASP B O 1
ATOM 2825 N N . GLY B 1 48 ? 13.25 29.922 3.275 1 88.81 48 GLY B N 1
ATOM 2826 C CA . GLY B 1 48 ? 13.727 30 1.902 1 88.81 48 GLY B CA 1
ATOM 2827 C C . GLY B 1 48 ? 12.672 29.609 0.883 1 88.81 48 GLY B C 1
ATOM 2828 O O . GLY B 1 48 ? 12.828 29.875 -0.312 1 88.81 48 GLY B O 1
ATOM 2829 N N . ASN B 1 49 ? 11.5 29 1.345 1 89.62 49 ASN B N 1
ATOM 2830 C CA . ASN B 1 49 ? 10.562 28.438 0.383 1 89.62 49 ASN B CA 1
ATOM 2831 C C . ASN B 1 49 ? 9.117 28.641 0.824 1 89.62 49 ASN B C 1
ATOM 2833 O O . ASN B 1 49 ? 8.312 27.703 0.805 1 89.62 49 ASN B O 1
ATOM 2837 N N . PRO B 1 50 ? 8.766 29.844 1.253 1 90.56 50 PRO B N 1
ATOM 2838 C CA . PRO B 1 50 ? 7.402 30.016 1.756 1 90.56 50 PRO B CA 1
ATOM 2839 C C . PRO B 1 50 ? 6.348 29.828 0.666 1 90.56 50 PRO B C 1
ATOM 2841 O O . PRO B 1 50 ? 5.301 29.219 0.908 1 90.56 50 PRO B O 1
ATOM 2844 N N . GLU B 1 51 ? 6.59 30.312 -0.537 1 91.75 51 GLU B N 1
ATOM 2845 C CA . GLU B 1 51 ? 5.625 30.188 -1.629 1 91.75 51 GLU B CA 1
ATOM 2846 C C . GLU B 1 51 ? 5.457 28.734 -2.068 1 91.75 51 GLU B C 1
ATOM 2848 O O . GLU B 1 51 ? 4.348 28.312 -2.387 1 91.75 51 GLU B O 1
ATOM 2853 N N . TYR B 1 52 ? 6.512 28.109 -2.062 1 90.38 52 TYR B N 1
ATOM 2854 C CA . TYR B 1 52 ? 6.422 26.688 -2.387 1 90.38 52 TYR B CA 1
ATOM 2855 C C . TYR B 1 52 ? 5.574 25.953 -1.358 1 90.38 52 TYR B C 1
ATOM 2857 O O . TYR B 1 52 ? 4.754 25.109 -1.716 1 90.38 52 TYR B O 1
ATOM 2865 N N . GLU B 1 53 ? 5.855 26.234 -0.18 1 91.81 53 GLU B N 1
ATOM 2866 C CA . GLU B 1 53 ? 5.102 25.562 0.878 1 91.81 53 GLU B CA 1
ATOM 2867 C C . GLU B 1 53 ? 3.607 25.844 0.747 1 91.81 53 GLU B C 1
ATOM 2869 O O . GLU B 1 53 ? 2.787 24.953 0.994 1 91.81 53 GLU B O 1
ATOM 2874 N N . TRP B 1 54 ? 3.277 27.031 0.373 1 94.25 54 TRP B N 1
ATOM 2875 C CA . TRP B 1 54 ? 1.876 27.359 0.126 1 94.25 54 TRP B CA 1
ATOM 2876 C C . TRP B 1 54 ? 1.317 26.5 -1.011 1 94.25 54 TRP B C 1
ATOM 2878 O O . TRP B 1 54 ? 0.238 25.922 -0.887 1 94.25 54 TRP B O 1
ATOM 2888 N N . ARG B 1 55 ? 2.084 26.344 -2.061 1 94 55 ARG B N 1
ATOM 2889 C CA . ARG B 1 55 ? 1.628 25.672 -3.271 1 94 55 ARG B CA 1
ATOM 2890 C C . ARG B 1 55 ? 1.686 24.156 -3.107 1 94 55 ARG B C 1
ATOM 2892 O O . ARG B 1 55 ? 0.984 23.422 -3.807 1 94 55 ARG B O 1
ATOM 2899 N N . ARG B 1 56 ? 2.416 23.719 -2.197 1 92.94 56 ARG B N 1
ATOM 2900 C CA . ARG B 1 56 ? 2.662 22.297 -2.012 1 92.94 56 ARG B CA 1
ATOM 2901 C C . ARG B 1 56 ? 1.353 21.531 -1.835 1 92.94 56 ARG B C 1
ATOM 2903 O O . ARG B 1 56 ? 1.165 20.469 -2.426 1 92.94 56 ARG B O 1
ATOM 2910 N N . LEU B 1 57 ? 0.445 22.094 -1.055 1 93.56 57 LEU B N 1
ATOM 2911 C CA . LEU B 1 57 ? -0.789 21.375 -0.749 1 93.56 57 LEU B CA 1
ATOM 2912 C C . LEU B 1 57 ? -1.807 21.531 -1.873 1 93.56 57 LEU B C 1
ATOM 2914 O O . LEU B 1 57 ? -2.852 20.891 -1.87 1 93.56 57 LEU B O 1
ATOM 2918 N N . GLU B 1 58 ? -1.489 22.422 -2.855 1 91.5 58 GLU B N 1
ATOM 2919 C CA . GLU B 1 58 ? -2.242 22.438 -4.105 1 91.5 58 GLU B CA 1
ATOM 2920 C C . GLU B 1 58 ? -1.821 21.281 -5.02 1 91.5 58 GLU B C 1
ATOM 2922 O O . GLU B 1 58 ? -2.641 20.75 -5.77 1 91.5 58 GLU B O 1
ATOM 2927 N N . ILE B 1 59 ? -0.577 21.016 -4.891 1 90.38 59 ILE B N 1
ATOM 2928 C CA . ILE B 1 59 ? -0.003 19.906 -5.656 1 90.38 59 ILE B CA 1
ATOM 2929 C C . ILE B 1 59 ? -0.382 18.578 -5.012 1 90.38 59 ILE B C 1
ATOM 2931 O O . ILE B 1 59 ? -0.836 17.656 -5.695 1 90.38 59 ILE B O 1
ATOM 2935 N N . HIS B 1 60 ? -0.251 18.547 -3.725 1 95.62 60 HIS B N 1
ATOM 2936 C CA . HIS B 1 60 ? -0.601 17.359 -2.963 1 95.62 60 HIS B CA 1
ATOM 2937 C C . HIS B 1 60 ? -2.033 17.438 -2.445 1 95.62 60 HIS B C 1
ATOM 2939 O O . HIS B 1 60 ? -2.262 17.391 -1.233 1 95.62 60 HIS B O 1
ATOM 2945 N N . ARG B 1 61 ? -2.914 17.406 -3.402 1 96.81 61 ARG B N 1
ATOM 2946 C CA . ARG B 1 61 ? -4.336 17.609 -3.16 1 96.81 61 ARG B CA 1
ATOM 2947 C C . ARG B 1 61 ? -4.902 16.516 -2.262 1 96.81 61 ARG B C 1
ATOM 2949 O O . ARG B 1 61 ? -5.801 16.766 -1.456 1 96.81 61 ARG B O 1
ATOM 2956 N N . ILE B 1 62 ? -4.43 15.312 -2.434 1 97.75 62 ILE B N 1
ATOM 2957 C CA . ILE B 1 62 ? -4.93 14.188 -1.648 1 97.75 62 ILE B CA 1
ATOM 2958 C C . ILE B 1 62 ? -4.621 14.414 -0.17 1 97.75 62 ILE B C 1
ATOM 2960 O O . ILE B 1 62 ? -5.484 14.219 0.688 1 97.75 62 ILE B O 1
ATOM 2964 N N . GLU B 1 63 ? -3.418 14.836 0.111 1 97.94 63 GLU B N 1
ATOM 2965 C CA . GLU B 1 63 ? -3.027 15.141 1.484 1 97.94 63 GLU B CA 1
ATOM 2966 C C . GLU B 1 63 ? -3.916 16.219 2.086 1 97.94 63 GLU B C 1
ATOM 2968 O O . GLU B 1 63 ?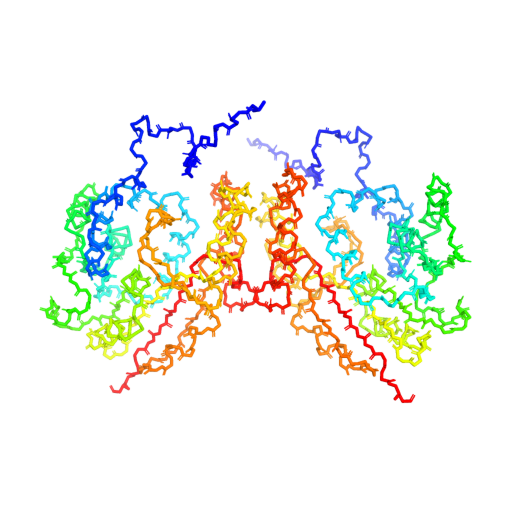 -4.441 16.062 3.188 1 97.94 63 GLU B O 1
ATOM 2973 N N . TYR B 1 64 ? -4.055 17.281 1.392 1 98.12 64 TYR B N 1
ATOM 2974 C CA . TYR B 1 64 ? -4.828 18.422 1.887 1 98.12 64 TYR B CA 1
ATOM 2975 C C . TYR B 1 64 ? -6.27 18.016 2.17 1 98.12 64 TYR B C 1
ATOM 2977 O O . TYR B 1 64 ? -6.785 18.25 3.266 1 98.12 64 TYR B O 1
ATOM 2985 N N . GLU B 1 65 ? -6.883 17.406 1.189 1 98.31 65 GLU B N 1
ATOM 2986 C CA . GLU B 1 65 ? -8.305 17.094 1.271 1 98.31 65 GLU B CA 1
ATOM 2987 C C . GLU B 1 65 ? -8.578 16.078 2.367 1 98.31 65 GLU B C 1
ATOM 2989 O O . GLU B 1 65 ? -9.547 16.203 3.121 1 98.31 65 GLU B O 1
ATOM 2994 N N . THR B 1 66 ? -7.789 15.047 2.428 1 98.5 66 THR B N 1
ATOM 2995 C CA . THR B 1 66 ? -7.984 14.008 3.439 1 98.5 66 THR B CA 1
ATOM 2996 C C . THR B 1 66 ? -7.797 14.586 4.84 1 98.5 66 THR B C 1
ATOM 2998 O O . THR B 1 66 ? -8.617 14.344 5.73 1 98.5 66 THR B O 1
ATOM 3001 N N . THR B 1 67 ? -6.75 15.367 5.031 1 98.62 67 THR B N 1
ATOM 3002 C CA . THR B 1 67 ? -6.504 15.992 6.328 1 98.62 67 THR B CA 1
ATOM 3003 C C . THR B 1 67 ? -7.652 16.922 6.711 1 98.62 67 THR B C 1
ATOM 3005 O O . THR B 1 67 ? -8.156 16.859 7.836 1 98.62 67 THR B O 1
ATOM 3008 N N . ARG B 1 68 ? -8.047 17.75 5.789 1 98.38 68 ARG B N 1
ATOM 3009 C CA . ARG B 1 68 ? -9.148 18.672 6.016 1 98.38 68 ARG B CA 1
ATOM 3010 C C . ARG B 1 68 ? -10.398 17.922 6.484 1 98.38 68 ARG B C 1
ATOM 3012 O O . ARG B 1 68 ? -11.062 18.359 7.43 1 98.38 68 ARG B O 1
ATOM 3019 N N . ARG B 1 69 ? -10.695 16.844 5.875 1 98.38 69 ARG B N 1
ATOM 3020 C CA . ARG B 1 69 ? -11.891 16.078 6.215 1 98.38 69 ARG B CA 1
ATOM 3021 C C . ARG B 1 69 ? -11.773 15.484 7.617 1 98.38 69 ARG B C 1
ATOM 3023 O O . ARG B 1 69 ? -12.758 15.461 8.367 1 98.38 69 ARG B O 1
ATOM 3030 N N . TYR B 1 70 ? -10.617 15.016 7.949 1 98.56 70 TYR B N 1
ATOM 3031 C CA . TYR B 1 70 ? -10.445 14.492 9.305 1 98.56 70 TYR B CA 1
ATOM 3032 C C . TYR B 1 70 ? -10.562 15.617 10.336 1 98.56 70 TYR B C 1
ATOM 3034 O O . TYR B 1 70 ? -11.109 15.414 11.422 1 98.56 70 TYR B O 1
ATOM 3042 N N . LEU B 1 71 ? -10.008 16.781 10 1 98.69 71 LEU B N 1
ATOM 3043 C CA . LEU B 1 71 ? -10.188 17.922 10.883 1 98.69 71 LEU B CA 1
ATOM 3044 C C . LEU B 1 71 ? -11.672 18.234 11.07 1 98.69 71 LEU B C 1
ATOM 3046 O O . LEU B 1 71 ? -12.133 18.422 12.203 1 98.69 71 LEU B O 1
ATOM 3050 N N . ASP B 1 72 ? -12.398 18.203 10.039 1 98.19 72 ASP B N 1
ATOM 3051 C CA . ASP B 1 72 ? -13.828 18.5 10.078 1 98.19 72 ASP B CA 1
ATOM 3052 C C . ASP B 1 72 ? -14.578 17.484 10.93 1 98.19 72 ASP B C 1
ATOM 3054 O O . ASP B 1 72 ? -15.523 17.844 11.633 1 98.19 72 ASP B O 1
ATOM 3058 N N . ILE B 1 73 ? -14.188 16.266 10.852 1 98.06 73 ILE B N 1
ATOM 3059 C CA . ILE B 1 73 ? -14.875 15.172 11.539 1 98.06 73 ILE B CA 1
ATOM 3060 C C . ILE B 1 73 ? -14.625 15.266 13.039 1 98.06 73 ILE B C 1
ATOM 3062 O O . ILE B 1 73 ? -15.531 15.031 13.844 1 98.06 73 ILE B O 1
ATOM 3066 N N . TYR B 1 74 ? -13.453 15.719 13.445 1 98.19 74 TYR B N 1
ATOM 3067 C CA . TYR B 1 74 ? -13.078 15.492 14.836 1 98.19 74 TYR B CA 1
ATOM 3068 C C . TYR B 1 74 ? -13.062 16.812 15.617 1 98.19 74 TYR B C 1
ATOM 3070 O O . TYR B 1 74 ? -13.062 16.797 16.844 1 98.19 74 TYR B O 1
ATOM 3078 N N . LEU B 1 75 ? -13.031 17.938 14.906 1 98.19 75 LEU B N 1
ATOM 3079 C CA . LEU B 1 75 ? -13.016 19.219 15.602 1 98.19 75 LEU B CA 1
ATOM 3080 C C . LEU B 1 75 ? -14.422 19.609 16.031 1 98.19 75 LEU B C 1
ATOM 3082 O O . LEU B 1 75 ? -15.344 19.641 15.211 1 98.19 75 LEU B O 1
ATOM 3086 N N . PRO B 1 76 ? -14.578 19.953 17.234 1 95.25 76 PRO B N 1
ATOM 3087 C CA . PRO B 1 76 ? -15.859 20.562 17.609 1 95.25 76 PRO B CA 1
ATOM 3088 C C . PRO B 1 76 ? -16.094 21.906 16.938 1 95.25 76 PRO B C 1
ATOM 3090 O O . PRO B 1 76 ? -15.133 22.594 16.562 1 95.25 76 PRO B O 1
ATOM 3093 N N . LYS B 1 77 ? -17.344 22.328 16.875 1 95.81 77 LYS B N 1
ATOM 3094 C CA . LYS B 1 77 ? -17.672 23.594 16.25 1 95.81 77 LYS B CA 1
ATOM 3095 C C . LYS B 1 77 ? -17.141 24.766 17.078 1 95.81 77 LYS B C 1
ATOM 3097 O O . LYS B 1 77 ? -17.094 24.703 18.297 1 95.81 77 LYS B O 1
ATOM 3102 N N . LYS B 1 78 ? -16.703 25.75 16.344 1 97.31 78 LYS B N 1
ATOM 3103 C CA . LYS B 1 78 ? -16.266 27.016 16.922 1 97.31 78 LYS B CA 1
ATOM 3104 C C . LYS B 1 78 ? -15.188 26.781 17.984 1 97.31 78 LYS B C 1
ATOM 3106 O O . LYS B 1 78 ? -15.273 27.328 19.094 1 97.31 78 LYS B O 1
ATOM 3111 N N . SER B 1 79 ? -14.258 25.953 17.672 1 97.94 79 SER B N 1
ATOM 3112 C CA . SER B 1 79 ? -13.156 25.625 18.578 1 97.94 79 SER B CA 1
ATOM 3113 C C . SER B 1 79 ? -12.109 26.734 18.578 1 97.94 79 SER B C 1
ATOM 3115 O O . SER B 1 79 ? -11.93 27.438 17.578 1 97.94 79 SER B O 1
ATOM 3117 N N . ARG B 1 80 ? -11.508 26.938 19.797 1 98 80 ARG B N 1
ATOM 3118 C CA . ARG B 1 80 ? -10.242 27.656 19.859 1 98 80 ARG B CA 1
ATOM 3119 C C . ARG B 1 80 ? -9.07 26.734 19.531 1 98 80 ARG B C 1
ATOM 3121 O O . ARG B 1 80 ? -8.773 25.812 20.281 1 98 80 ARG B O 1
ATOM 3128 N N . ILE B 1 81 ? -8.406 27.031 18.406 1 98.5 81 ILE B N 1
ATOM 3129 C CA . ILE B 1 81 ? -7.449 26.078 17.844 1 98.5 81 ILE B CA 1
ATOM 3130 C C . ILE B 1 81 ? -6.059 26.719 17.812 1 98.5 81 ILE B C 1
ATOM 3132 O O . ILE B 1 81 ? -5.906 27.875 17.453 1 98.5 81 ILE B O 1
ATOM 3136 N N . LEU B 1 82 ? -5.066 25.984 18.297 1 98.12 82 LEU B N 1
ATOM 3137 C CA . LEU B 1 82 ? -3.668 26.328 18.078 1 98.12 82 LEU B CA 1
ATOM 3138 C C . LEU B 1 82 ? -3.062 25.469 16.984 1 98.12 82 LEU B C 1
ATOM 3140 O O . LEU B 1 82 ? -3 24.25 17.109 1 98.12 82 LEU B O 1
ATOM 3144 N N . ASP B 1 83 ? -2.662 26.109 15.906 1 98.5 83 ASP B N 1
ATOM 3145 C CA . ASP B 1 83 ? -2.012 25.422 14.797 1 98.5 83 ASP B CA 1
ATOM 3146 C C . ASP B 1 83 ? -0.492 25.547 14.891 1 98.5 83 ASP B C 1
ATOM 3148 O O . ASP B 1 83 ? 0.092 26.5 14.375 1 98.5 83 ASP B O 1
ATOM 3152 N N . VAL B 1 84 ? 0.132 24.516 15.477 1 98.12 84 VAL B N 1
ATOM 3153 C CA . VAL B 1 84 ? 1.569 24.531 15.719 1 98.12 84 VAL B CA 1
ATOM 3154 C C . VAL B 1 84 ? 2.312 24.031 14.484 1 98.12 84 VAL B C 1
ATOM 3156 O O . VAL B 1 84 ? 2.15 22.875 14.07 1 98.12 84 VAL B O 1
ATOM 3159 N N . GLY B 1 85 ? 3.137 24.859 13.969 1 97.69 85 GLY B N 1
ATOM 3160 C CA . GLY B 1 85 ? 3.764 24.547 12.695 1 97.69 85 GLY B CA 1
ATOM 3161 C C . GLY B 1 85 ? 2.826 24.703 11.508 1 97.69 85 GLY B C 1
ATOM 3162 O O . GLY B 1 85 ? 2.822 23.859 10.602 1 97.69 85 GLY B O 1
ATOM 3163 N N . GLY B 1 86 ? 2.076 25.719 11.516 1 97.88 86 GLY B N 1
ATOM 3164 C CA . GLY B 1 86 ? 1 25.875 10.555 1 97.88 86 GLY B CA 1
ATOM 3165 C C . GLY B 1 86 ? 1.48 26.359 9.195 1 97.88 86 GLY B C 1
ATOM 3166 O O . GLY B 1 86 ? 0.707 26.391 8.234 1 97.88 86 GLY B O 1
ATOM 3167 N N . GLY B 1 87 ? 2.75 26.703 9.031 1 97.62 87 GLY B N 1
ATOM 3168 C CA . GLY B 1 87 ? 3.301 27.156 7.762 1 97.62 87 GLY B CA 1
ATOM 3169 C C . GLY B 1 87 ? 2.625 28.406 7.23 1 97.62 87 GLY B C 1
ATOM 3170 O O . GLY B 1 87 ? 2.33 29.328 7.988 1 97.62 87 GLY B O 1
ATOM 3171 N N . PRO B 1 88 ? 2.461 28.438 5.965 1 97.81 88 PRO B N 1
ATOM 3172 C CA . PRO B 1 88 ? 1.809 29.625 5.387 1 97.81 88 PRO B CA 1
ATOM 3173 C C . PRO B 1 88 ? 0.294 29.609 5.582 1 97.81 88 PRO B C 1
ATOM 3175 O O . PRO B 1 88 ? -0.419 30.391 4.949 1 97.81 88 PRO B O 1
ATOM 3178 N N . GLY B 1 89 ? -0.213 28.703 6.344 1 98.31 89 GLY B N 1
ATOM 3179 C CA . GLY B 1 89 ? -1.521 28.859 6.961 1 98.31 89 GLY B CA 1
ATOM 3180 C C . GLY B 1 89 ? -2.637 28.203 6.172 1 98.31 89 GLY B C 1
ATOM 3181 O O . GLY B 1 89 ? -3.801 28.578 6.293 1 98.31 89 GLY B O 1
ATOM 3182 N N . ARG B 1 90 ? -2.387 27.172 5.363 1 97.75 90 ARG B N 1
ATOM 3183 C CA . ARG B 1 90 ? -3.418 26.531 4.555 1 97.75 90 ARG B CA 1
ATOM 3184 C C . ARG B 1 90 ? -4.547 26 5.426 1 97.75 90 ARG B C 1
ATOM 3186 O O . ARG B 1 90 ? -5.719 26.312 5.203 1 97.75 90 ARG B O 1
ATOM 3193 N N . TYR B 1 91 ? -4.234 25.25 6.426 1 98.56 91 TYR B N 1
ATOM 3194 C CA . TYR B 1 91 ? -5.25 24.672 7.301 1 98.56 91 TYR B CA 1
ATOM 3195 C C . TYR B 1 91 ? -5.816 25.719 8.242 1 98.56 91 TYR B C 1
ATOM 3197 O O . TYR B 1 91 ? -7.02 25.75 8.516 1 98.56 91 TYR B O 1
ATOM 3205 N N . SER B 1 92 ? -4.961 26.625 8.727 1 98.69 92 SER B N 1
ATOM 3206 C CA . SER B 1 92 ? -5.391 27.672 9.641 1 98.69 92 SER B CA 1
ATOM 3207 C C . SER B 1 92 ? -6.477 28.547 9.008 1 98.69 92 SER B C 1
ATOM 3209 O O . SER B 1 92 ? -7.5 28.812 9.633 1 98.69 92 SER B O 1
ATOM 3211 N N . ILE B 1 93 ? -6.211 28.984 7.809 1 98.69 93 ILE B N 1
ATOM 3212 C CA . ILE B 1 93 ? -7.121 29.891 7.102 1 98.69 93 ILE B CA 1
ATOM 3213 C C . ILE B 1 93 ? -8.43 29.156 6.801 1 98.69 93 ILE B C 1
ATOM 3215 O O . ILE B 1 93 ? -9.516 29.719 6.973 1 98.69 93 ILE B O 1
ATOM 3219 N N . TYR B 1 94 ? -8.352 27.922 6.383 1 98.56 94 TYR B N 1
ATOM 3220 C CA . TYR B 1 94 ? -9.547 27.109 6.137 1 98.56 94 TYR B CA 1
ATOM 3221 C C . TYR B 1 94 ? -10.391 27 7.398 1 98.56 94 TYR B C 1
ATOM 3223 O O . TYR B 1 94 ? -11.594 27.297 7.371 1 98.56 94 TYR B O 1
ATOM 3231 N N . LEU B 1 95 ? -9.766 26.609 8.508 1 98.75 95 LEU B N 1
ATOM 3232 C CA . LEU B 1 95 ? -10.492 26.406 9.758 1 98.75 95 LEU B CA 1
ATOM 3233 C C . LEU B 1 95 ? -11.109 27.703 10.258 1 98.75 95 LEU B C 1
ATOM 3235 O O . LEU B 1 95 ? -12.234 27.719 10.75 1 98.75 95 LEU B O 1
ATOM 3239 N N . ALA B 1 96 ? -10.375 28.766 10.125 1 98.69 96 ALA B N 1
ATOM 3240 C CA . ALA B 1 96 ? -10.922 30.062 10.508 1 98.69 96 ALA B CA 1
ATOM 3241 C C . ALA B 1 96 ? -12.133 30.422 9.656 1 98.69 96 ALA B C 1
ATOM 3243 O O . ALA B 1 96 ? -13.125 30.953 10.164 1 98.69 96 ALA B O 1
ATOM 3244 N N . SER B 1 97 ? -12.055 30.125 8.391 1 98.38 97 SER B N 1
ATOM 3245 C CA . SER B 1 97 ? -13.164 30.406 7.484 1 98.38 97 SER B CA 1
ATOM 3246 C C . SER B 1 97 ? -14.391 29.578 7.848 1 98.38 97 SER B C 1
ATOM 3248 O O . SER B 1 97 ? -15.516 29.938 7.484 1 98.38 97 SER B O 1
ATOM 3250 N N . GLN B 1 98 ? -14.18 28.516 8.562 1 97.94 98 GLN B N 1
ATOM 3251 C CA . GLN B 1 98 ? -15.273 27.656 9.008 1 97.94 98 GLN B CA 1
ATOM 3252 C C . GLN B 1 98 ? -15.836 28.141 10.344 1 97.94 98 GLN B C 1
ATOM 3254 O O . GLN B 1 98 ? -16.75 27.516 10.898 1 97.94 98 GLN B O 1
ATOM 3259 N N . GLY B 1 99 ? -15.25 29.141 10.93 1 97.94 99 GLY B N 1
ATOM 3260 C CA . GLY B 1 99 ? -15.812 29.734 12.133 1 97.94 99 GLY B CA 1
ATOM 3261 C C . GLY B 1 99 ? -15 29.438 13.375 1 97.94 99 GLY B C 1
ATOM 3262 O O . GLY B 1 99 ? -15.375 29.844 14.477 1 97.94 99 GLY B O 1
ATOM 3263 N N . HIS B 1 100 ? -13.883 28.781 13.273 1 98.56 100 HIS B N 1
ATOM 3264 C CA . HIS B 1 100 ? -13.008 28.531 14.414 1 98.56 100 HIS B CA 1
ATOM 3265 C C . HIS B 1 100 ? -12.156 29.734 14.742 1 98.56 100 HIS B C 1
ATOM 3267 O O . HIS B 1 100 ? -11.93 30.594 13.891 1 98.56 100 HIS B O 1
ATOM 3273 N N . ASN B 1 101 ? -11.789 29.859 15.977 1 98.19 101 ASN B N 1
ATOM 3274 C CA . ASN B 1 101 ? -10.766 30.828 16.391 1 98.19 101 ASN B CA 1
ATOM 3275 C C . ASN B 1 101 ? -9.375 30.203 16.344 1 98.19 101 ASN B C 1
ATOM 3277 O O . ASN B 1 101 ? -9.008 29.422 17.219 1 98.19 101 ASN B O 1
ATOM 3281 N N . VAL B 1 102 ? -8.602 30.641 15.367 1 98.62 102 VAL B N 1
ATOM 3282 C CA . VAL B 1 102 ? -7.355 29.938 15.102 1 98.62 102 VAL B CA 1
ATOM 3283 C C . VAL B 1 102 ? -6.164 30.844 15.383 1 98.62 102 VAL B C 1
ATOM 3285 O O . VAL B 1 102 ? -6.145 32 14.945 1 98.62 102 VAL B O 1
ATOM 3288 N N . THR B 1 103 ? -5.254 30.391 16.156 1 98.06 103 THR B N 1
ATOM 3289 C CA . THR B 1 103 ? -3.932 31 16.297 1 98.06 103 THR B CA 1
ATOM 3290 C C . THR B 1 103 ? -2.883 30.156 15.562 1 98.06 103 THR B C 1
ATOM 3292 O O . THR B 1 103 ? -2.766 28.953 15.805 1 98.06 103 THR B O 1
ATOM 3295 N N . LEU B 1 104 ? -2.172 30.812 14.656 1 98.25 104 LEU B N 1
ATOM 3296 C CA . LEU B 1 104 ? -1.122 30.125 13.906 1 98.25 104 LEU B CA 1
ATOM 3297 C C . LEU B 1 104 ? 0.241 30.359 14.555 1 98.25 104 LEU B C 1
ATOM 3299 O O . LEU B 1 104 ? 0.599 31.484 14.883 1 98.25 104 LEU B O 1
ATOM 3303 N N . PHE B 1 105 ? 0.936 29.266 14.789 1 97.56 105 PHE B N 1
ATOM 3304 C CA . PHE B 1 105 ? 2.266 29.234 15.383 1 97.56 105 PHE B CA 1
ATOM 3305 C C . PHE B 1 105 ? 3.271 28.594 14.438 1 97.56 105 PHE B C 1
ATOM 3307 O O . PHE B 1 105 ? 3.062 27.469 13.969 1 97.56 105 PHE B O 1
ATOM 3314 N N . ASP B 1 106 ? 4.371 29.312 14.164 1 97.69 106 ASP B N 1
ATOM 3315 C CA . ASP B 1 106 ? 5.344 28.719 13.25 1 97.69 106 ASP B CA 1
ATOM 3316 C C . ASP B 1 106 ? 6.758 29.219 13.562 1 97.69 106 ASP B C 1
ATOM 3318 O O . ASP B 1 106 ? 6.941 30.328 14.047 1 97.69 106 ASP B O 1
ATOM 3322 N N . LEU B 1 107 ? 7.676 28.375 13.203 1 96.06 107 LEU B N 1
ATOM 3323 C CA . LEU B 1 107 ? 9.094 28.656 13.398 1 96.06 107 LEU B CA 1
ATOM 3324 C C . LEU B 1 107 ? 9.594 29.672 12.375 1 96.06 107 LEU B C 1
ATOM 3326 O O . LEU B 1 107 ? 10.539 30.422 12.648 1 96.06 107 LEU B O 1
ATOM 3330 N N . SER B 1 108 ? 9.055 29.703 11.188 1 96.38 108 SER B N 1
ATOM 3331 C CA . SER B 1 108 ? 9.484 30.531 10.078 1 96.38 108 SER B CA 1
ATOM 3332 C C . SER B 1 108 ? 8.734 31.875 10.07 1 96.38 108 SER B C 1
ATOM 3334 O O . SER B 1 108 ? 7.516 31.906 9.906 1 96.38 108 SER B O 1
ATOM 3336 N N . SER B 1 109 ? 9.523 32.969 10.156 1 96.56 109 SER B N 1
ATOM 3337 C CA . SER B 1 109 ? 8.914 34.312 10.07 1 96.56 109 SER B CA 1
ATOM 3338 C C . SER B 1 109 ? 8.328 34.562 8.688 1 96.56 109 SER B C 1
ATOM 3340 O O . SER B 1 109 ? 7.316 35.25 8.555 1 96.56 109 SER B O 1
ATOM 3342 N N . LYS B 1 110 ? 8.93 33.969 7.688 1 97.25 110 LYS B N 1
ATOM 3343 C CA . LYS B 1 110 ? 8.438 34.156 6.324 1 97.25 110 LYS B CA 1
ATOM 3344 C C . LYS B 1 110 ? 7.109 33.438 6.125 1 97.25 110 LYS B C 1
ATOM 3346 O O . LYS B 1 110 ? 6.23 33.938 5.418 1 97.25 110 LYS B O 1
ATOM 3351 N N . ASN B 1 111 ? 6.992 32.281 6.738 1 97.5 111 ASN B N 1
ATOM 3352 C CA . ASN B 1 111 ? 5.707 31.594 6.711 1 97.5 111 ASN B CA 1
ATOM 3353 C C . ASN B 1 111 ? 4.609 32.438 7.363 1 97.5 111 ASN B C 1
ATOM 3355 O O . ASN B 1 111 ? 3.508 32.531 6.824 1 97.5 111 ASN B O 1
ATOM 3359 N N . ILE B 1 112 ? 4.922 33.031 8.484 1 97.94 112 ILE B N 1
ATOM 3360 C CA . ILE B 1 112 ? 3.951 33.812 9.219 1 97.94 112 ILE B CA 1
ATOM 3361 C C . ILE B 1 112 ? 3.523 35.031 8.367 1 97.94 112 ILE B C 1
ATOM 3363 O O . ILE B 1 112 ? 2.332 35.312 8.258 1 97.94 112 ILE B O 1
ATOM 3367 N N . LEU B 1 113 ? 4.469 35.625 7.777 1 98 113 LEU B N 1
ATOM 3368 C CA . LEU B 1 113 ? 4.184 36.781 6.93 1 98 113 LEU B CA 1
ATOM 3369 C C . LEU B 1 113 ? 3.289 36.375 5.762 1 98 113 LEU B C 1
ATOM 3371 O O . LEU B 1 113 ? 2.33 37.094 5.441 1 98 113 LEU B O 1
ATOM 3375 N N . LEU B 1 114 ? 3.658 35.312 5.141 1 98.12 114 LEU B N 1
ATOM 3376 C CA . LEU B 1 114 ? 2.852 34.875 4.016 1 98.12 114 LEU B CA 1
ATOM 3377 C C . LEU B 1 114 ? 1.449 34.469 4.473 1 98.12 114 LEU B C 1
ATOM 3379 O O . LEU B 1 114 ? 0.469 34.75 3.773 1 98.12 114 LEU B O 1
ATOM 3383 N N . ALA B 1 115 ? 1.35 33.906 5.617 1 98.5 115 ALA B N 1
ATOM 3384 C CA . ALA B 1 115 ? 0.05 33.5 6.156 1 98.5 115 ALA B CA 1
ATOM 3385 C C . ALA B 1 115 ? -0.84 34.719 6.375 1 98.5 115 ALA B C 1
ATOM 3387 O O . ALA B 1 115 ? -2.033 34.688 6.066 1 98.5 115 ALA B O 1
ATOM 3388 N N . LYS B 1 116 ? -0.298 35.75 6.938 1 98.31 116 LYS B N 1
ATOM 3389 C CA . LYS B 1 116 ? -1.034 37 7.133 1 98.31 116 LYS B CA 1
ATOM 3390 C C . LYS B 1 116 ? -1.554 37.531 5.805 1 98.31 116 LYS B C 1
ATOM 3392 O O . LYS B 1 116 ? -2.721 37.906 5.695 1 98.31 116 LYS B O 1
ATOM 3397 N N . ALA B 1 117 ? -0.708 37.5 4.852 1 98.25 117 ALA B N 1
ATOM 3398 C CA . ALA B 1 117 ? -1.066 38.031 3.529 1 98.25 117 ALA B CA 1
ATOM 3399 C C . ALA B 1 117 ? -2.182 37.188 2.906 1 98.25 117 ALA B C 1
ATOM 3401 O O . ALA B 1 117 ? -3.131 37.75 2.336 1 98.25 117 ALA B O 1
ATOM 3402 N N . LYS B 1 118 ? -2.002 35.906 2.975 1 98.19 118 LYS B N 1
ATOM 3403 C CA . LYS B 1 118 ? -2.99 35.031 2.383 1 98.19 118 LYS B CA 1
ATOM 3404 C C . LYS B 1 118 ? -4.332 35.125 3.094 1 98.19 118 LYS B C 1
ATOM 3406 O O . LYS B 1 118 ? -5.387 35.062 2.457 1 98.19 118 LYS B O 1
ATOM 3411 N N . ALA B 1 119 ? -4.309 35.219 4.426 1 98.38 119 ALA B N 1
ATOM 3412 C CA . ALA B 1 119 ? -5.543 35.438 5.188 1 98.38 119 ALA B CA 1
ATOM 3413 C C . ALA B 1 119 ? -6.254 36.719 4.754 1 98.38 119 ALA B C 1
ATOM 3415 O O . ALA B 1 119 ? -7.469 36.719 4.543 1 98.38 119 ALA B O 1
ATOM 3416 N N . GLU B 1 120 ? -5.504 37.719 4.609 1 98.06 120 GLU B N 1
ATOM 3417 C CA . GLU B 1 120 ? -6.055 39 4.164 1 98.06 120 GLU B CA 1
ATOM 3418 C C . GLU B 1 120 ? -6.652 38.906 2.764 1 98.06 120 GLU B C 1
ATOM 3420 O O . GLU B 1 120 ? -7.754 39.375 2.512 1 98.06 120 GLU B O 1
ATOM 3425 N N . GLU B 1 121 ? -5.91 38.312 1.908 1 97.94 121 GLU B N 1
ATOM 3426 C CA . GLU B 1 121 ? -6.355 38.094 0.533 1 97.94 121 GLU B CA 1
ATOM 3427 C C . GLU B 1 121 ? -7.695 37.375 0.489 1 97.94 121 GLU B C 1
ATOM 3429 O O . GLU B 1 121 ? -8.523 37.625 -0.389 1 97.94 121 GLU B O 1
ATOM 3434 N N . GLN B 1 122 ? -7.895 36.531 1.413 1 97.56 122 GLN B N 1
ATOM 3435 C CA . GLN B 1 122 ? -9.086 35.688 1.402 1 97.56 122 GLN B CA 1
ATOM 3436 C C . GLN B 1 122 ? -10.172 36.25 2.309 1 97.56 122 GLN B C 1
ATOM 3438 O O . GLN B 1 122 ? -11.242 35.656 2.449 1 97.56 122 GLN B O 1
ATOM 3443 N N . GLY B 1 123 ? -9.906 37.312 3.018 1 98 123 GLY B N 1
ATOM 3444 C CA . GLY B 1 123 ? -10.867 37.969 3.898 1 98 123 GLY B CA 1
ATOM 3445 C C . GLY B 1 123 ? -11.141 37.156 5.164 1 98 123 GLY B C 1
ATOM 3446 O O . GLY B 1 123 ? -12.273 37.156 5.664 1 98 123 GLY B O 1
ATOM 3447 N N . VAL B 1 124 ? -10.18 36.469 5.594 1 98.19 124 VAL B N 1
ATOM 3448 C CA . VAL B 1 124 ? -10.328 35.594 6.766 1 98.19 124 VAL B CA 1
ATOM 3449 C C . VAL B 1 124 ? -9.5 36.156 7.922 1 98.19 124 VAL B C 1
ATOM 3451 O O . VAL B 1 124 ? -8.375 36.625 7.723 1 98.19 124 VAL B O 1
ATOM 3454 N N . HIS B 1 125 ? -10.094 36.125 9.07 1 97.38 125 HIS B N 1
ATOM 3455 C CA . HIS B 1 125 ? -9.414 36.656 10.258 1 97.38 125 HIS B CA 1
ATOM 3456 C C . HIS B 1 125 ? -8.93 35.5 11.141 1 97.38 125 HIS B C 1
ATOM 3458 O O . HIS B 1 125 ? -9.711 34.625 11.523 1 97.38 125 HIS B O 1
ATOM 3464 N N . LEU B 1 126 ? -7.684 35.5 11.484 1 98 126 LEU B N 1
ATOM 3465 C CA . LEU B 1 126 ? -7.137 34.625 12.5 1 98 126 LEU B CA 1
ATOM 3466 C C . LEU B 1 126 ? -7.004 35.344 13.844 1 98 126 LEU B C 1
ATOM 3468 O O . LEU B 1 126 ? -6.742 36.531 13.891 1 98 126 LEU B O 1
ATOM 3472 N N . GLU B 1 127 ? -7.191 34.562 14.875 1 96.19 127 GLU B N 1
ATOM 3473 C CA . GLU B 1 127 ? -7.117 35.125 16.219 1 96.19 127 GLU B CA 1
ATOM 3474 C C . GLU B 1 127 ? -5.711 35.625 16.531 1 96.19 127 GLU B C 1
ATOM 3476 O O . GLU B 1 127 ? -5.547 36.625 17.266 1 96.19 127 GLU B O 1
ATOM 3481 N N . GLY B 1 128 ? -4.711 34.875 15.969 1 96.19 128 GLY B N 1
ATOM 3482 C CA . GLY B 1 128 ? -3.352 35.312 16.234 1 96.19 128 GLY B CA 1
ATOM 3483 C C . GLY B 1 128 ? -2.32 34.625 15.367 1 96.19 128 GLY B C 1
ATOM 3484 O O . GLY B 1 128 ? -2.625 33.625 14.711 1 96.19 128 GLY B O 1
ATOM 3485 N N . PHE B 1 129 ? -1.169 35.281 15.344 1 97.44 129 PHE B N 1
ATOM 3486 C CA . PHE B 1 129 ? 0.04 34.75 14.719 1 97.44 129 PHE B CA 1
ATOM 3487 C C . PHE B 1 129 ? 1.218 34.812 15.68 1 97.44 129 PHE B C 1
ATOM 3489 O O . PHE B 1 129 ? 1.537 35.875 16.219 1 97.44 129 PHE B O 1
ATOM 3496 N N . ILE B 1 130 ? 1.821 33.688 15.859 1 96.5 130 ILE B N 1
ATOM 3497 C CA . ILE B 1 130 ? 2.93 33.656 16.812 1 96.5 130 ILE B CA 1
ATOM 3498 C C . ILE B 1 130 ? 4.172 33.094 16.125 1 96.5 130 ILE B C 1
ATOM 3500 O O . ILE B 1 130 ? 4.133 32 15.555 1 96.5 130 ILE B O 1
ATOM 3504 N N . HIS B 1 131 ? 5.23 33.844 16.109 1 96.31 131 HIS B N 1
ATOM 3505 C CA . HIS B 1 131 ? 6.543 33.375 15.68 1 96.31 131 HIS B CA 1
ATOM 3506 C C . HIS B 1 131 ? 7.312 32.781 16.844 1 96.31 131 HIS B C 1
ATOM 3508 O O . HIS B 1 131 ? 7.641 33.469 17.812 1 96.31 131 HIS B O 1
ATOM 3514 N N . GLY B 1 132 ? 7.586 31.422 16.734 1 94.69 132 GLY B N 1
ATOM 3515 C CA . GLY B 1 132 ? 8.273 30.797 17.844 1 94.69 132 GLY B CA 1
ATOM 3516 C C . GLY B 1 132 ? 8.703 29.375 17.562 1 94.69 132 GLY B C 1
ATOM 3517 O O . GLY B 1 132 ? 8.375 28.828 16.516 1 94.69 132 GLY B O 1
ATOM 3518 N N . ASN B 1 133 ? 9.461 28.844 18.5 1 95.25 133 ASN B N 1
ATOM 3519 C CA . ASN B 1 133 ? 9.93 27.469 18.5 1 95.25 133 ASN B CA 1
ATOM 3520 C C . ASN B 1 133 ? 9.016 26.562 19.312 1 95.25 133 ASN B C 1
ATOM 3522 O O . ASN B 1 133 ? 8.789 26.812 20.5 1 95.25 133 ASN B O 1
ATOM 3526 N N . ALA B 1 134 ? 8.539 25.516 18.719 1 95.44 134 ALA B N 1
ATOM 3527 C CA . ALA B 1 134 ? 7.586 24.625 19.375 1 95.44 134 ALA B CA 1
ATOM 3528 C C . ALA B 1 134 ? 8.195 24 20.625 1 95.44 134 ALA B C 1
ATOM 3530 O O . ALA B 1 134 ? 7.477 23.578 21.531 1 95.44 134 ALA B O 1
ATOM 3531 N N . LEU B 1 135 ? 9.492 23.891 20.719 1 93.81 135 LEU B N 1
ATOM 3532 C CA . LEU B 1 135 ? 10.18 23.391 21.906 1 93.81 135 LEU B CA 1
ATOM 3533 C C . LEU B 1 135 ? 9.953 24.312 23.094 1 93.81 135 LEU B C 1
ATOM 3535 O O . LEU B 1 135 ? 10.18 23.922 24.234 1 93.81 135 LEU B O 1
ATOM 3539 N N . GLU B 1 136 ? 9.508 25.531 22.781 1 91.56 136 GLU B N 1
ATOM 3540 C CA . GLU B 1 136 ? 9.203 26.531 23.812 1 91.56 136 GLU B CA 1
ATOM 3541 C C . GLU B 1 136 ? 7.754 26.984 23.719 1 91.56 136 GLU B C 1
ATOM 3543 O O . GLU B 1 136 ? 7.445 28.156 24 1 91.56 136 GLU B O 1
ATOM 3548 N N . LEU B 1 137 ? 6.887 26.156 23.312 1 91.19 137 LEU B N 1
ATOM 3549 C CA . LEU B 1 137 ? 5.496 26.469 23 1 91.19 137 LEU B CA 1
ATOM 3550 C C . LEU B 1 137 ? 4.801 27.109 24.188 1 91.19 137 LEU B C 1
ATOM 3552 O O . LEU B 1 137 ? 4.059 28.078 24.047 1 91.19 137 LEU B O 1
ATOM 3556 N N . ASP B 1 138 ? 4.977 26.609 25.359 1 78.75 138 ASP B N 1
ATOM 3557 C CA . ASP B 1 138 ? 4.273 27.047 26.562 1 78.75 138 ASP B CA 1
ATOM 3558 C C . ASP B 1 138 ? 4.66 28.484 26.922 1 78.75 138 ASP B C 1
ATOM 3560 O O . ASP B 1 138 ? 3.902 29.188 27.594 1 78.75 138 ASP B O 1
ATOM 3564 N N . HIS B 1 139 ? 5.73 28.938 26.391 1 78.62 139 HIS B N 1
ATOM 3565 C CA . HIS B 1 139 ? 6.168 30.297 26.641 1 78.62 139 HIS B CA 1
ATOM 3566 C C . HIS B 1 139 ? 5.441 31.281 25.734 1 78.62 139 HIS B C 1
ATOM 3568 O O . HIS B 1 139 ? 5.438 32.5 26 1 78.62 139 HIS B O 1
ATOM 3574 N N . HIS B 1 140 ? 4.848 30.719 24.797 1 78.31 140 HIS B N 1
ATOM 3575 C CA . HIS B 1 140 ? 4.301 31.609 23.766 1 78.31 140 HIS B CA 1
ATOM 3576 C C . HIS B 1 140 ? 2.777 31.641 23.828 1 78.31 140 HIS B C 1
ATOM 3578 O O . HIS B 1 140 ? 2.148 32.5 23.188 1 78.31 140 HIS B O 1
ATOM 3584 N N . THR B 1 141 ? 2.254 30.688 24.5 1 76.06 141 THR B N 1
ATOM 3585 C CA . THR B 1 141 ? 0.801 30.594 24.438 1 76.06 141 THR B CA 1
ATOM 3586 C C . THR B 1 141 ? 0.175 30.859 25.797 1 76.06 141 THR B C 1
ATOM 3588 O O . THR B 1 141 ? 0.781 30.578 26.828 1 76.06 141 THR B O 1
ATOM 3591 N N . LYS B 1 142 ? -0.845 31.641 25.641 1 74.25 142 LYS B N 1
ATOM 3592 C CA . LYS B 1 142 ? -1.648 31.906 26.844 1 74.25 142 LYS B CA 1
ATOM 3593 C C . LYS B 1 142 ? -2.961 31.125 26.797 1 74.25 142 LYS B C 1
ATOM 3595 O O . LYS B 1 142 ? -3.662 31.125 25.781 1 74.25 142 LYS B O 1
ATOM 3600 N N . GLY B 1 143 ? -3.262 30.469 27.828 1 76.81 143 GLY B N 1
ATOM 3601 C CA . GLY B 1 143 ? -4.516 29.75 27.938 1 76.81 143 GLY B CA 1
ATOM 3602 C C . GLY B 1 143 ? -4.449 28.359 27.344 1 76.81 143 GLY B C 1
ATOM 3603 O O . GLY B 1 143 ? -3.363 27.844 27.047 1 76.81 143 GLY B O 1
ATOM 3604 N N . ARG B 1 144 ? -5.766 27.766 27.391 1 87.5 144 ARG B N 1
ATOM 3605 C CA . ARG B 1 144 ? -5.883 26.406 26.906 1 87.5 144 ARG B CA 1
ATOM 3606 C C . ARG B 1 144 ? -6.75 26.344 25.656 1 87.5 144 ARG B C 1
ATOM 3608 O O . ARG B 1 144 ? -7.512 27.266 25.375 1 87.5 144 ARG B O 1
ATOM 3615 N N . PHE B 1 145 ? -6.488 25.516 24.844 1 96.38 145 PHE B N 1
ATOM 3616 C CA . PHE B 1 145 ? -7.121 25.359 23.547 1 96.38 145 PHE B CA 1
ATOM 3617 C C . PHE B 1 145 ? -8.031 24.141 23.516 1 96.38 145 PHE B C 1
ATOM 3619 O O . PHE B 1 145 ? -7.797 23.172 24.25 1 96.38 145 PHE B O 1
ATOM 3626 N N . ASP B 1 146 ? -9.094 24.266 22.672 1 97.81 146 ASP B N 1
ATOM 3627 C CA . ASP B 1 146 ? -9.984 23.125 22.453 1 97.81 146 ASP B CA 1
ATOM 3628 C C . ASP B 1 146 ? -9.305 22.047 21.609 1 97.81 146 ASP B C 1
ATOM 3630 O O . ASP B 1 146 ? -9.625 20.859 21.719 1 97.81 146 ASP B O 1
ATOM 3634 N N . ALA B 1 147 ? -8.406 22.531 20.766 1 98.44 147 ALA B N 1
ATOM 3635 C CA . ALA B 1 147 ? -7.703 21.609 19.875 1 98.44 147 ALA B CA 1
ATOM 3636 C C . ALA B 1 147 ? -6.336 22.172 19.484 1 98.44 147 ALA B C 1
ATOM 3638 O O . ALA B 1 147 ? -6.145 23.391 19.438 1 98.44 147 ALA B O 1
ATOM 3639 N N . ILE B 1 148 ? -5.438 21.266 19.219 1 98.12 148 ILE B N 1
ATOM 3640 C CA . ILE B 1 148 ? -4.105 21.625 18.75 1 98.12 148 ILE B CA 1
ATOM 3641 C C . ILE B 1 148 ? -3.738 20.766 17.547 1 98.12 148 ILE B C 1
ATOM 3643 O O . ILE B 1 148 ? -3.957 19.547 17.547 1 98.12 148 ILE B O 1
ATOM 3647 N N . LEU B 1 149 ? -3.316 21.406 16.516 1 98.75 149 LEU B N 1
ATOM 3648 C CA . LEU B 1 149 ? -2.695 20.734 15.375 1 98.75 149 LEU B CA 1
ATOM 3649 C C . LEU B 1 149 ? -1.176 20.781 15.477 1 98.75 149 LEU B C 1
ATOM 3651 O O . LEU B 1 149 ? -0.577 21.859 15.453 1 98.75 149 LEU B O 1
ATOM 3655 N N . CYS B 1 150 ? -0.592 19.688 15.695 1 98.44 150 CYS B N 1
ATOM 3656 C CA . CYS B 1 150 ? 0.859 19.547 15.625 1 98.44 150 CYS B CA 1
ATOM 3657 C C . CYS B 1 150 ? 1.276 18.75 14.398 1 98.44 150 CYS B C 1
ATOM 3659 O O . CYS B 1 150 ? 1.689 17.594 14.5 1 98.44 150 CYS B O 1
ATOM 3661 N N . MET B 1 151 ? 1.213 19.359 13.25 1 97.75 151 MET B N 1
ATOM 3662 C CA . MET B 1 151 ? 1.429 18.703 11.961 1 97.75 151 MET B CA 1
ATOM 3663 C C . MET B 1 151 ? 2.654 19.281 11.266 1 97.75 151 MET B C 1
ATOM 3665 O O . MET B 1 151 ? 2.551 19.812 10.156 1 97.75 151 MET B O 1
ATOM 3669 N N . GLY B 1 152 ? 3.803 19.094 11.844 1 95.69 152 GLY B N 1
ATOM 3670 C CA . GLY B 1 152 ? 5.051 19.594 11.289 1 95.69 152 GLY B CA 1
ATOM 3671 C C . GLY B 1 152 ? 6.203 19.531 12.273 1 95.69 152 GLY B C 1
ATOM 3672 O O . GLY B 1 152 ? 7.168 18.797 12.062 1 95.69 152 GLY B O 1
ATOM 3673 N N . PRO B 1 153 ? 6.082 20.234 13.312 1 95.56 153 PRO B N 1
ATOM 3674 C CA . PRO B 1 153 ? 7.223 20.406 14.211 1 95.56 153 PRO B CA 1
ATOM 3675 C C . PRO B 1 153 ? 7.785 19.078 14.711 1 95.56 153 PRO B C 1
ATOM 3677 O O . PRO B 1 153 ? 9.008 18.891 14.734 1 95.56 153 PRO B O 1
ATOM 3680 N N . SER B 1 154 ? 6.93 18.141 15.102 1 94.06 154 SER B N 1
ATOM 3681 C CA . SER B 1 154 ? 7.406 16.906 15.711 1 94.06 154 SER B CA 1
ATOM 3682 C C . SER B 1 154 ? 8.242 16.094 14.727 1 94.06 154 SER B C 1
ATOM 3684 O O . SER B 1 154 ? 9.289 15.562 15.094 1 94.06 154 SER B O 1
ATOM 3686 N N . TYR B 1 155 ? 7.848 16.047 13.445 1 93.44 155 TYR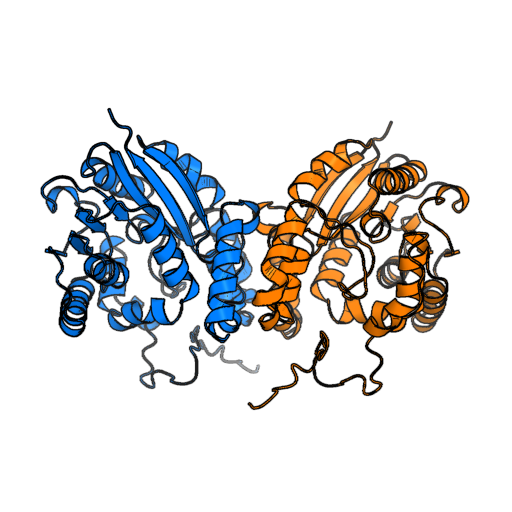 B N 1
ATOM 3687 C CA . TYR B 1 155 ? 8.594 15.188 12.531 1 93.44 155 TYR B CA 1
ATOM 3688 C C . TYR B 1 155 ? 9.789 15.93 11.938 1 93.44 155 TYR B C 1
ATOM 3690 O O . TYR B 1 155 ? 10.586 15.336 11.203 1 93.44 155 TYR B O 1
ATOM 3698 N N . HIS B 1 156 ? 10.031 17.156 12.32 1 94.06 156 HIS B N 1
ATOM 3699 C CA . HIS B 1 156 ? 11.227 17.891 11.898 1 94.06 156 HIS B CA 1
ATOM 3700 C C . HIS B 1 156 ? 12.305 17.844 12.977 1 94.06 156 HIS B C 1
ATOM 3702 O O . HIS B 1 156 ? 13.391 18.406 12.797 1 94.06 156 HIS B O 1
ATOM 3708 N N . LEU B 1 157 ? 12.031 17.172 14.016 1 92.5 157 LEU B N 1
ATOM 3709 C CA . LEU B 1 157 ? 13 16.969 15.086 1 92.5 157 LEU B CA 1
ATOM 3710 C C . LEU B 1 157 ? 13.586 15.555 15.031 1 92.5 157 LEU B C 1
ATOM 3712 O O . LEU B 1 157 ? 12.852 14.57 15.141 1 92.5 157 LEU B O 1
ATOM 3716 N N . THR B 1 158 ? 14.883 15.461 14.992 1 89.44 158 THR B N 1
ATOM 3717 C CA . THR B 1 158 ? 15.523 14.156 14.844 1 89.44 158 THR B CA 1
ATOM 3718 C C . THR B 1 158 ? 15.812 13.539 16.203 1 89.44 158 THR B C 1
ATOM 3720 O O . THR B 1 158 ? 15.984 12.328 16.328 1 89.44 158 THR B O 1
ATOM 3723 N N . ASP B 1 159 ? 15.867 14.383 17.172 1 91.5 159 ASP B N 1
ATOM 3724 C CA . ASP B 1 159 ? 16.078 13.922 18.547 1 91.5 159 ASP B CA 1
ATOM 3725 C C . ASP B 1 159 ? 14.766 13.484 19.188 1 91.5 159 ASP B C 1
ATOM 3727 O O . ASP B 1 159 ? 13.812 14.258 19.25 1 91.5 159 ASP B O 1
ATOM 3731 N N . GLU B 1 160 ? 14.773 12.266 19.641 1 92.88 160 GLU B N 1
ATOM 3732 C CA . GLU B 1 160 ? 13.562 11.703 20.219 1 92.88 160 GLU B CA 1
ATOM 3733 C C . GLU B 1 160 ? 13.102 12.508 21.438 1 92.88 160 GLU B C 1
ATOM 3735 O O . GLU B 1 160 ? 11.898 12.727 21.625 1 92.88 160 GLU B O 1
ATOM 3740 N N . SER B 1 161 ? 14.016 12.875 22.266 1 94.44 161 SER B N 1
ATOM 3741 C CA . SER B 1 161 ? 13.656 13.648 23.453 1 94.44 161 SER B CA 1
ATOM 3742 C C . SER B 1 161 ? 12.977 14.961 23.078 1 94.44 161 SER B C 1
ATOM 3744 O O . SER B 1 161 ? 12.047 15.398 23.75 1 94.44 161 SER B O 1
ATOM 3746 N N . GLN B 1 162 ? 13.453 15.578 22.016 1 94.81 162 GLN B N 1
ATOM 3747 C CA . GLN B 1 162 ? 12.844 16.828 21.562 1 94.81 162 GLN B CA 1
ATOM 3748 C C . GLN B 1 162 ? 11.445 16.578 21 1 94.81 162 GLN B C 1
ATOM 3750 O O . GLN B 1 162 ? 10.547 17.406 21.203 1 94.81 162 GLN B O 1
ATOM 3755 N N . ARG B 1 163 ? 11.273 15.469 20.297 1 96.12 163 ARG B N 1
ATOM 3756 C CA . ARG B 1 163 ? 9.945 15.125 19.797 1 96.12 163 ARG B CA 1
ATOM 3757 C C . ARG B 1 163 ? 8.961 14.938 20.953 1 96.12 163 ARG B C 1
ATOM 3759 O O . ARG B 1 163 ? 7.82 15.398 20.891 1 96.12 163 ARG B O 1
ATOM 3766 N N . HIS B 1 164 ? 9.445 14.344 22 1 96.19 164 HIS B N 1
ATOM 3767 C CA . HIS B 1 164 ? 8.625 14.172 23.188 1 96.19 164 HIS B CA 1
ATOM 3768 C C . HIS B 1 164 ? 8.266 15.516 23.828 1 96.19 164 HIS B C 1
ATOM 3770 O O . HIS B 1 164 ? 7.129 15.727 24.25 1 96.19 164 HIS B O 1
ATOM 3776 N N . ILE B 1 165 ? 9.227 16.391 23.859 1 95.25 165 ILE B N 1
ATOM 3777 C CA . ILE B 1 165 ? 9.023 17.688 24.484 1 95.25 165 ILE B CA 1
ATOM 3778 C C . ILE B 1 165 ? 7.91 18.438 23.75 1 95.25 165 ILE B C 1
ATOM 3780 O O . ILE B 1 165 ? 7.02 19.016 24.375 1 95.25 165 ILE B O 1
ATOM 3784 N N . VAL B 1 166 ? 7.93 18.422 22.438 1 96.62 166 VAL B N 1
ATOM 3785 C CA . VAL B 1 166 ? 6.945 19.156 21.641 1 96.62 166 VAL B CA 1
ATOM 3786 C C . VAL B 1 166 ? 5.547 18.609 21.922 1 96.62 166 VAL B C 1
ATOM 3788 O O . VAL B 1 166 ? 4.605 19.375 22.141 1 96.62 166 VAL B O 1
ATOM 3791 N N . ILE B 1 167 ? 5.41 17.312 21.953 1 96.81 167 ILE B N 1
ATOM 3792 C CA . ILE B 1 167 ? 4.105 16.688 22.188 1 96.81 167 ILE B CA 1
ATOM 3793 C C . ILE B 1 167 ? 3.639 16.984 23.609 1 96.81 167 ILE B C 1
ATOM 3795 O O . ILE B 1 167 ? 2.473 17.312 23.828 1 96.81 167 ILE B O 1
ATOM 3799 N N . ASP B 1 168 ? 4.555 16.922 24.531 1 94.81 168 ASP B N 1
ATOM 3800 C CA . ASP B 1 168 ? 4.234 17.234 25.922 1 94.81 168 ASP B CA 1
ATOM 3801 C C . ASP B 1 168 ? 3.736 18.672 26.062 1 94.81 168 ASP B C 1
ATOM 3803 O O . ASP B 1 168 ? 2.77 18.938 26.781 1 94.81 168 ASP B O 1
ATOM 3807 N N . LYS B 1 169 ? 4.402 19.562 25.422 1 95.06 169 LYS B N 1
ATOM 3808 C CA . LYS B 1 169 ? 4.012 20.969 25.484 1 95.06 169 LYS B CA 1
ATOM 3809 C C . LYS B 1 169 ? 2.625 21.172 24.875 1 95.06 169 LYS B C 1
ATOM 3811 O O . LYS B 1 169 ? 1.831 21.969 25.375 1 95.06 169 LYS B O 1
ATOM 3816 N N . CYS B 1 170 ? 2.348 20.484 23.766 1 96.31 170 CYS B N 1
ATOM 3817 C CA . CYS B 1 170 ? 1.019 20.547 23.156 1 96.31 170 CYS B CA 1
ATOM 3818 C C . CYS B 1 170 ? -0.042 20.047 24.141 1 96.31 170 CYS B C 1
ATOM 3820 O O . CYS B 1 170 ? -1.059 20.719 24.344 1 96.31 170 CYS B O 1
ATOM 3822 N N . VAL B 1 171 ? 0.225 18.938 24.781 1 95.06 171 VAL B N 1
ATOM 3823 C CA . VAL B 1 171 ? -0.715 18.312 25.703 1 95.06 171 VAL B CA 1
ATOM 3824 C C . VAL B 1 171 ? -0.975 19.25 26.875 1 95.06 171 VAL B C 1
ATOM 3826 O O . VAL B 1 171 ? -2.113 19.391 27.344 1 95.06 171 VAL B O 1
ATOM 3829 N N . ASN B 1 172 ? 0.018 19.953 27.297 1 92.94 172 ASN B N 1
ATOM 3830 C CA . ASN B 1 172 ? -0.05 20.812 28.469 1 92.94 172 ASN B CA 1
ATOM 3831 C C . ASN B 1 172 ? -0.938 22.031 28.234 1 92.94 172 ASN B C 1
ATOM 3833 O O . ASN B 1 172 ? -1.466 22.625 29.172 1 92.94 172 ASN B O 1
ATOM 3837 N N . VAL B 1 173 ? -1.152 22.422 27.016 1 93.81 173 VAL B N 1
ATOM 3838 C CA . VAL B 1 173 ? -1.915 23.641 26.75 1 93.81 173 VAL B CA 1
ATOM 3839 C C . VAL B 1 173 ? -3.281 23.281 26.172 1 93.81 173 VAL B C 1
ATOM 3841 O O . VAL B 1 173 ? -3.99 24.141 25.641 1 93.81 173 VAL B O 1
ATOM 3844 N N . LEU B 1 174 ? -3.625 22.016 26.25 1 94.75 174 LEU B N 1
ATOM 3845 C CA . LEU B 1 174 ? -4.957 21.562 25.859 1 94.75 174 LEU B CA 1
ATOM 3846 C C . LEU B 1 174 ? -5.926 21.672 27.031 1 94.75 174 LEU B C 1
ATOM 3848 O O . LEU B 1 174 ? -5.559 21.375 28.172 1 94.75 174 LEU B O 1
ATOM 3852 N N . LYS B 1 175 ? -7.172 22.031 26.766 1 94.75 175 LYS B N 1
ATOM 3853 C CA . LYS B 1 175 ? -8.242 21.938 27.75 1 94.75 175 LYS B CA 1
ATOM 3854 C C . LYS B 1 175 ? -8.594 20.484 28.047 1 94.75 175 LYS B C 1
ATOM 3856 O O . LYS B 1 175 ? -8.344 19.609 27.219 1 94.75 175 LYS B O 1
ATOM 3861 N N . PRO B 1 176 ? -9.164 20.312 29.297 1 93.94 176 PRO B N 1
ATOM 3862 C CA . PRO B 1 176 ? -9.75 18.984 29.484 1 93.94 176 PRO B CA 1
ATOM 3863 C C . PRO B 1 176 ? -10.727 18.609 28.375 1 93.94 176 PRO B C 1
ATOM 3865 O O . PRO B 1 176 ? -11.57 19.406 27.984 1 93.94 176 PRO B O 1
ATOM 3868 N N . GLY B 1 177 ? -10.484 17.438 27.859 1 95.38 177 GLY B N 1
ATOM 3869 C CA . GLY B 1 177 ? -11.336 16.984 26.766 1 95.38 177 GLY B CA 1
ATOM 3870 C C . GLY B 1 177 ? -10.891 17.5 25.422 1 95.38 177 GLY B C 1
ATOM 3871 O O . GLY B 1 177 ? -11.516 17.203 24.391 1 95.38 177 GLY B O 1
ATOM 3872 N N . GLY B 1 178 ? -9.828 18.266 25.406 1 97.44 178 GLY B N 1
ATOM 3873 C CA . GLY B 1 178 ? -9.312 18.812 24.172 1 97.44 178 GLY B CA 1
ATOM 3874 C C . GLY B 1 178 ? -8.758 17.75 23.234 1 97.44 178 GLY B C 1
ATOM 3875 O O . GLY B 1 178 ? -8.492 16.625 23.656 1 97.44 178 GLY B O 1
ATOM 3876 N N . ILE B 1 179 ? -8.625 18.094 21.953 1 98.38 179 ILE B N 1
ATOM 3877 C CA . ILE B 1 179 ? -8.219 17.141 20.922 1 98.38 179 ILE B CA 1
ATOM 3878 C C . ILE B 1 179 ? -6.84 17.516 20.391 1 98.38 179 ILE B C 1
ATOM 3880 O O . ILE B 1 179 ? -6.57 18.688 20.125 1 98.38 179 ILE B O 1
ATOM 3884 N N . LEU B 1 180 ? -5.969 16.547 20.266 1 98.38 180 LEU B N 1
ATOM 3885 C CA . LEU B 1 180 ? -4.641 16.719 19.688 1 98.38 180 LEU B CA 1
ATOM 3886 C C . LEU B 1 180 ? -4.512 15.977 18.375 1 98.38 180 LEU B C 1
ATOM 3888 O O . LEU B 1 180 ? -4.836 14.789 18.297 1 98.38 180 LEU B O 1
ATOM 3892 N N . PHE B 1 181 ? -4.152 16.688 17.328 1 98.81 181 PHE B N 1
ATOM 3893 C CA . PHE B 1 181 ? -3.775 16.125 16.031 1 98.81 181 PHE B CA 1
ATOM 3894 C C . PHE B 1 181 ? -2.26 16.109 15.867 1 98.81 181 PHE B C 1
ATOM 3896 O O . PHE B 1 181 ? -1.607 17.141 15.984 1 98.81 181 PHE B O 1
ATOM 3903 N N . VAL B 1 182 ? -1.701 14.961 15.609 1 98.81 182 VAL B N 1
ATOM 3904 C CA . VAL B 1 182 ? -0.261 14.859 15.398 1 98.81 182 VAL B CA 1
ATOM 3905 C C . VAL B 1 182 ? 0.017 14.172 14.07 1 98.81 182 VAL B C 1
ATOM 3907 O O . VAL B 1 182 ? -0.454 13.055 13.828 1 98.81 182 VAL B O 1
ATOM 3910 N N . SER B 1 183 ? 0.762 14.82 13.227 1 98.62 183 SER B N 1
ATOM 3911 C CA . SER B 1 183 ? 1.144 14.242 11.945 1 98.62 183 SER B CA 1
ATOM 3912 C C . SER B 1 183 ? 2.531 13.609 12.016 1 98.62 183 SER B C 1
ATOM 3914 O O . SER B 1 183 ? 3.404 14.102 12.734 1 98.62 183 SER B O 1
ATOM 3916 N N . PHE B 1 184 ? 2.697 12.578 11.273 1 98.19 184 PHE B N 1
ATOM 3917 C CA . PHE B 1 184 ? 3.965 11.883 11.102 1 98.19 184 PHE B CA 1
ATOM 3918 C C . PHE B 1 184 ? 4.301 11.727 9.625 1 98.19 184 PHE B C 1
ATOM 3920 O O . PHE B 1 184 ? 3.404 11.586 8.789 1 98.19 184 PHE B O 1
ATOM 3927 N N . ILE B 1 185 ? 5.559 11.844 9.32 1 97.5 185 ILE B N 1
ATOM 3928 C CA . ILE B 1 185 ? 6.016 11.375 8.023 1 97.5 185 ILE B CA 1
ATOM 3929 C C . ILE B 1 185 ? 6.371 9.891 8.102 1 97.5 185 ILE B C 1
ATOM 3931 O O . ILE B 1 185 ? 7.141 9.477 8.977 1 97.5 185 ILE B O 1
ATOM 3935 N N . SER B 1 186 ? 5.797 9.141 7.234 1 97.19 186 SER B N 1
ATOM 3936 C CA . SER B 1 186 ? 6.02 7.703 7.238 1 97.19 186 SER B CA 1
ATOM 3937 C C . SER B 1 186 ? 7.434 7.359 6.773 1 97.19 186 SER B C 1
ATOM 3939 O O . SER B 1 186 ? 7.945 7.969 5.832 1 97.19 186 SER B O 1
ATOM 3941 N N . ALA B 1 187 ? 8.008 6.332 7.383 1 95.81 187 ALA B N 1
ATOM 3942 C CA . ALA B 1 187 ? 9.297 5.82 6.934 1 95.81 187 ALA B CA 1
ATOM 3943 C C . ALA B 1 187 ? 9.203 5.258 5.516 1 95.81 187 ALA B C 1
ATOM 3945 O O . ALA B 1 187 ? 10.219 5.051 4.852 1 95.81 187 ALA B O 1
ATOM 3946 N N . PHE B 1 188 ? 8.008 4.996 4.992 1 95.75 188 PHE B N 1
ATOM 3947 C CA . PHE B 1 188 ? 7.785 4.516 3.633 1 95.75 188 PHE B CA 1
ATOM 3948 C C . PHE B 1 188 ? 7.754 5.68 2.646 1 95.75 188 PHE B C 1
ATOM 3950 O O . PHE B 1 188 ? 7.828 5.473 1.434 1 95.75 188 PHE B O 1
ATOM 3957 N N . ALA B 1 189 ? 7.633 6.895 3.15 1 95.81 189 ALA B N 1
ATOM 3958 C CA . ALA B 1 189 ? 7.414 8.07 2.311 1 95.81 189 ALA B CA 1
ATOM 3959 C C . ALA B 1 189 ? 8.539 8.227 1.288 1 95.81 189 ALA B C 1
ATOM 3961 O O . ALA B 1 189 ? 8.281 8.453 0.104 1 95.81 189 ALA B O 1
ATOM 3962 N N . PRO B 1 190 ? 9.82 8.086 1.701 1 93.62 190 PRO B N 1
ATOM 3963 C CA . PRO B 1 190 ? 10.891 8.25 0.708 1 93.62 190 PRO B CA 1
ATOM 3964 C C . PRO B 1 190 ? 10.797 7.223 -0.421 1 93.62 190 PRO B C 1
ATOM 3966 O O . PRO B 1 190 ? 11.164 7.523 -1.562 1 93.62 190 PRO B O 1
ATOM 3969 N N . ILE B 1 191 ? 10.336 6.051 -0.143 1 93.94 191 ILE B N 1
ATOM 3970 C CA . ILE B 1 191 ? 10.18 5.008 -1.151 1 93.94 191 ILE B CA 1
ATOM 3971 C C . ILE B 1 191 ? 9.094 5.41 -2.145 1 93.94 191 ILE B C 1
ATOM 3973 O O . ILE B 1 191 ? 9.297 5.332 -3.359 1 93.94 191 ILE B O 1
ATOM 3977 N N . ILE B 1 192 ? 7.988 5.836 -1.629 1 93.69 192 ILE B N 1
ATOM 3978 C CA . ILE B 1 192 ? 6.859 6.254 -2.453 1 93.69 192 ILE B CA 1
ATOM 3979 C C . ILE B 1 192 ? 7.262 7.453 -3.311 1 93.69 192 ILE B C 1
ATOM 3981 O O . ILE B 1 192 ? 6.969 7.492 -4.508 1 93.69 192 ILE B O 1
ATOM 3985 N N . ASP B 1 193 ? 7.938 8.375 -2.713 1 91.56 193 ASP B N 1
ATOM 3986 C CA . ASP B 1 193 ? 8.391 9.57 -3.422 1 91.56 193 ASP B CA 1
ATOM 3987 C C . ASP B 1 193 ? 9.32 9.203 -4.578 1 91.56 193 ASP B C 1
ATOM 3989 O O . ASP B 1 193 ? 9.211 9.758 -5.672 1 91.56 193 ASP B O 1
ATOM 3993 N N . MET B 1 194 ? 10.211 8.336 -4.328 1 90.5 194 MET B N 1
ATOM 3994 C CA . MET B 1 194 ? 11.133 7.891 -5.367 1 90.5 194 MET B CA 1
ATOM 3995 C C . MET B 1 194 ? 10.383 7.215 -6.508 1 90.5 194 MET B C 1
ATOM 3997 O O . MET B 1 194 ? 10.641 7.5 -7.68 1 90.5 194 MET B O 1
ATOM 4001 N N . MET B 1 195 ? 9.484 6.367 -6.184 1 91.25 195 MET B N 1
ATOM 4002 C CA . MET B 1 195 ? 8.719 5.641 -7.195 1 91.25 195 MET B CA 1
ATOM 4003 C C . MET B 1 195 ? 7.918 6.602 -8.07 1 91.25 195 MET B C 1
ATOM 4005 O O . MET B 1 195 ? 7.82 6.414 -9.281 1 91.25 195 MET B O 1
ATOM 4009 N N . LYS B 1 196 ? 7.461 7.625 -7.484 1 88.06 196 LYS B N 1
ATOM 4010 C CA . LYS B 1 196 ? 6.629 8.602 -8.188 1 88.06 196 LYS B CA 1
ATOM 4011 C C . LYS B 1 196 ? 7.48 9.562 -9.008 1 88.06 196 LYS B C 1
ATOM 4013 O O . LYS B 1 196 ? 7.164 9.844 -10.164 1 88.06 196 LYS B O 1
ATOM 4018 N N . GLY B 1 197 ? 8.484 9.977 -8.445 1 87.44 197 GLY B N 1
ATOM 4019 C CA . GLY B 1 197 ? 9.117 11.172 -8.984 1 87.44 197 GLY B CA 1
ATOM 4020 C C . GLY B 1 197 ? 10.406 10.875 -9.727 1 87.44 197 GLY B C 1
ATOM 4021 O O . GLY B 1 197 ? 10.719 11.531 -10.727 1 87.44 197 GLY B O 1
ATOM 4022 N N . TYR B 1 198 ? 11.195 10.023 -9.188 1 89.69 198 TYR B N 1
ATOM 4023 C CA . TYR B 1 198 ? 12.516 9.805 -9.758 1 89.69 198 TYR B CA 1
ATOM 4024 C C . TYR B 1 198 ? 12.922 8.336 -9.664 1 89.69 198 TYR B C 1
ATOM 4026 O O . TYR B 1 198 ? 13.969 8.008 -9.117 1 89.69 198 TYR B O 1
ATOM 4034 N N . PRO B 1 199 ? 12.172 7.441 -10.328 1 92.88 199 PRO B N 1
ATOM 4035 C CA . PRO B 1 199 ? 12.383 6 -10.172 1 92.88 199 PRO B CA 1
ATOM 4036 C C . PRO B 1 199 ? 13.75 5.547 -10.688 1 92.88 199 PRO B C 1
ATOM 4038 O O . PRO B 1 199 ? 14.273 4.52 -10.242 1 92.88 199 PRO B O 1
ATOM 4041 N N . HIS B 1 200 ? 14.383 6.297 -11.57 1 93.56 200 HIS B N 1
ATOM 4042 C CA . HIS B 1 200 ? 15.672 5.91 -12.125 1 93.56 200 HIS B CA 1
ATOM 4043 C C . HIS B 1 200 ? 16.766 5.953 -11.062 1 93.56 200 HIS B C 1
ATOM 4045 O O . HIS B 1 200 ? 17.844 5.371 -11.242 1 93.56 200 HIS B O 1
ATOM 4051 N N . MET B 1 201 ? 16.5 6.625 -9.969 1 92.12 201 MET B N 1
ATOM 4052 C CA . MET B 1 201 ? 17.516 6.785 -8.922 1 92.12 201 MET B CA 1
ATOM 4053 C C . MET B 1 201 ? 17.5 5.586 -7.977 1 92.12 201 MET B C 1
ATOM 4055 O O . MET B 1 201 ? 18.281 5.543 -7.02 1 92.12 201 MET B O 1
ATOM 4059 N N . ILE B 1 202 ? 16.703 4.609 -8.219 1 94.69 202 ILE B N 1
ATOM 4060 C CA . ILE B 1 202 ? 16.578 3.443 -7.348 1 94.69 202 ILE B CA 1
ATOM 4061 C C . ILE B 1 202 ? 17.922 2.736 -7.219 1 94.69 202 ILE B C 1
ATOM 4063 O O . ILE B 1 202 ? 18.234 2.182 -6.164 1 94.69 202 ILE B O 1
ATOM 4067 N N . LEU B 1 203 ? 18.734 2.729 -8.203 1 94.06 203 LEU B N 1
ATOM 4068 C CA . LEU B 1 203 ? 20.016 2.029 -8.188 1 94.06 203 LEU B CA 1
ATOM 4069 C C . LEU B 1 203 ? 20.953 2.631 -7.148 1 94.06 203 LEU B C 1
ATOM 4071 O O . LEU B 1 203 ? 21.703 1.904 -6.48 1 94.06 203 LEU B O 1
ATOM 4075 N N . ASP B 1 204 ? 20.828 3.908 -6.957 1 89.94 204 ASP B N 1
ATOM 4076 C CA . ASP B 1 204 ? 21.719 4.625 -6.062 1 89.94 204 ASP B CA 1
ATOM 4077 C C . ASP B 1 204 ? 21.141 4.711 -4.652 1 89.94 204 ASP B C 1
ATOM 4079 O O . ASP B 1 204 ? 21.875 4.848 -3.676 1 89.94 204 ASP B O 1
ATOM 4083 N N . GLU B 1 205 ? 19.859 4.574 -4.539 1 90.12 205 GLU B N 1
ATOM 4084 C CA . GLU B 1 205 ? 19.203 4.996 -3.301 1 90.12 205 GLU B CA 1
ATOM 4085 C C . GLU B 1 205 ? 18.594 3.811 -2.564 1 90.12 205 GLU B C 1
ATOM 4087 O O . GLU B 1 205 ? 18.141 3.947 -1.425 1 90.12 205 GLU B O 1
ATOM 4092 N N . LYS B 1 206 ? 18.578 2.652 -3.105 1 89.75 206 LYS B N 1
ATOM 4093 C CA . LYS B 1 206 ? 17.859 1.506 -2.568 1 89.75 206 LYS B CA 1
ATOM 4094 C C . LYS B 1 206 ? 18.25 1.238 -1.118 1 89.75 206 LYS B C 1
ATOM 4096 O O . LYS B 1 206 ? 17.375 1.091 -0.254 1 89.75 206 LYS B O 1
ATOM 4101 N N . ASP B 1 207 ? 19.531 1.223 -0.812 1 89 207 ASP B N 1
ATOM 4102 C CA . ASP B 1 207 ? 19.984 0.917 0.54 1 89 207 ASP B CA 1
ATOM 4103 C C . ASP B 1 207 ? 19.547 2.004 1.523 1 89 207 ASP B C 1
ATOM 4105 O O . ASP B 1 207 ? 19.141 1.705 2.645 1 89 207 ASP B O 1
ATOM 4109 N N . ARG B 1 208 ? 19.656 3.199 1.114 1 88.25 208 ARG B N 1
ATOM 4110 C CA . ARG B 1 208 ? 19.25 4.316 1.956 1 88.25 208 ARG B CA 1
ATOM 4111 C C . ARG B 1 208 ? 17.75 4.25 2.252 1 88.25 208 ARG B C 1
ATOM 4113 O O . ARG B 1 208 ? 17.328 4.523 3.375 1 88.25 208 ARG B O 1
ATOM 4120 N N . LEU B 1 209 ? 17.031 3.881 1.264 1 90 209 LEU B N 1
ATOM 4121 C CA . LEU B 1 209 ? 15.586 3.76 1.418 1 90 209 LEU B CA 1
ATOM 4122 C C . LEU B 1 209 ? 15.234 2.703 2.463 1 90 209 LEU B C 1
ATOM 4124 O O . LEU B 1 209 ? 14.367 2.928 3.312 1 90 209 LEU B O 1
ATOM 4128 N N . LEU B 1 210 ? 15.914 1.653 2.465 1 89.56 210 LEU B N 1
ATOM 4129 C CA . LEU B 1 210 ? 15.68 0.583 3.428 1 89.56 210 LEU B CA 1
ATOM 4130 C C . LEU B 1 210 ? 16.141 0.997 4.82 1 89.56 210 LEU B C 1
ATOM 4132 O O . LEU B 1 210 ? 15.531 0.598 5.82 1 89.56 210 LEU B O 1
ATOM 4136 N N . ASP B 1 211 ? 17.094 1.853 4.855 1 88.06 211 ASP B N 1
ATOM 4137 C CA . ASP B 1 211 ? 17.625 2.322 6.133 1 88.06 211 ASP B CA 1
ATOM 4138 C C . ASP B 1 211 ? 16.594 3.174 6.871 1 88.06 211 ASP B C 1
ATOM 4140 O O . ASP B 1 211 ? 16.531 3.162 8.102 1 88.06 211 ASP B O 1
ATOM 4144 N N . TYR B 1 212 ? 15.805 3.873 6.148 1 86.81 212 TYR B N 1
ATOM 4145 C CA . TYR B 1 212 ? 14.781 4.707 6.77 1 86.81 212 TYR B CA 1
ATOM 4146 C C . TYR B 1 212 ? 13.789 3.859 7.555 1 86.81 212 TYR B C 1
ATOM 4148 O O . TYR B 1 212 ? 13.211 4.324 8.539 1 86.81 212 TYR B O 1
ATOM 4156 N N . LEU B 1 213 ? 13.641 2.656 7.195 1 86.88 213 LEU B N 1
ATOM 4157 C CA . LEU B 1 213 ? 12.688 1.778 7.871 1 86.88 213 LEU B CA 1
ATOM 4158 C C . LEU B 1 213 ? 13.273 1.25 9.18 1 86.88 213 LEU B C 1
ATOM 4160 O O . LEU B 1 213 ? 12.531 0.822 10.062 1 86.88 213 LEU B O 1
ATOM 4164 N N . LYS B 1 214 ? 14.539 1.296 9.305 1 86.44 214 LYS B N 1
ATOM 4165 C CA . LYS B 1 214 ? 15.234 0.891 10.523 1 86.44 214 LYS B CA 1
ATOM 4166 C C . LYS B 1 214 ? 15.477 2.084 11.438 1 86.44 214 LYS B C 1
ATOM 4168 O O . LYS B 1 214 ? 15.242 2.002 12.648 1 86.44 214 LYS B O 1
ATOM 4173 N N . ASP B 1 215 ? 15.984 3.096 10.797 1 85.06 215 ASP B N 1
ATOM 4174 C CA . ASP B 1 215 ? 16.266 4.379 11.43 1 85.06 215 ASP B CA 1
ATOM 4175 C C . ASP B 1 215 ? 15.711 5.535 10.602 1 85.06 215 ASP B C 1
ATOM 4177 O O . ASP B 1 215 ? 16.203 5.824 9.516 1 85.06 215 ASP B O 1
ATOM 4181 N N . GLY B 1 216 ? 14.812 6.191 11.07 1 83.56 216 GLY B N 1
ATOM 4182 C CA . GLY B 1 216 ? 14.016 7.184 10.359 1 83.56 216 GLY B CA 1
ATOM 4183 C C . GLY B 1 216 ? 14.727 8.516 10.203 1 83.56 216 GLY B C 1
ATOM 4184 O O . GLY B 1 216 ? 14.125 9.492 9.758 1 83.56 216 GLY B O 1
ATOM 4185 N N . THR B 1 217 ? 15.93 8.57 10.578 1 81.62 217 THR B N 1
ATOM 4186 C CA . THR B 1 217 ? 16.625 9.852 10.625 1 81.62 217 THR B CA 1
ATOM 4187 C C . THR B 1 217 ? 16.953 10.336 9.211 1 81.62 217 THR B C 1
ATOM 4189 O O . THR B 1 217 ? 17.562 9.602 8.422 1 81.62 217 THR B O 1
ATOM 4192 N N . ASN B 1 218 ? 16.531 11.492 8.898 1 81.25 218 ASN B N 1
ATOM 4193 C CA . ASN B 1 218 ? 16.922 12.195 7.688 1 81.25 218 ASN B CA 1
ATOM 4194 C C . ASN B 1 218 ? 17.672 13.484 8.008 1 81.25 218 ASN B C 1
ATOM 4196 O O . ASN B 1 218 ? 17.078 14.453 8.484 1 81.25 218 ASN B O 1
ATOM 4200 N N . ILE B 1 219 ? 18.906 13.477 7.707 1 75.38 219 ILE B N 1
ATOM 4201 C CA . ILE B 1 219 ? 19.734 14.664 7.914 1 75.38 219 ILE B CA 1
ATOM 4202 C C . ILE B 1 219 ? 20.156 15.234 6.566 1 75.38 219 ILE B C 1
ATOM 4204 O O . ILE B 1 219 ? 20.797 14.539 5.77 1 75.38 219 ILE B O 1
ATOM 4208 N N . VAL B 1 220 ? 19.766 16.422 6.336 1 71.94 220 VAL B N 1
ATOM 4209 C CA . VAL B 1 220 ? 20.125 17.062 5.074 1 71.94 220 VAL B CA 1
ATOM 4210 C C . VAL B 1 220 ? 21.609 17.359 5.043 1 71.94 220 VAL B C 1
ATOM 4212 O O . VAL B 1 220 ? 22.188 17.766 6.051 1 71.94 220 VAL B O 1
ATOM 4215 N N . SER B 1 221 ? 22.156 17.078 3.906 1 70.06 221 SER B N 1
ATOM 4216 C CA . SER B 1 221 ? 23.578 17.281 3.654 1 70.06 221 SER B CA 1
ATOM 4217 C C . SER B 1 221 ? 23.875 17.391 2.16 1 70.06 221 SER B C 1
ATOM 4219 O O . SER B 1 221 ? 22.953 17.328 1.341 1 70.06 221 SER B O 1
ATOM 4221 N N . GLU B 1 222 ? 25.031 17.828 1.891 1 68.94 222 GLU B N 1
ATOM 4222 C CA . GLU B 1 222 ? 25.422 17.859 0.486 1 68.94 222 GLU B CA 1
ATOM 4223 C C . GLU B 1 222 ? 25.156 16.516 -0.187 1 68.94 222 GLU B C 1
ATOM 4225 O O . GLU B 1 222 ? 24.766 16.453 -1.356 1 68.94 222 GLU B O 1
ATOM 4230 N N . GLU B 1 223 ? 25.328 15.484 0.511 1 66.5 223 GLU B N 1
ATOM 4231 C CA . GLU B 1 223 ? 25.141 14.125 0.002 1 66.5 223 GLU B CA 1
ATOM 4232 C C . GLU B 1 223 ? 23.672 13.727 0.021 1 66.5 223 GLU B C 1
ATOM 4234 O O . GLU B 1 223 ? 23.266 12.766 -0.635 1 66.5 223 GLU B O 1
ATOM 4239 N N . ASN B 1 224 ? 22.969 14.5 0.805 1 66.5 224 ASN B N 1
ATOM 4240 C CA . ASN B 1 224 ? 21.531 14.273 0.929 1 66.5 224 ASN B CA 1
ATOM 4241 C C . ASN B 1 224 ? 20.75 15.586 0.849 1 66.5 224 ASN B C 1
ATOM 4243 O O . ASN B 1 224 ? 20.219 16.047 1.853 1 66.5 224 ASN B O 1
ATOM 4247 N N . PRO B 1 225 ? 20.578 16.047 -0.359 1 62 225 PRO B N 1
ATOM 4248 C CA . PRO B 1 225 ? 20.047 17.391 -0.482 1 62 225 PRO B CA 1
ATOM 4249 C C . PRO B 1 225 ? 18.516 17.438 -0.465 1 62 225 PRO B C 1
ATOM 4251 O O . PRO B 1 225 ? 17.922 18.516 -0.488 1 62 225 PRO B O 1
ATOM 4254 N N . GLY B 1 226 ? 18.031 16.25 -0.335 1 68.19 226 GLY B N 1
ATOM 4255 C CA . GLY B 1 226 ? 16.578 16.234 -0.414 1 68.19 226 GLY B CA 1
ATOM 4256 C C . GLY B 1 226 ? 15.906 16.531 0.911 1 68.19 226 GLY B C 1
ATOM 4257 O O . GLY B 1 226 ? 16.312 16.031 1.955 1 68.19 226 GLY B O 1
ATOM 4258 N N . PHE B 1 227 ? 15.008 17.469 0.827 1 75.31 227 PHE B N 1
ATOM 4259 C CA . PHE B 1 227 ? 14.18 17.781 1.986 1 75.31 227 PHE B CA 1
ATOM 4260 C C . PHE B 1 227 ? 15.031 18.359 3.113 1 75.31 227 PHE B C 1
ATOM 4262 O O . PHE B 1 227 ? 16.156 18.797 2.883 1 75.31 227 PHE B O 1
ATOM 4269 N N . THR B 1 228 ? 14.57 18.641 4.359 1 81.38 228 THR B N 1
ATOM 4270 C CA . THR B 1 228 ? 15.258 19.125 5.547 1 81.38 228 THR B CA 1
ATOM 4271 C C . THR B 1 228 ? 15.32 18.047 6.621 1 81.38 228 THR B C 1
ATOM 4273 O O . THR B 1 228 ? 14.938 16.891 6.375 1 81.38 228 THR B O 1
ATOM 4276 N N . ASP B 1 229 ? 15.984 18.391 7.723 1 86.81 229 ASP B N 1
ATOM 4277 C CA . ASP B 1 229 ? 16.047 17.438 8.82 1 86.81 229 ASP B CA 1
ATOM 4278 C C . ASP B 1 229 ? 14.648 16.984 9.227 1 86.81 229 ASP B C 1
ATOM 4280 O O . ASP B 1 229 ? 13.727 17.797 9.328 1 86.81 229 ASP B O 1
ATOM 4284 N N . ALA B 1 230 ? 14.57 15.68 9.273 1 92.31 230 ALA B N 1
ATOM 4285 C CA . ALA B 1 230 ? 13.266 15.102 9.594 1 92.31 230 ALA B CA 1
ATOM 4286 C C . ALA B 1 230 ? 13.414 13.711 10.188 1 92.31 230 ALA B C 1
ATOM 4288 O O . ALA B 1 230 ? 14.492 13.117 10.133 1 92.31 230 ALA B O 1
ATOM 4289 N N . TRP B 1 231 ? 12.391 13.383 10.852 1 94.06 231 TRP B N 1
ATOM 4290 C CA . TRP B 1 231 ? 12.25 12.016 11.344 1 94.06 231 TRP B CA 1
ATOM 4291 C C . TRP B 1 231 ? 11.109 11.297 10.625 1 94.06 231 TRP B C 1
ATOM 4293 O O . TRP B 1 231 ? 9.953 11.719 10.703 1 94.06 231 TRP B O 1
ATOM 4303 N N . PHE B 1 232 ? 11.477 10.227 9.961 1 95.75 232 PHE B N 1
ATOM 4304 C CA . PHE B 1 232 ? 10.492 9.375 9.305 1 95.75 232 PHE B CA 1
ATOM 4305 C C . PHE B 1 232 ? 10.117 8.195 10.195 1 95.75 232 PHE B C 1
ATOM 4307 O O . PHE B 1 232 ? 10.945 7.312 10.445 1 95.75 232 PHE B O 1
ATOM 4314 N N . GLU B 1 233 ? 8.914 8.148 10.586 1 96.88 233 GLU B N 1
ATOM 4315 C CA . GLU B 1 233 ? 8.484 7.191 11.602 1 96.88 233 GLU B CA 1
ATOM 4316 C C . GLU B 1 233 ? 7.902 5.934 10.961 1 96.88 233 GLU B C 1
ATOM 4318 O O . GLU B 1 233 ? 7.137 6.016 10 1 96.88 233 GLU B O 1
ATOM 4323 N N . ASN B 1 234 ? 8.406 4.785 11.453 1 95.56 234 ASN B N 1
ATOM 4324 C CA . ASN B 1 234 ? 7.66 3.568 11.141 1 95.56 234 ASN B CA 1
ATOM 4325 C C . ASN B 1 234 ? 6.234 3.629 11.68 1 95.56 234 ASN B C 1
ATOM 4327 O O . ASN B 1 234 ? 6.027 3.734 12.891 1 95.56 234 ASN B O 1
ATOM 4331 N N . PRO B 1 235 ? 5.254 3.518 10.797 1 96.94 235 PRO B N 1
ATOM 4332 C CA . PRO B 1 235 ? 3.865 3.67 11.242 1 96.94 235 PRO B CA 1
ATOM 4333 C C . PRO B 1 235 ? 3.494 2.705 12.367 1 96.94 235 PRO B C 1
ATOM 4335 O O . PRO B 1 235 ? 2.639 3.021 13.195 1 96.94 235 PRO B O 1
ATOM 4338 N N . ALA B 1 236 ? 4.113 1.596 12.445 1 95.12 236 ALA B N 1
ATOM 4339 C CA . ALA B 1 236 ? 3.828 0.599 13.477 1 95.12 236 ALA B CA 1
ATOM 4340 C C . ALA B 1 236 ? 4.109 1.152 14.867 1 95.12 236 ALA B C 1
ATOM 4342 O O . ALA B 1 236 ? 3.578 0.649 15.859 1 95.12 236 ALA B O 1
ATOM 4343 N N . ASN B 1 237 ? 4.91 2.16 14.984 1 96.81 237 ASN B N 1
ATOM 4344 C CA . ASN B 1 237 ? 5.359 2.688 16.266 1 96.81 237 ASN B CA 1
ATOM 4345 C C . ASN B 1 237 ? 4.418 3.768 16.797 1 96.81 237 ASN B C 1
ATOM 4347 O O . ASN B 1 237 ? 4.477 4.137 17.969 1 96.81 237 ASN B O 1
ATOM 4351 N N . ILE B 1 238 ? 3.549 4.242 16 1 98 238 ILE B N 1
ATOM 4352 C CA . ILE B 1 238 ? 2.814 5.465 16.312 1 98 238 ILE B CA 1
ATOM 4353 C C . ILE B 1 238 ? 1.925 5.246 17.531 1 98 238 ILE B C 1
ATOM 4355 O O . ILE B 1 238 ? 1.886 6.086 18.438 1 98 238 ILE B O 1
ATOM 4359 N N . GLU B 1 239 ? 1.242 4.164 17.547 1 97.81 239 GLU B N 1
ATOM 4360 C CA . GLU B 1 239 ? 0.371 3.904 18.688 1 97.81 239 GLU B CA 1
ATOM 4361 C C . GLU B 1 239 ? 1.17 3.838 19.984 1 97.81 239 GLU B C 1
ATOM 4363 O O . GLU B 1 239 ? 0.769 4.418 21 1 97.81 239 GLU B O 1
ATOM 4368 N N . GLY B 1 240 ? 2.258 3.088 19.938 1 97.81 240 GLY B N 1
ATOM 4369 C CA . GLY B 1 240 ? 3.109 2.982 21.125 1 97.81 240 GLY B CA 1
ATOM 4370 C C . GLY B 1 240 ? 3.67 4.32 21.578 1 97.81 240 GLY B C 1
ATOM 4371 O O . GLY B 1 240 ? 3.725 4.602 22.766 1 97.81 240 GLY B O 1
ATOM 4372 N N . ILE B 1 241 ? 4.055 5.156 20.656 1 97.5 241 ILE B N 1
ATOM 4373 C CA . ILE B 1 241 ? 4.59 6.48 20.953 1 97.5 241 ILE B CA 1
ATOM 4374 C C . ILE B 1 241 ? 3.527 7.324 21.656 1 97.5 241 ILE B C 1
ATOM 4376 O O . ILE B 1 241 ? 3.793 7.93 22.688 1 97.5 241 ILE B O 1
ATOM 4380 N N . MET B 1 242 ? 2.334 7.285 21.156 1 98 242 MET B N 1
ATOM 4381 C CA . MET B 1 242 ? 1.307 8.211 21.625 1 98 242 MET B CA 1
ATOM 4382 C C . MET B 1 242 ? 0.675 7.711 22.922 1 98 242 MET B C 1
ATOM 4384 O O . MET B 1 242 ? 0.065 8.484 23.656 1 98 242 MET B O 1
ATOM 4388 N N . LYS B 1 243 ? 0.837 6.453 23.234 1 97.38 243 LYS B N 1
ATOM 4389 C CA . LYS B 1 243 ? 0.333 5.883 24.469 1 97.38 243 LYS B CA 1
ATOM 4390 C C . LYS B 1 243 ? 1.06 6.465 25.688 1 97.38 243 LYS B C 1
ATOM 4392 O O . LYS B 1 243 ? 0.586 6.344 26.812 1 97.38 243 LYS B O 1
ATOM 4397 N N . LYS B 1 244 ? 2.16 7.074 25.469 1 96.5 244 LYS B N 1
ATOM 4398 C CA . LYS B 1 244 ? 2.959 7.648 26.531 1 96.5 244 LYS B CA 1
ATOM 4399 C C . LYS B 1 244 ? 2.309 8.914 27.094 1 96.5 244 LYS B C 1
ATOM 4401 O O . LYS B 1 244 ? 2.715 9.414 28.141 1 96.5 244 LYS B O 1
ATOM 4406 N N . TYR B 1 245 ? 1.351 9.398 26.438 1 96.56 245 TYR B N 1
ATOM 4407 C CA . TYR B 1 245 ? 0.691 10.641 26.828 1 96.56 245 TYR B CA 1
ATOM 4408 C C . TYR B 1 245 ? -0.727 10.375 27.312 1 96.56 245 TYR B C 1
ATOM 4410 O O . TYR B 1 245 ? -1.312 9.336 27.016 1 96.56 245 TYR B O 1
ATOM 4418 N N . PRO B 1 246 ? -1.264 11.219 28.172 1 96.5 246 PRO B N 1
ATOM 4419 C CA . PRO B 1 246 ? -2.617 11.016 28.703 1 96.5 246 PRO B CA 1
ATOM 4420 C C . PRO B 1 246 ? -3.699 11.312 27.656 1 96.5 246 PRO B C 1
ATOM 4422 O O . PRO B 1 246 ? -4.562 12.164 27.891 1 96.5 246 PRO B O 1
ATOM 4425 N N . LEU B 1 247 ? -3.65 10.602 26.562 1 97.44 247 LEU B N 1
ATOM 4426 C CA . LEU B 1 247 ? -4.578 10.766 25.453 1 97.44 247 LEU B CA 1
ATOM 4427 C C . LEU B 1 247 ? -5.328 9.469 25.172 1 97.44 247 LEU B C 1
ATOM 4429 O O . LEU B 1 247 ? -4.73 8.391 25.156 1 97.44 247 LEU B O 1
ATOM 4433 N N . GLU B 1 248 ? -6.609 9.617 25.062 1 97.75 248 GLU B N 1
ATOM 4434 C CA . GLU B 1 248 ? -7.406 8.539 24.484 1 97.75 248 GLU B CA 1
ATOM 4435 C C . GLU B 1 248 ? -7.32 8.547 22.953 1 97.75 248 GLU B C 1
ATOM 4437 O O . GLU B 1 248 ? -7.652 9.555 22.328 1 97.75 248 GLU B O 1
ATOM 4442 N N . LYS B 1 249 ? -6.867 7.484 22.453 1 98.12 249 LYS B N 1
ATOM 4443 C CA . LYS B 1 249 ? -6.758 7.391 21 1 98.12 249 LYS B CA 1
ATOM 4444 C C . LYS B 1 249 ? -8.141 7.41 20.344 1 98.12 249 LYS B C 1
ATOM 4446 O O . LYS B 1 249 ? -8.984 6.574 20.656 1 98.12 249 LYS B O 1
ATOM 4451 N N . LEU B 1 250 ? -8.312 8.336 19.5 1 98.31 250 LEU B N 1
ATOM 4452 C CA . LEU B 1 250 ? -9.539 8.359 18.703 1 98.31 250 LEU B CA 1
ATOM 4453 C C . LEU B 1 250 ? -9.344 7.66 17.375 1 98.31 250 LEU B C 1
ATOM 4455 O O . LEU B 1 250 ? -10.188 6.875 16.938 1 98.31 250 LEU B O 1
ATOM 4459 N N . VAL B 1 251 ? -8.172 7.957 16.734 1 98.38 251 VAL B N 1
ATOM 4460 C CA . VAL B 1 251 ? -7.914 7.297 15.453 1 98.38 251 VAL B CA 1
ATOM 4461 C C . VAL B 1 251 ? -6.434 7.422 15.102 1 98.38 251 VAL B C 1
ATOM 4463 O O . VAL B 1 251 ? -5.77 8.375 15.516 1 98.38 251 VAL B O 1
ATOM 4466 N N . ILE B 1 252 ? -5.855 6.492 14.516 1 98.69 252 ILE B N 1
ATOM 4467 C CA . ILE B 1 252 ? -4.629 6.523 13.727 1 98.69 252 ILE B CA 1
ATOM 4468 C C . ILE B 1 252 ? -4.949 6.203 12.266 1 98.69 252 ILE B C 1
ATOM 4470 O O . ILE B 1 252 ? -5.598 5.195 11.977 1 98.69 252 ILE B O 1
ATOM 4474 N N . THR B 1 253 ? -4.508 7.074 11.383 1 98.31 253 THR B N 1
ATOM 4475 C CA . THR B 1 253 ? -4.961 6.918 10.008 1 98.31 253 THR B CA 1
ATOM 4476 C C . THR B 1 253 ? -3.867 7.324 9.023 1 98.31 253 THR B C 1
ATOM 4478 O O . THR B 1 253 ? -3.061 8.211 9.312 1 98.31 253 THR B O 1
ATOM 4481 N N . ALA B 1 254 ? -3.863 6.598 7.883 1 98 254 ALA B N 1
ATOM 4482 C CA . ALA B 1 254 ? -3.07 7.062 6.746 1 98 254 ALA B CA 1
ATOM 4483 C C . ALA B 1 254 ? -3.742 8.242 6.055 1 98 254 ALA B C 1
ATOM 4485 O O . ALA B 1 254 ? -4.965 8.273 5.91 1 98 254 ALA B O 1
ATOM 4486 N N . ILE B 1 255 ? -2.99 9.172 5.609 1 97.94 255 ILE B N 1
ATOM 4487 C CA . ILE B 1 255 ? -3.576 10.375 5.02 1 97.94 255 ILE B CA 1
ATOM 4488 C C . ILE B 1 255 ? -3.789 10.164 3.523 1 97.94 255 ILE B C 1
ATOM 4490 O O . ILE B 1 255 ? -4.922 9.969 3.072 1 97.94 255 ILE B O 1
ATOM 4494 N N . GLU B 1 256 ? -2.682 10.008 2.758 1 95.56 256 GLU B N 1
ATOM 4495 C CA . GLU B 1 256 ? -2.857 9.734 1.335 1 95.56 256 GLU B CA 1
ATOM 4496 C C . GLU B 1 256 ? -3.336 8.305 1.103 1 95.56 256 GLU B C 1
ATOM 4498 O O . GLU B 1 256 ? -4.051 8.039 0.137 1 95.56 256 GLU B O 1
ATOM 4503 N N . GLY B 1 257 ? -2.875 7.48 2.068 1 91.75 257 GLY B N 1
ATOM 4504 C CA . GLY B 1 257 ? -3.223 6.07 1.972 1 91.75 257 GLY B CA 1
ATOM 4505 C C . GLY B 1 257 ? -2.777 5.434 0.669 1 91.75 257 GLY B C 1
ATOM 4506 O O . GLY B 1 257 ? -1.68 5.711 0.18 1 91.75 257 GLY B O 1
ATOM 4507 N N . MET B 1 258 ? -3.625 4.582 0.18 1 91.38 258 MET B N 1
ATOM 4508 C CA . MET B 1 258 ? -3.287 3.775 -0.991 1 91.38 258 MET B CA 1
ATOM 4509 C C . MET B 1 258 ? -3.285 4.629 -2.256 1 91.38 258 MET B C 1
ATOM 4511 O O . MET B 1 258 ? -2.857 4.172 -3.316 1 91.38 258 MET B O 1
ATOM 4515 N N . LEU B 1 259 ? -3.67 5.848 -2.166 1 94.94 259 LEU B N 1
ATOM 4516 C CA . LEU B 1 259 ? -3.762 6.711 -3.34 1 94.94 259 LEU B CA 1
ATOM 4517 C C . LEU B 1 259 ? -2.408 7.34 -3.658 1 94.94 259 LEU B C 1
ATOM 4519 O O . LEU B 1 259 ? -2.197 7.84 -4.766 1 94.94 259 LEU B O 1
ATOM 4523 N N . SER B 1 260 ? -1.526 7.32 -2.742 1 93.5 260 SER B N 1
ATOM 4524 C CA . SER B 1 260 ? -0.288 8.094 -2.812 1 93.5 260 SER B CA 1
ATOM 4525 C C . SER B 1 260 ? 0.529 7.711 -4.043 1 93.5 260 SER B C 1
ATOM 4527 O O . SER B 1 260 ? 0.964 8.586 -4.797 1 93.5 260 SER B O 1
ATOM 4529 N N . PRO B 1 261 ? 0.682 6.445 -4.316 1 89.56 261 PRO B N 1
ATOM 4530 C CA . PRO B 1 261 ? 1.522 6.094 -5.461 1 89.56 261 PRO B CA 1
ATOM 4531 C C . PRO B 1 261 ? 0.945 6.578 -6.789 1 89.56 261 PRO B C 1
ATOM 4533 O O . PRO B 1 261 ? 1.689 6.793 -7.75 1 89.56 261 PRO B O 1
ATOM 4536 N N . ASN B 1 262 ? -0.345 6.785 -6.875 1 89.81 262 ASN B N 1
ATOM 4537 C CA . ASN B 1 262 ? -1 7.227 -8.102 1 89.81 262 ASN B CA 1
ATOM 4538 C C . ASN B 1 262 ? -1.529 8.648 -7.977 1 89.81 262 ASN B C 1
ATOM 4540 O O . ASN B 1 262 ? -2.547 8.992 -8.578 1 89.81 262 ASN B O 1
ATOM 4544 N N . GLU B 1 263 ? -0.861 9.383 -7.207 1 92.81 263 GLU B N 1
ATOM 4545 C CA . GLU B 1 263 ? -1.342 10.727 -6.879 1 92.81 263 GLU B CA 1
ATOM 4546 C C . GLU B 1 263 ? -1.615 11.539 -8.141 1 92.81 263 GLU B C 1
ATOM 4548 O O . GLU B 1 263 ? -2.664 12.172 -8.258 1 92.81 263 GLU B O 1
ATOM 4553 N N . GLY B 1 264 ? -0.639 11.555 -9.102 1 91.19 264 GLY B N 1
ATOM 4554 C CA . GLY B 1 264 ? -0.818 12.32 -10.32 1 91.19 264 GLY B CA 1
ATOM 4555 C C . GLY B 1 264 ? -2.064 11.938 -11.094 1 91.19 264 GLY B C 1
ATOM 4556 O O . GLY B 1 264 ? -2.814 12.797 -11.547 1 91.19 264 GLY B O 1
ATOM 4557 N N . LYS B 1 265 ? -2.279 10.672 -11.18 1 92.19 265 LYS B N 1
ATOM 4558 C CA . LYS B 1 265 ? -3.445 10.164 -11.898 1 92.19 265 LYS B CA 1
ATOM 4559 C C . LYS B 1 265 ? -4.738 10.539 -11.18 1 92.19 265 LYS B C 1
ATOM 4561 O O . LYS B 1 265 ? -5.691 11 -11.812 1 92.19 265 LYS B O 1
ATOM 4566 N N . ILE B 1 266 ? -4.785 10.406 -9.922 1 95.19 266 ILE B N 1
ATOM 4567 C CA . ILE B 1 266 ? -5.98 10.688 -9.133 1 95.19 266 ILE B CA 1
ATOM 4568 C C . ILE B 1 266 ? -6.289 12.188 -9.195 1 95.19 266 ILE B C 1
ATOM 4570 O O . ILE B 1 266 ? -7.445 12.578 -9.367 1 95.19 266 ILE B O 1
ATOM 4574 N N . ASN B 1 267 ? -5.246 12.977 -9.109 1 95.81 267 ASN B N 1
ATOM 4575 C CA . ASN B 1 267 ? -5.395 14.43 -9.148 1 95.81 267 ASN B CA 1
ATOM 4576 C C . ASN B 1 267 ? -5.984 14.898 -10.469 1 95.81 267 ASN B C 1
ATOM 4578 O O . ASN B 1 267 ? -6.645 15.938 -10.523 1 95.81 267 ASN B O 1
ATOM 4582 N N . SER B 1 268 ? -5.734 14.188 -11.492 1 95.75 268 SER B N 1
ATOM 4583 C CA . SER B 1 268 ? -6.133 14.609 -12.828 1 95.75 268 SER B CA 1
ATOM 4584 C C . SER B 1 268 ? -7.578 14.219 -13.125 1 95.75 268 SER B C 1
ATOM 4586 O O . SER B 1 268 ? -8.141 14.633 -14.141 1 95.75 268 SER B O 1
ATOM 4588 N N . LEU B 1 269 ? -8.227 13.523 -12.273 1 97 269 LEU B N 1
ATOM 4589 C CA . LEU B 1 269 ? -9.594 13.055 -12.477 1 97 269 LEU B CA 1
ATOM 4590 C C . LEU B 1 269 ? -10.594 14.188 -12.258 1 97 269 LEU B C 1
ATOM 4592 O O . LEU B 1 269 ? -10.281 15.172 -11.594 1 97 269 LEU B O 1
ATOM 4596 N N . PRO B 1 270 ? -11.844 13.984 -12.898 1 97.38 270 PRO B N 1
ATOM 4597 C CA . PRO B 1 270 ? -12.906 14.914 -12.523 1 97.38 270 PRO B CA 1
ATOM 4598 C C . PRO B 1 270 ? -13.156 14.953 -11.016 1 97.38 270 PRO B C 1
ATOM 4600 O O . PRO B 1 270 ? -12.93 13.961 -10.328 1 97.38 270 PRO B O 1
ATOM 4603 N N . GLU B 1 271 ? -13.672 16.094 -10.562 1 97.69 271 GLU B N 1
ATOM 4604 C CA . GLU B 1 271 ? -13.812 16.359 -9.133 1 97.69 271 GLU B CA 1
ATOM 4605 C C . GLU B 1 271 ? -14.641 15.266 -8.445 1 97.69 271 GLU B C 1
ATOM 4607 O O . GLU B 1 271 ? -14.336 14.875 -7.316 1 97.69 271 GLU B O 1
ATOM 4612 N N . ASP B 1 272 ? -15.648 14.82 -9.07 1 97.5 272 ASP B N 1
ATOM 4613 C CA . ASP B 1 272 ? -16.5 13.805 -8.461 1 97.5 272 ASP B CA 1
ATOM 4614 C C . ASP B 1 272 ? -15.758 12.484 -8.289 1 97.5 272 ASP B C 1
ATOM 4616 O O . ASP B 1 272 ? -15.898 11.82 -7.258 1 97.5 272 ASP B O 1
ATOM 4620 N N . CYS B 1 273 ? -14.969 12.102 -9.281 1 97.5 273 CYS B N 1
ATOM 4621 C CA . CYS B 1 273 ? -14.141 10.906 -9.172 1 97.5 273 CYS B CA 1
ATOM 4622 C C . CYS B 1 273 ? -13.07 11.078 -8.102 1 97.5 273 CYS B C 1
ATOM 4624 O O . CYS B 1 273 ? -12.836 10.172 -7.301 1 97.5 273 CYS B O 1
ATOM 4626 N N . PHE B 1 274 ? -12.438 12.266 -8.117 1 97.75 274 PHE B N 1
ATOM 4627 C CA . PHE B 1 274 ? -11.445 12.57 -7.098 1 97.75 274 PHE B CA 1
ATOM 4628 C C . PHE B 1 274 ? -12.031 12.406 -5.699 1 97.75 274 PHE B C 1
ATOM 4630 O O . PHE B 1 274 ? -11.461 11.695 -4.867 1 97.75 274 PHE B O 1
ATOM 4637 N N . ASN B 1 275 ? -13.156 12.945 -5.48 1 97.94 275 ASN B N 1
ATOM 4638 C CA . ASN B 1 275 ? -13.812 12.891 -4.176 1 97.94 275 ASN B CA 1
ATOM 4639 C C . ASN B 1 275 ? -14.18 11.453 -3.801 1 97.94 275 ASN B C 1
ATOM 4641 O O . ASN B 1 275 ? -14.07 11.07 -2.637 1 97.94 275 ASN B O 1
ATOM 4645 N N . ALA B 1 276 ? -14.602 10.719 -4.758 1 97.38 276 ALA B N 1
ATOM 4646 C CA . ALA B 1 276 ? -14.953 9.32 -4.512 1 97.38 276 ALA B CA 1
ATOM 4647 C C . ALA B 1 276 ? -13.734 8.516 -4.066 1 97.38 276 ALA B C 1
ATOM 4649 O O . ALA B 1 276 ? -13.836 7.664 -3.182 1 97.38 276 ALA B O 1
ATOM 4650 N N . PHE B 1 277 ? -12.617 8.781 -4.633 1 97.5 277 PHE B N 1
ATOM 4651 C CA . PHE B 1 277 ? -11.391 8.102 -4.242 1 97.5 277 PHE B CA 1
ATOM 4652 C C . PHE B 1 277 ? -10.969 8.508 -2.834 1 97.5 277 PHE B C 1
ATOM 4654 O O . PHE B 1 277 ? -10.5 7.672 -2.061 1 97.5 277 PHE B O 1
ATOM 4661 N N . ILE B 1 278 ? -11.125 9.742 -2.516 1 97.88 278 ILE B N 1
ATOM 4662 C CA . ILE B 1 278 ? -10.805 10.195 -1.166 1 97.88 278 ILE B CA 1
ATOM 4663 C C . ILE B 1 278 ? -11.688 9.461 -0.157 1 97.88 278 ILE B C 1
ATOM 4665 O O . ILE B 1 278 ? -11.195 8.953 0.854 1 97.88 278 ILE B O 1
ATOM 4669 N N . GLU B 1 279 ? -12.914 9.398 -0.459 1 97 279 GLU B N 1
ATOM 4670 C CA . GLU B 1 279 ? -13.852 8.719 0.431 1 97 279 GLU B CA 1
ATOM 4671 C C . GLU B 1 279 ? -13.484 7.246 0.596 1 97 279 GLU B C 1
ATOM 4673 O O . GLU B 1 279 ? -13.492 6.719 1.71 1 97 279 GLU B O 1
ATOM 4678 N N . LEU B 1 280 ? -13.219 6.629 -0.51 1 96.38 280 LEU B N 1
ATOM 4679 C CA . LEU B 1 280 ? -12.805 5.23 -0.469 1 96.38 280 LEU B CA 1
ATOM 4680 C C . LEU B 1 280 ? -11.547 5.059 0.382 1 96.38 280 LEU B C 1
ATOM 4682 O O . LEU B 1 280 ? -11.492 4.176 1.238 1 96.38 280 LEU B O 1
ATOM 4686 N N . SER B 1 281 ? -10.594 5.871 0.103 1 96.25 281 SER B N 1
ATOM 4687 C CA . SER B 1 281 ? -9.336 5.797 0.831 1 96.25 281 SER B CA 1
ATOM 4688 C C . SER B 1 281 ? -9.547 6.012 2.326 1 96.25 281 SER B C 1
ATOM 4690 O O . SER B 1 281 ? -8.93 5.328 3.148 1 96.25 281 SER B O 1
ATOM 4692 N N . MET B 1 282 ? -10.383 6.938 2.689 1 96.75 282 MET B N 1
ATOM 4693 C CA . MET B 1 282 ? -10.633 7.238 4.098 1 96.75 282 MET B CA 1
ATOM 4694 C C . MET B 1 282 ? -11.297 6.055 4.797 1 96.75 282 MET B C 1
ATOM 4696 O O . MET B 1 282 ? -11.07 5.824 5.984 1 96.75 282 MET B O 1
ATOM 4700 N N . LYS B 1 283 ? -12.094 5.309 4.098 1 95.88 283 LYS B N 1
ATOM 4701 C CA . LYS B 1 283 ? -12.727 4.121 4.668 1 95.88 283 LYS B CA 1
ATOM 4702 C C . LYS B 1 283 ? -11.695 3.033 4.953 1 95.88 283 LYS B C 1
ATOM 4704 O O . LYS B 1 283 ? -11.914 2.172 5.809 1 95.88 283 LYS B O 1
ATOM 4709 N N . LEU B 1 284 ? -10.57 3.119 4.277 1 95.88 284 LEU B N 1
ATOM 4710 C CA . LEU B 1 284 ? -9.57 2.064 4.383 1 95.88 284 LEU B CA 1
ATOM 4711 C C . LEU B 1 284 ? -8.367 2.537 5.195 1 95.88 284 LEU B C 1
ATOM 4713 O O . LEU B 1 284 ? -7.535 1.728 5.609 1 95.88 284 LEU B O 1
ATOM 4717 N N . SER B 1 285 ? -8.32 3.77 5.473 1 95.31 285 SER B N 1
ATOM 4718 C CA . SER B 1 285 ? -7.094 4.426 5.926 1 95.31 285 SER B CA 1
ATOM 4719 C C . SER B 1 285 ? -6.75 4.031 7.355 1 95.31 285 SER B C 1
ATOM 4721 O O . SER B 1 285 ? -5.621 4.234 7.809 1 95.31 285 SER B O 1
ATOM 4723 N N . THR B 1 286 ? -7.668 3.492 8.125 1 96.81 286 THR B N 1
ATOM 4724 C CA . THR B 1 286 ? -7.379 3.064 9.484 1 96.81 286 THR B CA 1
ATOM 4725 C C . THR B 1 286 ? -6.887 1.621 9.508 1 96.81 286 THR B C 1
ATOM 4727 O O . THR B 1 286 ? -6.438 1.127 10.547 1 96.81 286 THR B O 1
ATOM 4730 N N . ASN B 1 287 ? -6.988 0.918 8.383 1 95.62 287 ASN B N 1
ATOM 4731 C CA . ASN B 1 287 ? -6.453 -0.432 8.25 1 95.62 287 ASN B CA 1
ATOM 4732 C C . ASN B 1 287 ? -4.934 -0.422 8.102 1 95.62 287 ASN B C 1
ATOM 4734 O O . ASN B 1 287 ? -4.406 0.078 7.109 1 95.62 287 ASN B O 1
ATOM 4738 N N . PRO B 1 288 ? -4.211 -1.054 9.07 1 96.44 288 PRO B N 1
ATOM 4739 C CA . PRO B 1 288 ? -2.748 -0.994 9.047 1 96.44 288 PRO B CA 1
ATOM 4740 C C . PRO B 1 288 ? -2.156 -1.59 7.77 1 96.44 288 PRO B C 1
ATOM 4742 O O . PRO B 1 288 ? -1.044 -1.233 7.375 1 96.44 288 PRO B O 1
ATOM 4745 N N . MET B 1 289 ? -2.863 -2.391 7.055 1 95.06 289 MET B N 1
ATOM 4746 C CA . MET B 1 289 ? -2.359 -3 5.824 1 95.06 289 MET B CA 1
ATOM 4747 C C . MET B 1 289 ? -2.148 -1.946 4.742 1 95.06 289 MET B C 1
ATOM 4749 O O . MET B 1 289 ? -1.453 -2.195 3.756 1 95.06 289 MET B O 1
ATOM 4753 N N . THR B 1 290 ? -2.721 -0.787 4.926 1 94.56 290 THR B N 1
ATOM 4754 C CA . THR B 1 290 ? -2.609 0.252 3.906 1 94.56 290 THR B CA 1
ATOM 4755 C C . THR B 1 290 ? -1.531 1.265 4.281 1 94.56 290 THR B C 1
ATOM 4757 O O . THR B 1 290 ? -1.246 2.188 3.516 1 94.56 290 THR B O 1
ATOM 4760 N N . TRP B 1 291 ? -0.867 1.071 5.371 1 96.56 291 TRP B N 1
ATOM 4761 C CA . TRP B 1 291 ? 0.013 2.102 5.914 1 96.56 291 TRP B CA 1
ATOM 4762 C C . TRP B 1 291 ? 1.367 2.084 5.211 1 96.56 291 TRP B C 1
ATOM 4764 O O . TRP B 1 291 ? 2.129 3.051 5.293 1 96.56 291 TRP B O 1
ATOM 4774 N N . GLY B 1 292 ? 1.64 1.022 4.547 1 94.31 292 GLY B N 1
ATOM 4775 C CA . GLY B 1 292 ? 2.9 0.924 3.828 1 94.31 292 GLY B CA 1
ATOM 4776 C C . GLY B 1 292 ? 2.912 1.712 2.531 1 94.31 292 GLY B C 1
ATOM 4777 O O . GLY B 1 292 ? 3.959 1.864 1.9 1 94.31 292 GLY B O 1
ATOM 4778 N N . SER B 1 293 ? 1.789 2.268 2.172 1 91.88 293 SER B N 1
ATOM 4779 C CA . SER B 1 293 ? 1.69 2.996 0.911 1 91.88 293 SER B CA 1
ATOM 4780 C C . SER B 1 293 ? 1.408 4.477 1.147 1 91.88 293 SER B C 1
ATOM 4782 O O . SER B 1 293 ? 1.015 5.195 0.226 1 91.88 293 SER B O 1
ATOM 4784 N N . CYS B 1 294 ? 1.59 4.926 2.295 1 93.75 294 CYS B N 1
ATOM 4785 C CA . CYS B 1 294 ? 1.238 6.309 2.584 1 93.75 294 CYS B CA 1
ATOM 4786 C C . CYS B 1 294 ? 2.48 7.133 2.904 1 93.75 294 CYS B C 1
ATOM 4788 O O . CYS B 1 294 ? 3.512 6.582 3.291 1 93.75 294 CYS B O 1
ATOM 4790 N N . GLU B 1 295 ? 2.355 8.375 2.746 1 96.19 295 GLU B N 1
ATOM 4791 C CA . GLU B 1 295 ? 3.473 9.273 3.012 1 96.19 295 GLU B CA 1
ATOM 4792 C C . GLU B 1 295 ? 3.32 9.961 4.367 1 96.19 295 GLU B C 1
ATOM 4794 O O . GLU B 1 295 ? 4.312 10.258 5.031 1 96.19 295 GLU B O 1
ATOM 4799 N N . HIS B 1 296 ? 2.119 10.195 4.746 1 98.19 296 HIS B N 1
ATOM 4800 C CA . HIS B 1 296 ? 1.854 10.805 6.043 1 98.19 296 HIS B CA 1
ATOM 4801 C C . HIS B 1 296 ? 0.849 9.984 6.844 1 98.19 296 HIS B C 1
ATOM 4803 O O . HIS B 1 296 ? -0.053 9.367 6.273 1 98.19 296 HIS B O 1
ATOM 4809 N N . MET B 1 297 ? 1.069 9.953 8.125 1 98.5 297 MET B N 1
ATOM 4810 C CA . MET B 1 297 ? 0.131 9.406 9.102 1 98.5 297 MET B CA 1
ATOM 4811 C C . MET B 1 297 ? -0.419 10.5 10.008 1 98.5 297 MET B C 1
ATOM 4813 O O . MET B 1 297 ? 0.232 11.531 10.211 1 98.5 297 MET B O 1
ATOM 4817 N N . LEU B 1 298 ? -1.575 10.289 10.5 1 98.81 298 LEU B N 1
ATOM 4818 C CA . LEU B 1 298 ? -2.203 11.219 11.43 1 98.81 298 LEU B CA 1
ATOM 4819 C C . LEU B 1 298 ? -2.727 10.484 12.664 1 98.81 298 LEU B C 1
ATOM 4821 O O . LEU B 1 298 ? -3.424 9.477 12.547 1 98.81 298 LEU B O 1
ATOM 4825 N N . TYR B 1 299 ? -2.305 10.891 13.805 1 98.81 299 TYR B N 1
ATOM 4826 C CA . TYR B 1 299 ? -2.877 10.477 15.086 1 98.81 299 TYR B CA 1
ATOM 4827 C C . TYR B 1 299 ? -3.811 11.547 15.633 1 98.81 299 TYR B C 1
ATOM 4829 O O . TYR B 1 299 ? -3.459 12.727 15.664 1 98.81 299 TYR B O 1
ATOM 4837 N N . ILE B 1 300 ? -4.992 11.156 16.047 1 98.81 300 ILE B N 1
ATOM 4838 C CA . ILE B 1 300 ? -5.934 12.039 16.719 1 98.81 300 ILE B CA 1
ATOM 4839 C C . ILE B 1 300 ? -6.277 11.461 18.094 1 98.81 300 ILE B C 1
ATOM 4841 O O . ILE B 1 300 ? -6.719 10.312 18.203 1 98.81 300 ILE B O 1
ATOM 4845 N N . GLY B 1 301 ? -6.016 12.234 19.094 1 98.44 301 GLY B N 1
ATOM 4846 C CA . GLY B 1 301 ? -6.309 11.812 20.453 1 98.44 301 GLY B CA 1
ATOM 4847 C C . GLY B 1 301 ? -6.992 12.883 21.281 1 98.44 301 GLY B C 1
ATOM 4848 O O . GLY B 1 301 ? -6.859 14.07 20.984 1 98.44 301 GLY B O 1
ATOM 4849 N N . ARG B 1 302 ? -7.707 12.406 22.312 1 97.94 302 ARG B N 1
ATOM 4850 C CA . ARG B 1 302 ? -8.414 13.289 23.234 1 97.94 302 ARG B CA 1
ATOM 4851 C C . ARG B 1 302 ? -7.82 13.195 24.641 1 97.94 302 ARG B C 1
ATOM 4853 O O . ARG B 1 302 ? -7.602 12.102 25.156 1 97.94 302 ARG B O 1
ATOM 4860 N N . ILE B 1 303 ? -7.547 14.352 25.188 1 94.12 303 ILE B N 1
ATOM 4861 C CA . ILE B 1 303 ? -7.051 14.391 26.562 1 94.12 303 ILE B CA 1
ATOM 4862 C C . ILE B 1 303 ? -8.133 13.883 27.516 1 94.12 303 ILE B C 1
ATOM 4864 O O . ILE B 1 303 ? -9.32 14.18 27.328 1 94.12 303 ILE B O 1
ATOM 4868 N N . SER B 1 304 ? -7.707 12.852 28.359 1 84.06 304 SER B N 1
ATOM 4869 C CA . SER B 1 304 ? -8.633 12.312 29.359 1 84.06 304 SER B CA 1
ATOM 4870 C C . SER B 1 304 ? -9.219 13.43 30.219 1 84.06 304 SER B C 1
ATOM 4872 O O . SER B 1 304 ? -8.539 14.414 30.5 1 84.06 304 SER B O 1
ATOM 4874 N N . LYS B 1 305 ? -10.602 13.328 30.422 1 70.38 305 LYS B N 1
ATOM 4875 C CA . LYS B 1 305 ? -11.336 14.289 31.234 1 70.38 305 LYS B CA 1
ATOM 4876 C C . LYS B 1 305 ? -10.938 14.18 32.719 1 70.38 305 LYS B C 1
ATOM 4878 O O . LYS B 1 305 ? -11.156 13.141 33.344 1 70.38 305 LYS B O 1
ATOM 4883 N N . SER B 1 306 ? -9.664 14.023 33.125 1 51.25 306 SER B N 1
ATOM 4884 C CA . SER B 1 306 ? -9.656 14.086 34.562 1 51.25 306 SER B CA 1
ATOM 4885 C C . SER B 1 306 ? -10.18 15.422 35.062 1 51.25 306 SER B C 1
ATOM 4887 O O . SER B 1 306 ? -10.062 16.438 34.375 1 51.25 306 SER B O 1
#